Protein AF-D6AC47-F1 (afdb_monomer)

Mean predicted aligned error: 17.2 Å

Secondary structure (DSSP, 8-state):
-EE-TT--EE--------SS----SS---EEEE-GGG---TTSBSB--HHHHHHHHHHIIIII---EEEE---EE---SSS----TTS-SEEEEE-GGG--GGGSGGGGG-S-HHHHHHHHHHHHHHHHHHHHS-----HHHHHHHHHHHHHHHTTSPPPHHHHHHHHHHHHHHTHHHHHHHHHHHHHHHH-S-TTTS-GGGSSTTSHHHHHHHHHTHHHHHHHHHHHHHHHHHHHHHHHHHHHTT-SSEEEE---S---TTS-TTSS----------------------SS--------------PPPPPPPPP----PPPPPP-------------------------PPPPPPP-----------------------------

Solvent-accessible surface area (backbone atoms only — not comparable to full-atom values): 24856 Å² total; per-residue (Å²): 120,48,71,50,95,89,65,52,74,48,84,78,88,85,82,88,75,75,99,64,80,92,74,67,97,66,94,73,53,59,52,80,43,60,47,58,76,43,65,55,103,78,30,52,31,36,13,25,42,50,45,52,26,53,50,33,31,47,37,13,67,76,70,65,24,21,32,41,32,36,51,34,59,30,15,55,46,59,54,84,81,49,70,88,52,51,54,43,12,62,31,92,88,44,60,34,56,74,38,50,42,65,86,75,40,80,46,47,84,61,40,82,67,49,66,67,49,54,50,45,48,50,55,25,41,52,42,28,48,34,37,75,76,67,72,43,77,72,56,63,60,62,33,38,52,44,51,49,55,48,48,62,51,29,69,72,37,82,69,52,75,66,61,42,48,61,47,52,51,50,50,67,74,55,35,71,69,45,57,56,48,14,40,51,50,48,49,17,75,77,55,40,56,42,54,84,77,38,61,74,55,59,61,40,85,84,32,71,46,31,54,48,48,49,67,76,40,43,72,48,27,48,49,43,46,51,41,45,50,52,39,52,51,43,53,54,46,30,35,47,39,10,44,80,22,65,14,75,68,14,63,39,62,44,70,51,91,56,54,33,82,68,51,76,86,54,85,50,88,81,83,86,82,84,92,74,94,76,82,94,79,91,79,94,75,91,63,83,84,69,94,75,83,81,93,84,87,78,84,93,74,86,91,78,96,76,87,81,78,83,78,87,76,85,80,86,80,79,80,80,91,79,87,83,83,90,87,84,85,85,90,84,85,83,88,86,86,86,82,89,82,86,89,88,84,82,89,81,87,82,81,82,85,78,85,84,79,91,82,84,87,89,86,87,85,86,86,87,83,92,88,87,88,84,88,87,88,82,88,90,90,87,82,91,80,134

Nearest PDB structures (foldseek):
  5jjh-assembly1_A  TM=9.138E-01  e=4.313E-14  Corynebacterium glutamicum
  4s3r-assembly1_A  TM=8.805E-01  e=3.689E-14  Escherichia coli K-12
  4s3p-assembly1_A  TM=8.812E-01  e=1.046E-13  Escherichia coli K-12
  4s3q-assembly3_C  TM=8.759E-01  e=7.988E-13  Escherichia coli K-12
  6lx2-assembly1_A  TM=7.372E-01  e=5.296E-08  Solanum tuberosum

Sequence (386 aa):
HVRTPDNRRATATLVAAPPRVPQPPERTHGFLVQLYSLLSARSWGMGDLGDLTDLATWAGRSVGSGFVQVNPLHAAVPGKPTDPSPYRPSSRRFPDPVHLHVESIPEYGHVRDRATLDDLRQDAAALSEAVLNKGALIDRDAVWELKRQALELVVRVPLTPGRRADYCDFLAEQGQALEDHALWCALAEVHGPDWHTWPEALRDPRSPGTARARSELLDRVDFHCRLAWLTAGQLAAAQRAAEDAGMGVGIVHDLAVGVHPGRRRHLVPAGGLRPRHVRRRAARRVQRARPGLGPAALAPRHPRRHRLRRLPGPAARAAGPRRGPAHRPRDGPLPALVGPRGPPAHRRHVRRVRRRGDARRPRPGGPPGRGRRRRRGPRHRRPRGP

pLDDT: mean 70.96, std 29.02, range [23.61, 98.5]

Structure (mmCIF, N/CA/C/O backbone):
data_AF-D6AC47-F1
#
_entry.id   AF-D6AC47-F1
#
loop_
_atom_site.group_PDB
_atom_site.id
_atom_site.type_symbol
_atom_site.label_atom_id
_atom_site.label_alt_id
_atom_site.label_comp_id
_atom_site.label_asym_id
_atom_site.label_entity_id
_atom_site.label_seq_id
_atom_site.pdbx_PDB_ins_code
_atom_site.Cartn_x
_atom_site.Cartn_y
_atom_site.Cartn_z
_atom_site.occupancy
_atom_site.B_iso_or_equiv
_atom_site.auth_seq_id
_atom_site.auth_comp_id
_atom_site.auth_asym_id
_atom_site.auth_atom_id
_atom_site.pdbx_PDB_model_num
ATOM 1 N N . HIS A 1 1 ? -26.028 -3.674 -30.028 1.00 75.50 1 HIS A N 1
ATOM 2 C CA . HIS A 1 1 ? -25.276 -4.063 -31.244 1.00 75.50 1 HIS A CA 1
ATOM 3 C C . HIS A 1 1 ? -26.102 -3.652 -32.448 1.00 75.50 1 HIS A C 1
ATOM 5 O O . HIS A 1 1 ? -27.317 -3.680 -32.324 1.00 75.50 1 HIS A O 1
ATOM 11 N N . VAL A 1 2 ? -25.485 -3.284 -33.571 1.00 78.81 2 VAL A N 1
ATOM 12 C CA . VAL A 1 2 ? -26.208 -2.993 -34.823 1.00 78.81 2 VAL A CA 1
ATOM 13 C C . VAL A 1 2 ? -25.726 -3.963 -35.898 1.00 78.81 2 VAL A C 1
ATOM 15 O O . VAL A 1 2 ? -24.521 -4.204 -36.003 1.00 78.81 2 VAL A O 1
ATOM 18 N N . ARG A 1 3 ? -26.660 -4.528 -36.666 1.00 82.50 3 ARG A N 1
ATOM 19 C CA . ARG A 1 3 ? -26.412 -5.346 -37.858 1.00 82.50 3 ARG A CA 1
ATOM 20 C C . ARG A 1 3 ? -27.290 -4.787 -38.973 1.00 82.50 3 ARG A C 1
ATOM 22 O O . ARG A 1 3 ? -28.490 -4.653 -38.768 1.00 82.50 3 ARG A O 1
ATOM 29 N N . THR A 1 4 ? -26.695 -4.426 -40.100 1.00 83.06 4 THR A N 1
ATOM 30 C CA . THR A 1 4 ? -27.417 -3.975 -41.300 1.00 83.06 4 THR A CA 1
ATOM 31 C C . THR A 1 4 ? -27.814 -5.173 -42.177 1.00 83.06 4 THR A C 1
ATOM 33 O O . THR A 1 4 ? -27.264 -6.263 -41.982 1.00 83.06 4 THR A O 1
ATOM 36 N N . PRO A 1 5 ? -28.747 -5.006 -43.139 1.00 81.25 5 PRO A N 1
ATOM 37 C CA . PRO A 1 5 ? -29.152 -6.083 -44.051 1.00 81.25 5 PRO A CA 1
ATOM 38 C C . PRO A 1 5 ? -27.974 -6.686 -44.830 1.00 81.25 5 PRO A C 1
ATOM 40 O O . PRO A 1 5 ? -27.855 -7.902 -44.926 1.00 81.25 5 PRO A O 1
ATOM 43 N N . ASP A 1 6 ? -27.023 -5.850 -45.256 1.00 89.31 6 ASP A N 1
ATOM 44 C CA . ASP A 1 6 ? -25.749 -6.242 -45.888 1.00 89.31 6 ASP A CA 1
ATOM 45 C C . ASP A 1 6 ? -24.705 -6.847 -44.918 1.00 89.31 6 ASP A C 1
ATOM 47 O O . ASP A 1 6 ? -23.496 -6.791 -45.142 1.00 89.31 6 ASP A O 1
ATOM 51 N N . ASN A 1 7 ? -25.161 -7.425 -43.806 1.00 86.50 7 ASN A N 1
ATOM 52 C CA . ASN A 1 7 ? -24.366 -8.117 -42.793 1.00 86.50 7 ASN A CA 1
ATOM 53 C C . ASN A 1 7 ? -23.292 -7.303 -42.042 1.00 86.50 7 ASN A C 1
ATOM 55 O O . ASN A 1 7 ? -22.686 -7.864 -41.119 1.00 86.50 7 ASN A O 1
ATOM 59 N N . ARG A 1 8 ? -23.062 -6.011 -42.334 1.00 89.00 8 ARG A N 1
ATOM 60 C CA . ARG A 1 8 ? -22.096 -5.193 -41.570 1.00 89.00 8 ARG A CA 1
ATOM 61 C C . ARG A 1 8 ? -22.509 -5.129 -40.091 1.00 89.00 8 ARG A C 1
ATOM 63 O O . ARG A 1 8 ? -23.682 -4.976 -39.755 1.00 89.00 8 ARG A O 1
ATOM 70 N N . ARG A 1 9 ? -21.535 -5.262 -39.179 1.00 91.38 9 ARG A N 1
ATOM 71 C CA . ARG A 1 9 ? -21.762 -5.309 -37.719 1.00 91.38 9 ARG A CA 1
ATOM 72 C C . ARG A 1 9 ? -21.038 -4.174 -37.001 1.00 91.38 9 ARG A C 1
ATOM 74 O O . ARG A 1 9 ? -19.827 -4.023 -37.148 1.00 91.38 9 ARG A O 1
ATOM 81 N N . ALA A 1 10 ? -21.759 -3.438 -36.156 1.00 91.00 10 ALA A N 1
ATOM 82 C CA . ALA A 1 10 ? -21.209 -2.382 -35.310 1.00 91.00 10 ALA A CA 1
ATOM 83 C C . ALA A 1 10 ? -21.441 -2.649 -33.812 1.00 91.00 10 ALA A C 1
ATOM 85 O O . ALA A 1 10 ? -22.490 -3.137 -33.373 1.00 91.00 10 ALA A O 1
ATOM 86 N N . THR A 1 11 ? -20.435 -2.294 -33.011 1.00 89.88 11 THR A N 1
ATOM 87 C CA . THR A 1 11 ? -20.407 -2.454 -31.552 1.00 89.88 11 THR A CA 1
ATOM 88 C C . THR A 1 11 ? -20.140 -1.106 -30.894 1.00 89.88 11 THR A C 1
ATOM 90 O O . THR A 1 11 ? -19.100 -0.501 -31.149 1.00 89.88 11 THR A O 1
ATOM 93 N N . ALA A 1 12 ? -21.041 -0.668 -30.020 1.00 90.50 12 ALA A N 1
ATOM 94 C CA . ALA A 1 12 ? -20.874 0.509 -29.175 1.00 90.50 12 ALA A CA 1
ATOM 95 C C . ALA A 1 12 ? -21.100 0.110 -27.712 1.00 90.50 12 ALA A C 1
ATOM 97 O O . ALA A 1 12 ? -21.887 -0.799 -27.436 1.00 90.50 12 ALA A O 1
ATOM 98 N N . THR A 1 13 ? -20.409 0.780 -26.790 1.00 92.56 13 THR A N 1
ATOM 99 C CA . THR A 1 13 ? -20.620 0.598 -25.348 1.00 92.56 13 THR A CA 1
ATOM 100 C C . THR A 1 13 ? -21.681 1.588 -24.893 1.00 92.56 13 THR A C 1
ATOM 102 O O . THR A 1 13 ? -21.452 2.793 -24.953 1.00 92.56 13 THR A O 1
ATOM 105 N N . LEU A 1 14 ? -22.834 1.085 -24.453 1.00 91.62 14 LEU A N 1
ATOM 106 C CA . LEU A 1 14 ? -23.821 1.887 -23.737 1.00 91.62 14 LEU A CA 1
ATOM 107 C C . LEU A 1 14 ? -23.409 1.954 -22.263 1.00 91.62 14 LEU A C 1
ATOM 109 O O . LEU A 1 14 ? -23.143 0.918 -21.656 1.00 91.62 14 LEU A O 1
ATOM 113 N N . VAL A 1 15 ? -23.374 3.159 -21.697 1.00 92.69 15 VAL A N 1
ATOM 114 C CA . VAL A 1 15 ? -23.143 3.387 -20.266 1.00 92.69 15 VAL A CA 1
ATOM 115 C C . VAL A 1 15 ? -24.411 4.001 -19.687 1.00 92.69 15 VAL A C 1
ATOM 117 O O . VAL A 1 15 ? -24.735 5.145 -19.993 1.00 92.69 15 VAL A O 1
ATOM 120 N N . ALA A 1 16 ? -25.128 3.239 -18.864 1.00 92.69 16 ALA A N 1
ATOM 121 C CA . ALA A 1 16 ? -26.255 3.733 -18.083 1.00 92.69 16 ALA A CA 1
ATOM 122 C C . ALA A 1 16 ? -25.774 4.005 -16.652 1.00 92.69 16 ALA A C 1
ATOM 124 O O . ALA A 1 16 ? -25.348 3.084 -15.956 1.00 92.69 16 ALA A O 1
ATOM 125 N N . ALA A 1 17 ? -25.804 5.269 -16.230 1.00 91.56 17 ALA A N 1
ATOM 126 C CA . ALA A 1 17 ? -25.430 5.687 -14.881 1.00 91.56 17 ALA A CA 1
ATOM 127 C C . ALA A 1 17 ? -26.688 5.999 -14.048 1.00 91.56 17 ALA A C 1
ATOM 129 O O . ALA A 1 17 ? -27.659 6.521 -14.603 1.00 91.56 17 ALA A O 1
ATOM 130 N N . PRO A 1 18 ? -26.695 5.724 -12.730 1.00 91.31 18 PRO A N 1
ATOM 131 C CA . PRO A 1 18 ? -27.796 6.131 -11.865 1.00 91.31 18 PRO A CA 1
ATOM 132 C C . PRO A 1 18 ? -27.862 7.668 -11.756 1.00 91.31 18 PRO A C 1
ATOM 134 O O . PRO A 1 18 ? -26.820 8.328 -11.769 1.00 91.31 18 PRO A O 1
ATOM 137 N N . PRO A 1 19 ? -29.056 8.264 -11.575 1.00 91.81 19 PRO A N 1
ATOM 138 C CA . PRO A 1 19 ? -29.222 9.721 -11.502 1.00 91.81 19 PRO A CA 1
ATOM 139 C C . PRO A 1 19 ? -28.644 10.348 -10.220 1.00 91.81 19 PRO A C 1
ATOM 141 O O . PRO A 1 19 ? -28.582 11.571 -10.103 1.00 91.81 19 PRO A O 1
ATOM 144 N N . ARG A 1 20 ? -28.251 9.532 -9.233 1.00 87.88 20 ARG A N 1
ATOM 145 C CA . ARG A 1 20 ? -27.651 9.951 -7.959 1.00 87.88 20 ARG A CA 1
ATOM 146 C C . ARG A 1 20 ? -26.563 8.959 -7.552 1.00 87.88 20 ARG A C 1
ATOM 148 O O . ARG A 1 20 ? -26.694 7.762 -7.800 1.00 87.88 20 ARG A O 1
ATOM 155 N N . VAL A 1 21 ? -25.514 9.449 -6.892 1.00 85.88 21 VAL A N 1
ATOM 156 C CA . VAL A 1 21 ? -24.522 8.582 -6.232 1.00 85.88 21 VAL A CA 1
ATOM 157 C C . VAL A 1 21 ? -25.092 8.036 -4.912 1.00 85.88 21 VAL A C 1
ATOM 159 O O . VAL A 1 21 ? -25.862 8.757 -4.265 1.00 85.88 21 VAL A O 1
ATOM 162 N N . PRO A 1 22 ? -24.722 6.812 -4.483 1.00 82.50 22 PRO A N 1
ATOM 163 C CA . PRO A 1 22 ? -25.137 6.267 -3.191 1.00 82.50 22 PRO A CA 1
ATOM 164 C C . PRO A 1 22 ? -24.800 7.205 -2.026 1.00 82.50 22 PRO A C 1
ATOM 166 O O . PRO A 1 22 ? -23.717 7.793 -1.985 1.00 82.50 22 PRO A O 1
ATOM 169 N N . GLN A 1 23 ? -25.732 7.334 -1.084 1.00 80.56 23 GLN A N 1
ATOM 170 C CA . GLN A 1 23 ? -25.574 8.125 0.138 1.00 80.56 23 GLN A CA 1
ATOM 171 C C . GLN A 1 23 ? -25.362 7.195 1.342 1.00 80.56 23 GLN A C 1
ATOM 173 O O . GLN A 1 23 ? -25.853 6.064 1.309 1.00 80.56 23 GLN A O 1
ATOM 178 N N . PRO A 1 24 ? -24.664 7.636 2.406 1.00 75.75 24 PRO A N 1
ATOM 179 C CA . PRO A 1 24 ? -24.754 6.962 3.699 1.00 75.75 24 PRO A CA 1
ATOM 180 C C . PRO A 1 24 ? -26.205 7.022 4.220 1.00 75.75 24 PRO A C 1
ATOM 182 O O . PRO A 1 24 ? -26.897 8.002 3.930 1.00 75.75 24 PRO A O 1
ATOM 185 N N . PRO A 1 25 ? -26.675 6.017 4.981 1.00 71.38 25 PRO A N 1
ATOM 186 C CA . PRO A 1 25 ? -28.057 5.979 5.464 1.00 71.38 25 PRO A CA 1
ATOM 187 C C . PRO A 1 25 ? -28.356 7.063 6.512 1.00 71.38 25 PRO A C 1
ATOM 189 O O . PRO A 1 25 ? -29.481 7.547 6.583 1.00 71.38 25 PRO A O 1
ATOM 192 N N . GLU A 1 26 ? -27.353 7.476 7.291 1.00 83.44 26 GLU A N 1
ATOM 193 C CA . GLU A 1 26 ? -27.496 8.430 8.395 1.00 83.44 26 GLU A CA 1
ATOM 194 C C . GLU A 1 26 ? -26.376 9.484 8.403 1.00 83.44 26 GLU A C 1
ATOM 196 O O . GLU A 1 26 ? -25.338 9.343 7.744 1.00 83.44 26 GLU A O 1
ATOM 201 N N . ARG A 1 27 ? -26.569 10.562 9.177 1.00 89.44 27 ARG A N 1
ATOM 202 C CA . ARG A 1 27 ? -25.517 11.558 9.432 1.00 89.44 27 ARG A CA 1
ATOM 203 C C . ARG A 1 27 ? -24.499 10.979 10.411 1.00 89.44 27 ARG A C 1
ATOM 205 O O . ARG A 1 27 ? -24.855 10.618 11.524 1.00 89.44 27 ARG A O 1
ATOM 212 N N . THR A 1 28 ? -23.226 10.970 10.027 1.00 92.50 28 THR A N 1
ATOM 213 C CA . THR A 1 28 ? -22.138 10.439 10.857 1.00 92.50 28 THR A CA 1
ATOM 214 C C . THR A 1 28 ? -20.934 11.383 10.912 1.00 92.50 28 THR A C 1
ATOM 216 O O . THR A 1 28 ? -20.813 12.306 10.102 1.00 92.50 28 THR A O 1
ATOM 219 N N . HIS A 1 29 ? -20.053 11.145 11.881 1.00 94.75 29 HIS A N 1
ATOM 220 C CA . HIS A 1 29 ? -18.763 11.807 12.048 1.00 94.75 29 HIS A CA 1
ATOM 221 C C . HIS A 1 29 ? -17.621 10.827 11.725 1.00 94.75 29 HIS A C 1
ATOM 223 O O . HIS A 1 29 ? -17.843 9.625 11.572 1.00 94.75 29 HIS A O 1
ATOM 229 N N . GLY A 1 30 ? -16.395 11.332 11.626 1.00 95.38 30 GLY A N 1
ATOM 230 C CA . GLY A 1 30 ? -15.224 10.513 11.335 1.00 95.38 30 GLY A CA 1
ATOM 231 C C . GLY A 1 30 ? -13.934 11.319 11.371 1.00 95.38 30 GLY A C 1
ATOM 232 O O . GLY A 1 30 ? -13.964 12.551 11.434 1.00 95.38 30 GLY A O 1
ATOM 233 N N . PHE A 1 31 ? -12.805 10.618 11.341 1.00 96.12 31 PHE A N 1
ATOM 234 C CA . PHE A 1 31 ? -11.477 11.229 11.396 1.00 96.12 31 PHE A CA 1
ATOM 235 C C . PHE A 1 31 ? -10.973 11.600 9.996 1.00 96.12 31 PHE A C 1
ATOM 237 O O . PHE A 1 31 ? -11.283 10.922 9.018 1.00 96.12 31 PHE A O 1
ATOM 244 N N . LEU A 1 32 ? -10.175 12.667 9.897 1.00 95.62 32 LEU A N 1
ATOM 245 C CA . LEU A 1 32 ? -9.399 13.018 8.704 1.00 95.62 32 LEU A CA 1
ATOM 246 C C . LEU A 1 32 ? -7.919 12.947 9.087 1.00 95.62 32 LEU A C 1
ATOM 248 O O . LEU A 1 32 ? -7.482 13.693 9.961 1.00 95.62 32 LEU A O 1
ATOM 252 N N . VAL A 1 33 ? -7.161 12.053 8.455 1.00 94.69 33 VAL A N 1
ATOM 253 C CA . VAL A 1 33 ? -5.800 11.693 8.876 1.00 94.69 33 VAL A CA 1
ATOM 254 C C . VAL A 1 33 ? -4.841 11.733 7.687 1.00 94.69 33 VAL A C 1
ATOM 256 O O . VAL A 1 33 ? -5.163 11.279 6.589 1.00 94.69 33 VAL A O 1
ATOM 259 N N . GLN A 1 34 ? -3.642 12.275 7.901 1.00 93.62 34 GLN A N 1
ATOM 260 C CA . GLN A 1 34 ? -2.508 12.013 7.016 1.00 93.62 34 GLN A CA 1
ATOM 261 C C . GLN A 1 34 ? -1.884 10.693 7.476 1.00 93.62 34 GLN A C 1
ATOM 263 O O . GLN A 1 34 ? -1.306 10.638 8.557 1.00 93.62 34 GLN A O 1
ATOM 268 N N . LEU A 1 35 ? -2.055 9.615 6.706 1.00 94.88 35 LEU A N 1
ATOM 269 C CA . LEU A 1 35 ? -1.705 8.261 7.143 1.00 94.88 35 LEU A CA 1
ATOM 270 C C . LEU A 1 35 ? -0.226 8.149 7.515 1.00 94.88 35 LEU A C 1
ATOM 272 O O . LEU A 1 35 ? 0.104 7.554 8.529 1.00 94.88 35 LEU A O 1
ATOM 276 N N . TYR A 1 36 ? 0.652 8.801 6.752 1.00 92.56 36 TYR A N 1
ATOM 277 C CA . TYR A 1 36 ? 2.088 8.806 7.021 1.00 92.56 36 TYR A CA 1
ATOM 278 C C . TYR A 1 36 ? 2.458 9.354 8.414 1.00 92.56 36 TYR A C 1
ATOM 280 O O . TYR A 1 36 ? 3.490 8.960 8.945 1.00 92.56 36 TYR A O 1
ATOM 288 N N . SER A 1 37 ? 1.627 10.204 9.033 1.00 93.81 37 SER A N 1
ATOM 289 C CA . SER A 1 37 ? 1.840 10.728 10.392 1.00 93.81 37 SER A CA 1
ATOM 290 C C . SER A 1 37 ? 0.998 10.030 11.473 1.00 93.81 37 SER A C 1
ATOM 292 O O . SER A 1 37 ? 0.885 10.552 12.580 1.00 93.81 37 SER A O 1
ATOM 294 N N . LEU A 1 38 ? 0.376 8.886 11.169 1.00 94.56 38 LEU A N 1
ATOM 295 C CA . LEU A 1 38 ? -0.350 8.050 12.131 1.00 94.56 38 LEU A CA 1
ATOM 296 C C . LEU A 1 38 ? 0.583 6.957 12.674 1.00 94.56 38 LEU A C 1
ATOM 298 O O . LEU A 1 38 ? 0.466 5.800 12.293 1.00 94.56 38 LEU A O 1
ATOM 302 N N . LEU A 1 39 ? 1.548 7.334 13.514 1.00 92.50 39 LEU A N 1
ATOM 303 C CA . LEU A 1 39 ? 2.513 6.380 14.064 1.00 92.50 39 LEU A CA 1
ATOM 304 C C . LEU A 1 39 ? 1.973 5.696 15.331 1.00 92.50 39 LEU A C 1
ATOM 306 O O . LEU A 1 39 ? 1.408 6.345 16.214 1.00 92.50 39 LEU A O 1
ATOM 310 N N . SER A 1 40 ? 2.234 4.398 15.447 1.00 91.19 40 SER A N 1
ATOM 311 C CA . SER A 1 40 ? 2.165 3.603 16.671 1.00 91.19 40 SER A CA 1
ATOM 312 C C . SER A 1 40 ? 3.565 3.127 17.083 1.00 91.19 40 SER A C 1
ATOM 314 O O . SER A 1 40 ? 4.541 3.287 16.353 1.00 91.19 40 SER A O 1
ATOM 316 N N . ALA A 1 41 ? 3.667 2.459 18.235 1.00 88.50 41 ALA A N 1
ATOM 317 C CA . ALA A 1 41 ? 4.899 1.791 18.669 1.00 88.50 41 ALA A CA 1
ATOM 318 C C . ALA A 1 41 ? 5.284 0.552 17.820 1.00 88.50 41 ALA A C 1
ATOM 320 O O . ALA A 1 41 ? 6.249 -0.131 18.152 1.00 88.50 41 ALA A O 1
ATOM 321 N N . ARG A 1 42 ? 4.519 0.232 16.762 1.00 90.19 42 ARG A N 1
ATOM 322 C CA . ARG A 1 42 ? 4.806 -0.843 15.793 1.00 90.19 42 ARG A CA 1
ATOM 323 C C . ARG A 1 42 ? 5.092 -0.326 14.381 1.00 90.19 42 ARG A C 1
ATOM 325 O O . ARG A 1 42 ? 5.565 -1.093 13.549 1.00 90.19 42 ARG A O 1
ATOM 332 N N . SER A 1 43 ? 4.823 0.952 14.106 1.00 93.31 43 SER A N 1
ATOM 333 C CA . SER A 1 43 ? 5.118 1.564 12.812 1.00 93.31 43 SER A CA 1
ATOM 334 C C . SER A 1 43 ? 6.609 1.489 12.492 1.00 93.31 43 SER A C 1
ATOM 336 O O . SER A 1 43 ? 7.459 1.608 13.376 1.00 93.31 43 SER A O 1
ATOM 338 N N . TRP A 1 44 ? 6.927 1.373 11.207 1.00 95.75 44 TRP A N 1
ATOM 339 C CA . TRP A 1 44 ? 8.291 1.437 10.685 1.00 95.75 44 TRP A CA 1
ATOM 340 C C . TRP A 1 44 ? 8.559 2.865 10.179 1.00 95.75 44 TRP A C 1
ATOM 342 O O . TRP A 1 44 ? 8.298 3.162 9.016 1.00 95.75 44 TRP A O 1
ATOM 352 N N . GLY A 1 45 ? 8.980 3.769 11.071 1.00 92.69 45 GLY A N 1
ATOM 353 C CA . GLY A 1 45 ? 9.288 5.197 10.851 1.00 92.69 45 GLY A CA 1
ATOM 354 C C . GLY A 1 45 ? 8.149 6.117 10.371 1.00 92.69 45 GLY A C 1
ATOM 355 O O . GLY A 1 45 ? 8.263 7.337 10.474 1.00 92.69 45 GLY A O 1
ATOM 356 N N . MET A 1 46 ? 7.045 5.567 9.863 1.00 95.25 46 MET A N 1
ATOM 357 C CA . MET A 1 46 ? 5.854 6.295 9.415 1.00 95.25 46 MET A CA 1
ATOM 358 C C . MET A 1 46 ? 4.596 5.438 9.572 1.00 95.25 46 MET A C 1
ATOM 360 O O . MET A 1 46 ? 4.679 4.210 9.540 1.00 95.25 46 MET A O 1
ATOM 364 N N . GLY A 1 47 ? 3.433 6.084 9.647 1.00 96.19 47 GLY A N 1
ATOM 365 C CA . GLY A 1 47 ? 2.150 5.387 9.731 1.00 96.19 47 GLY A CA 1
ATOM 366 C C . GLY A 1 47 ? 1.765 4.640 8.448 1.00 96.19 47 GLY A C 1
ATOM 367 O O . GLY A 1 47 ? 1.944 5.140 7.324 1.00 96.19 47 GLY A O 1
ATOM 368 N N . ASP A 1 48 ? 1.231 3.431 8.614 1.00 96.75 48 ASP A N 1
ATOM 369 C CA . ASP A 1 48 ? 0.940 2.505 7.518 1.00 96.75 48 ASP A CA 1
ATOM 370 C C . ASP A 1 48 ? -0.417 1.773 7.645 1.00 96.75 48 ASP A C 1
ATOM 372 O O . ASP A 1 48 ? -1.282 2.144 8.441 1.00 96.75 48 ASP A O 1
ATOM 376 N N . LEU A 1 49 ? -0.688 0.791 6.777 1.00 97.19 49 LEU A N 1
ATOM 377 C CA . LEU A 1 49 ? -1.992 0.118 6.719 1.00 97.19 49 LEU A CA 1
ATOM 378 C C . LEU A 1 49 ? -2.322 -0.717 7.970 1.00 97.19 49 LEU A C 1
ATOM 380 O O . LEU A 1 49 ? -3.502 -0.998 8.199 1.00 97.19 49 LEU A O 1
ATOM 384 N N . GLY A 1 50 ? -1.333 -1.067 8.797 1.00 97.19 50 GLY A N 1
ATOM 385 C CA . GLY A 1 50 ? -1.552 -1.646 10.122 1.00 97.19 50 GLY A CA 1
ATOM 386 C C . GLY A 1 50 ? -2.149 -0.603 11.063 1.00 97.19 50 GLY A C 1
ATOM 387 O O . GLY A 1 50 ? -3.246 -0.798 11.589 1.00 97.19 50 GLY A O 1
ATOM 388 N N . ASP A 1 51 ? -1.499 0.559 11.157 1.00 97.44 51 ASP A N 1
ATOM 389 C CA . ASP A 1 51 ? -1.955 1.692 11.971 1.00 97.44 51 ASP A CA 1
ATOM 390 C C . ASP A 1 51 ? -3.346 2.197 11.539 1.00 97.44 51 ASP A C 1
ATOM 392 O O . ASP A 1 51 ? -4.190 2.524 12.378 1.00 97.44 51 ASP A O 1
ATOM 396 N N . LEU A 1 52 ? -3.637 2.200 10.229 1.00 97.44 52 LEU A N 1
ATOM 397 C CA . LEU A 1 52 ? -4.972 2.515 9.704 1.00 97.44 52 LEU A CA 1
ATOM 398 C C . LEU A 1 52 ? -6.035 1.505 10.160 1.00 97.44 52 LEU A C 1
ATOM 400 O O . LEU A 1 52 ? -7.161 1.896 10.475 1.00 97.44 52 LEU A O 1
ATOM 404 N N . THR A 1 53 ? -5.687 0.217 10.170 1.00 97.62 53 THR A N 1
ATOM 405 C CA . THR A 1 53 ? -6.586 -0.876 10.566 1.00 97.62 53 THR A CA 1
ATOM 406 C C . THR A 1 53 ? -6.895 -0.804 12.062 1.00 97.62 53 THR A C 1
ATOM 408 O O . THR A 1 53 ? -8.065 -0.886 12.447 1.00 97.62 53 THR A O 1
ATOM 411 N N . ASP A 1 54 ? -5.879 -0.568 12.898 1.00 97.19 54 ASP A N 1
ATOM 412 C CA . ASP A 1 54 ? -6.040 -0.352 14.340 1.00 97.19 54 ASP A CA 1
ATOM 413 C C . ASP A 1 54 ? -6.894 0.894 14.627 1.00 97.19 54 ASP A C 1
ATOM 415 O O . ASP A 1 54 ? -7.882 0.810 15.365 1.00 97.19 54 ASP A O 1
ATOM 419 N N . LEU A 1 55 ? -6.579 2.038 13.999 1.00 97.31 55 LEU A N 1
ATOM 420 C CA . LEU A 1 55 ? -7.329 3.286 14.179 1.00 97.31 55 LEU A CA 1
ATOM 421 C C . LEU A 1 55 ? -8.798 3.128 13.777 1.00 97.31 55 LEU A C 1
ATOM 423 O O . LEU A 1 55 ? -9.677 3.562 14.521 1.00 97.31 55 LEU A O 1
ATOM 427 N N . ALA A 1 56 ? -9.084 2.527 12.620 1.00 97.62 56 ALA A N 1
ATOM 428 C CA . ALA A 1 56 ? -10.457 2.326 12.164 1.00 97.62 56 ALA A CA 1
ATOM 429 C C . ALA A 1 56 ? -11.224 1.366 13.088 1.00 97.62 56 ALA A C 1
ATOM 431 O O . ALA A 1 56 ? -12.365 1.648 13.461 1.00 97.62 56 ALA A O 1
ATOM 432 N N . THR A 1 57 ? -10.580 0.283 13.535 1.00 97.88 57 THR A N 1
ATOM 433 C CA . THR A 1 57 ? -11.179 -0.668 14.482 1.00 97.88 57 THR A CA 1
ATOM 434 C C . THR A 1 57 ? -11.520 0.009 15.811 1.00 97.88 57 THR A C 1
ATOM 436 O O . THR A 1 57 ? -12.628 -0.154 16.328 1.00 97.88 57 THR A O 1
ATOM 439 N N . TRP A 1 58 ? -10.602 0.815 16.351 1.00 97.88 58 TRP A N 1
ATOM 440 C CA . TRP A 1 58 ? -10.819 1.579 17.578 1.00 97.88 58 TRP A CA 1
ATOM 441 C C . TRP A 1 58 ? -11.892 2.665 17.412 1.00 97.88 58 TRP A C 1
ATOM 443 O O . TRP A 1 58 ? -12.795 2.753 18.244 1.00 97.88 58 TRP A O 1
ATOM 453 N N . ALA A 1 59 ? -11.834 3.463 16.344 1.00 97.31 59 ALA A N 1
ATOM 454 C CA . ALA A 1 59 ? -12.739 4.591 16.118 1.00 97.31 59 ALA A CA 1
ATOM 455 C C . ALA A 1 59 ? -14.195 4.142 15.903 1.00 97.31 59 ALA A C 1
ATOM 457 O O . ALA A 1 59 ? -15.119 4.780 16.412 1.00 97.31 59 ALA A O 1
ATOM 458 N N . GLY A 1 60 ? -14.407 3.019 15.209 1.00 97.19 60 GLY A N 1
ATOM 459 C CA . GLY A 1 60 ? -15.730 2.409 15.073 1.00 97.19 60 GLY A CA 1
ATOM 460 C C . GLY A 1 60 ? -16.242 1.898 16.421 1.00 97.19 60 GLY A C 1
ATOM 461 O O . GLY A 1 60 ? -17.243 2.398 16.935 1.00 97.19 60 GLY A O 1
ATOM 462 N N . ARG A 1 61 ? -15.504 0.970 17.052 1.00 97.62 61 ARG A N 1
ATOM 463 C CA . ARG A 1 61 ? -15.955 0.270 18.272 1.00 97.62 61 ARG A CA 1
ATOM 464 C C . ARG A 1 61 ? -16.033 1.148 19.526 1.00 97.62 61 ARG A C 1
ATOM 466 O O . ARG A 1 61 ? -16.880 0.888 20.375 1.00 97.62 61 ARG A O 1
ATOM 473 N N . SER A 1 62 ? -15.155 2.144 19.664 1.00 97.38 62 SER A N 1
ATOM 474 C CA . SER A 1 62 ? -15.003 2.937 20.900 1.00 97.38 62 SER A CA 1
ATOM 475 C C . SER A 1 62 ? -15.606 4.341 20.824 1.00 97.38 62 SER A C 1
ATOM 477 O O . SER A 1 62 ? -15.918 4.916 21.865 1.00 97.38 62 SER A O 1
ATOM 479 N N . VAL A 1 63 ? -15.744 4.910 19.620 1.00 95.38 63 VAL A N 1
ATOM 480 C CA . VAL A 1 63 ? -16.187 6.307 19.412 1.00 95.38 63 VAL A CA 1
ATOM 481 C C . VAL A 1 63 ? -17.477 6.389 18.581 1.00 95.38 63 VAL A C 1
ATOM 483 O O . VAL A 1 63 ? -18.161 7.410 18.604 1.00 95.38 63 VAL A O 1
ATOM 486 N N . GLY A 1 64 ? -17.855 5.322 17.866 1.00 94.88 64 GLY A N 1
ATOM 487 C CA . GLY A 1 64 ? -19.006 5.339 16.959 1.00 94.88 64 GLY A CA 1
ATOM 488 C C . GLY A 1 64 ? -18.776 6.205 15.715 1.00 94.88 64 GLY A C 1
ATOM 489 O O . GLY A 1 64 ? -19.730 6.729 15.137 1.00 94.88 64 GLY A O 1
ATOM 490 N N . SER A 1 65 ? -17.517 6.405 15.313 1.00 95.69 65 SER A N 1
ATOM 491 C CA . SER A 1 65 ? -17.184 7.076 14.054 1.00 95.69 65 SER A CA 1
ATOM 492 C C . SER A 1 65 ? -17.620 6.218 12.868 1.00 95.69 65 SER A C 1
ATOM 494 O O . SER A 1 65 ? -17.350 5.023 12.835 1.00 95.69 65 SER A O 1
ATOM 496 N N . GLY A 1 66 ? -18.267 6.819 11.869 1.00 94.81 66 GLY A N 1
ATOM 497 C CA . GLY A 1 66 ? -18.730 6.110 10.672 1.00 94.81 66 GLY A CA 1
ATOM 498 C C . GLY A 1 66 ? -17.723 6.071 9.523 1.00 94.81 66 GLY A C 1
ATOM 499 O O . GLY A 1 66 ? -17.983 5.378 8.536 1.00 94.81 66 GLY A O 1
ATOM 500 N N . PHE A 1 67 ? -16.613 6.814 9.615 1.00 95.31 67 PHE A N 1
ATOM 501 C CA . PHE A 1 67 ? -15.525 6.775 8.634 1.00 95.31 67 PHE A CA 1
ATOM 502 C C . PHE A 1 67 ? -14.151 7.177 9.194 1.00 95.31 67 PHE A C 1
ATOM 504 O O . PHE A 1 67 ? -14.046 7.912 10.179 1.00 95.31 67 PHE A O 1
ATOM 511 N N . VAL A 1 68 ? -13.100 6.782 8.469 1.00 97.12 68 VAL A N 1
ATOM 512 C CA . VAL A 1 68 ? -11.763 7.399 8.520 1.00 97.12 68 VAL A CA 1
ATOM 513 C C . VAL A 1 68 ? -11.381 7.822 7.105 1.00 97.12 68 VAL A C 1
ATOM 515 O O . VAL A 1 68 ? -11.337 6.996 6.197 1.00 97.12 68 VAL A O 1
ATOM 518 N N . GLN A 1 69 ? -11.110 9.108 6.896 1.00 95.25 69 GLN A N 1
ATOM 519 C CA . GLN A 1 69 ? -10.593 9.627 5.634 1.00 95.25 69 GLN A CA 1
ATOM 520 C C . GLN A 1 69 ? -9.067 9.730 5.683 1.00 95.25 69 GLN A C 1
ATOM 522 O O . GLN A 1 69 ? -8.514 10.323 6.608 1.00 95.25 69 GLN A O 1
ATOM 527 N N . VAL A 1 70 ? -8.407 9.214 4.646 1.00 94.12 70 VAL A N 1
ATOM 528 C CA . VAL A 1 70 ? -6.948 9.261 4.468 1.00 94.12 70 VAL A CA 1
ATOM 529 C C . VAL A 1 70 ? -6.544 10.153 3.293 1.00 94.12 70 VAL A C 1
ATOM 531 O O . VAL A 1 70 ? -7.327 10.386 2.366 1.00 94.12 70 VAL A O 1
ATOM 534 N N . ASN A 1 71 ? -5.299 10.634 3.315 1.00 89.00 71 ASN A N 1
ATOM 535 C CA . ASN A 1 71 ? -4.650 11.264 2.162 1.00 89.00 71 ASN A CA 1
ATOM 536 C C . ASN A 1 71 ? -4.589 10.313 0.946 1.00 89.00 71 ASN A C 1
ATOM 538 O O . ASN A 1 71 ? -4.810 9.108 1.087 1.00 89.00 71 ASN A O 1
ATOM 542 N N . PRO A 1 72 ? -4.247 10.810 -0.256 1.00 83.94 72 PRO A N 1
ATOM 543 C CA . PRO A 1 72 ? -4.071 9.937 -1.407 1.00 83.94 72 PRO A CA 1
ATOM 544 C C . PRO A 1 72 ? -2.896 8.975 -1.173 1.00 83.94 72 PRO A C 1
ATOM 546 O O . PRO A 1 72 ? -1.777 9.423 -0.935 1.00 83.94 72 PRO A O 1
ATOM 549 N N . LEU A 1 73 ? -3.154 7.666 -1.247 1.00 82.06 73 LEU A N 1
ATOM 550 C CA . LEU A 1 73 ? -2.171 6.588 -1.021 1.00 82.06 73 LEU A CA 1
ATOM 551 C C . LEU A 1 73 ? -1.584 6.052 -2.341 1.00 82.06 73 LEU A C 1
ATOM 553 O O . LEU A 1 73 ? -1.273 4.872 -2.459 1.00 82.06 73 LEU A O 1
ATOM 557 N N . HIS A 1 74 ? -1.526 6.900 -3.369 1.00 75.94 74 HIS A N 1
ATOM 558 C CA . HIS A 1 74 ? -1.134 6.547 -4.740 1.00 75.94 74 HIS A CA 1
ATOM 559 C C . HIS A 1 74 ? 0.377 6.336 -4.857 1.00 75.94 74 HIS A C 1
ATOM 561 O O . HIS A 1 74 ? 1.131 7.134 -4.304 1.00 75.94 74 HIS A O 1
ATOM 567 N N . ALA A 1 75 ? 0.810 5.337 -5.633 1.00 68.50 75 ALA A N 1
ATOM 568 C CA . ALA A 1 75 ? 2.227 5.022 -5.816 1.00 68.50 75 ALA A CA 1
ATOM 569 C C . ALA A 1 75 ? 3.042 6.253 -6.248 1.00 68.50 75 ALA A C 1
ATOM 571 O O . ALA A 1 75 ? 2.761 6.872 -7.283 1.00 68.50 75 ALA A O 1
ATOM 572 N N . ALA A 1 76 ? 4.060 6.591 -5.460 1.00 61.22 76 ALA A N 1
ATOM 573 C CA . ALA A 1 76 ? 5.002 7.667 -5.709 1.00 61.22 76 ALA A CA 1
ATOM 574 C C . ALA A 1 76 ? 5.925 7.345 -6.897 1.00 61.22 76 ALA A C 1
ATOM 576 O O . ALA A 1 76 ? 5.729 6.383 -7.643 1.00 61.22 76 ALA A O 1
ATOM 577 N N . VAL A 1 77 ? 6.898 8.217 -7.131 1.00 57.84 77 VAL A N 1
ATOM 578 C CA . VAL A 1 77 ? 7.869 8.123 -8.223 1.00 57.84 77 VAL A CA 1
ATOM 579 C C . VAL A 1 77 ? 9.145 7.464 -7.673 1.00 57.84 77 VAL A C 1
ATOM 581 O O . VAL A 1 77 ? 9.798 8.107 -6.857 1.00 57.84 77 VAL A O 1
ATOM 584 N N . PRO A 1 78 ? 9.501 6.219 -8.062 1.00 57.56 78 PRO A N 1
ATOM 585 C CA . PRO A 1 78 ? 10.662 5.520 -7.507 1.00 57.56 78 PRO A CA 1
ATOM 586 C C . PRO A 1 78 ? 11.970 6.236 -7.847 1.00 57.56 78 PRO A C 1
ATOM 588 O O . PRO A 1 78 ? 12.277 6.457 -9.015 1.00 57.56 78 PRO A O 1
ATOM 591 N N . GLY A 1 79 ? 12.738 6.597 -6.825 1.00 53.88 79 GLY A N 1
ATOM 592 C CA . GLY A 1 79 ? 14.012 7.298 -6.944 1.00 53.88 79 GLY A CA 1
ATOM 593 C C . GLY A 1 79 ? 14.498 7.743 -5.567 1.00 53.88 79 GLY A C 1
ATOM 594 O O . GLY A 1 79 ? 13.824 7.499 -4.569 1.00 53.88 79 GLY A O 1
ATOM 595 N N . LYS A 1 80 ? 15.662 8.396 -5.507 1.00 53.34 80 LYS A N 1
ATOM 596 C CA . LYS A 1 80 ? 16.163 9.043 -4.287 1.00 53.34 80 LYS A CA 1
ATOM 597 C C . LYS A 1 80 ? 16.587 10.486 -4.605 1.00 53.34 80 LYS A C 1
ATOM 599 O O . LYS A 1 80 ? 17.429 10.658 -5.488 1.00 53.34 80 LYS A O 1
ATOM 604 N N . PRO A 1 81 ? 16.034 11.508 -3.925 1.00 54.84 81 PRO A N 1
ATOM 605 C CA . PRO A 1 81 ? 14.898 11.421 -3.003 1.00 54.84 81 PRO A CA 1
ATOM 606 C C . PRO A 1 81 ? 13.576 11.100 -3.730 1.00 54.84 81 PRO A C 1
ATOM 608 O O . 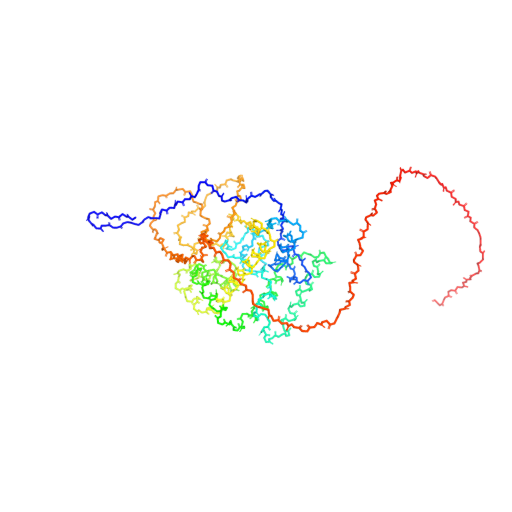PRO A 1 81 ? 13.400 11.468 -4.896 1.00 54.84 81 PRO A O 1
ATOM 611 N N . THR A 1 82 ? 12.621 10.464 -3.048 1.00 60.50 82 THR A N 1
ATOM 612 C CA . THR A 1 82 ? 11.237 10.357 -3.547 1.00 60.50 82 THR A CA 1
ATOM 613 C C . THR A 1 82 ? 10.542 11.720 -3.431 1.00 60.50 82 THR A C 1
ATOM 615 O O . THR A 1 82 ? 10.720 12.424 -2.440 1.00 60.50 82 THR A O 1
ATOM 618 N N . ASP A 1 83 ? 9.689 12.102 -4.395 1.00 58.94 83 ASP A N 1
ATOM 619 C CA . ASP A 1 83 ? 8.815 13.282 -4.243 1.00 58.94 83 ASP A CA 1
ATOM 620 C C . ASP A 1 83 ? 7.886 13.075 -3.024 1.00 58.94 83 ASP A C 1
ATOM 622 O O . ASP A 1 83 ? 7.030 12.184 -3.064 1.00 58.94 83 ASP A O 1
ATOM 626 N N . PRO A 1 84 ? 8.011 13.869 -1.939 1.00 56.72 84 PRO A N 1
ATOM 627 C CA . PRO A 1 84 ? 7.254 13.643 -0.709 1.00 56.72 84 PRO A CA 1
ATOM 628 C C . PRO A 1 84 ? 5.770 14.027 -0.844 1.00 56.72 84 PRO A C 1
ATOM 630 O O . PRO A 1 84 ? 5.007 13.891 0.111 1.00 56.72 84 PRO A O 1
ATOM 633 N N . SER A 1 85 ? 5.331 14.539 -2.002 1.00 56.41 85 SER A N 1
ATOM 634 C CA . SER A 1 85 ? 3.956 14.984 -2.215 1.00 56.41 85 SER A CA 1
ATOM 635 C C . SER A 1 85 ? 3.028 13.846 -2.682 1.00 56.41 85 SER A C 1
ATOM 637 O O . SER A 1 85 ? 3.077 13.464 -3.857 1.00 56.41 85 SER A O 1
ATOM 639 N N . PRO A 1 86 ? 2.048 13.389 -1.866 1.00 55.66 86 PRO A N 1
ATOM 640 C CA . PRO A 1 86 ? 1.062 12.378 -2.289 1.00 55.66 86 PRO A CA 1
ATOM 641 C C . PRO A 1 86 ? 0.139 12.847 -3.434 1.00 55.66 86 PRO A C 1
ATOM 643 O O . PRO A 1 86 ? -0.648 12.074 -3.980 1.00 55.66 86 PRO A O 1
ATOM 646 N N . TYR A 1 87 ? 0.232 14.121 -3.832 1.00 54.91 87 TYR A N 1
ATOM 647 C CA . TYR A 1 87 ? -0.512 14.708 -4.947 1.00 54.91 87 TYR A CA 1
ATOM 648 C C . TYR A 1 87 ? 0.244 14.662 -6.290 1.00 54.91 87 TYR A C 1
ATOM 650 O O . TYR A 1 87 ? -0.321 15.070 -7.310 1.00 54.91 87 TYR A O 1
ATOM 658 N N . ARG A 1 88 ? 1.483 14.141 -6.320 1.00 52.47 88 ARG A N 1
ATOM 659 C CA . ARG A 1 88 ? 2.306 13.951 -7.533 1.00 52.47 88 ARG A CA 1
ATOM 660 C C . ARG A 1 88 ? 2.674 12.472 -7.815 1.00 52.47 88 ARG A C 1
ATOM 662 O O . ARG A 1 88 ? 3.818 12.200 -8.168 1.00 52.47 88 ARG A O 1
ATOM 669 N N . PRO A 1 89 ? 1.741 11.502 -7.725 1.00 55.75 89 PRO A N 1
ATOM 670 C CA . PRO A 1 89 ? 2.071 10.083 -7.872 1.00 55.75 89 PRO A CA 1
ATOM 671 C C . PRO A 1 89 ? 2.527 9.705 -9.289 1.00 55.75 89 PRO A C 1
ATOM 673 O O . PRO A 1 89 ? 2.127 10.333 -10.279 1.00 55.75 89 PRO A O 1
ATOM 676 N N . SER A 1 90 ? 3.283 8.611 -9.396 1.00 55.97 90 SER A N 1
ATOM 677 C CA . SER A 1 90 ? 3.536 7.932 -10.670 1.00 55.97 90 SER A CA 1
ATOM 678 C C . SER A 1 90 ? 2.287 7.207 -11.177 1.00 55.97 90 SER A C 1
ATOM 680 O O . SER A 1 90 ? 2.043 7.180 -12.384 1.00 55.97 90 SER A O 1
ATOM 682 N N . SER A 1 91 ? 1.459 6.648 -10.288 1.00 56.53 91 SER A N 1
ATOM 683 C CA . SER A 1 91 ? 0.242 5.918 -10.651 1.00 56.53 91 SER A CA 1
ATOM 684 C C . SER A 1 91 ? -0.911 6.238 -9.711 1.00 56.53 91 SER A C 1
ATOM 686 O O . SER A 1 91 ? -0.801 6.045 -8.512 1.00 56.53 91 SER A O 1
ATOM 688 N N . ARG A 1 92 ? -2.061 6.641 -10.268 1.00 69.88 92 ARG A N 1
ATOM 689 C CA . ARG A 1 92 ? -3.339 6.730 -9.529 1.00 69.88 92 ARG A CA 1
ATOM 690 C C . ARG A 1 92 ? -4.176 5.445 -9.573 1.00 69.88 92 ARG A C 1
ATOM 692 O O . ARG A 1 92 ? -5.333 5.461 -9.167 1.00 69.88 92 ARG A O 1
ATOM 699 N N . ARG A 1 93 ? -3.646 4.364 -10.162 1.00 77.38 93 ARG A N 1
ATOM 700 C CA . ARG A 1 93 ? -4.322 3.053 -10.219 1.00 77.38 93 ARG A CA 1
ATOM 701 C C . ARG A 1 93 ? -3.822 2.102 -9.136 1.00 77.38 93 ARG A C 1
ATOM 703 O O . ARG A 1 93 ? -4.589 1.257 -8.692 1.00 77.38 93 ARG A O 1
ATOM 710 N N . PHE A 1 94 ? -2.559 2.232 -8.745 1.00 83.19 94 PHE A N 1
ATOM 711 C CA . PHE A 1 94 ? -1.905 1.324 -7.814 1.00 83.19 94 PHE A CA 1
ATOM 712 C C . PHE A 1 94 ? -1.446 2.105 -6.576 1.00 83.19 94 PHE A C 1
ATOM 714 O O . PHE A 1 94 ? -0.984 3.242 -6.726 1.00 83.19 94 PHE A O 1
ATOM 721 N N . PRO A 1 95 ? -1.633 1.544 -5.372 1.00 84.19 95 PRO A N 1
ATOM 722 C CA . PRO A 1 95 ? -1.242 2.188 -4.127 1.00 84.19 95 PRO A CA 1
ATOM 723 C C . PRO A 1 95 ? 0.274 2.116 -3.903 1.00 84.19 95 PRO A C 1
ATOM 725 O O . PRO A 1 95 ? 0.963 1.314 -4.532 1.00 84.19 95 PRO A O 1
ATOM 728 N N . ASP A 1 96 ? 0.788 2.948 -3.002 1.00 88.88 96 ASP A N 1
ATOM 729 C CA . ASP A 1 96 ? 2.209 2.966 -2.660 1.00 88.88 96 ASP A CA 1
ATOM 730 C C . ASP A 1 96 ? 2.586 1.869 -1.642 1.00 88.88 96 ASP A C 1
ATOM 732 O O . ASP A 1 96 ? 1.998 1.832 -0.554 1.00 88.88 96 ASP A O 1
ATOM 736 N N . PRO A 1 97 ? 3.576 1.005 -1.941 1.00 93.31 97 PRO A N 1
ATOM 737 C CA . PRO A 1 97 ? 3.990 -0.069 -1.042 1.00 93.31 97 PRO A CA 1
ATOM 738 C C . PRO A 1 97 ? 4.708 0.407 0.229 1.00 93.31 97 PRO A C 1
ATOM 740 O O . PRO A 1 97 ? 4.852 -0.393 1.150 1.00 93.31 97 PRO A O 1
ATOM 743 N N . VAL A 1 98 ? 5.103 1.683 0.360 1.00 93.50 98 VAL A N 1
ATOM 744 C CA . VAL A 1 98 ? 5.627 2.213 1.637 1.00 93.50 98 VAL A CA 1
ATOM 745 C C . VAL A 1 98 ? 4.587 2.128 2.767 1.00 93.50 98 VAL A C 1
ATOM 747 O O . VAL A 1 98 ? 4.935 2.027 3.944 1.00 93.50 98 VAL A O 1
ATOM 750 N N . HIS A 1 99 ? 3.296 2.111 2.413 1.00 95.50 99 HIS A N 1
ATOM 751 C CA . HIS A 1 99 ? 2.192 1.936 3.354 1.00 95.50 99 HIS A CA 1
ATOM 752 C C . HIS A 1 99 ? 1.903 0.461 3.699 1.00 95.50 99 HIS A C 1
ATOM 754 O O . HIS A 1 99 ? 0.949 0.197 4.424 1.00 95.50 99 HIS A O 1
ATOM 760 N N . LEU A 1 100 ? 2.701 -0.511 3.241 1.00 96.88 100 LEU A N 1
ATOM 761 C CA . LEU A 1 100 ? 2.598 -1.892 3.724 1.00 96.88 100 LEU A CA 1
ATOM 762 C C . LEU A 1 100 ? 3.024 -1.998 5.190 1.00 96.88 100 LEU A C 1
ATOM 764 O O . LEU A 1 100 ? 4.150 -1.627 5.528 1.00 96.88 100 LEU A O 1
ATOM 768 N N . HIS A 1 101 ? 2.176 -2.594 6.027 1.00 97.56 101 HIS A N 1
ATOM 769 C CA . HIS A 1 101 ? 2.594 -3.112 7.328 1.00 97.56 101 HIS A CA 1
ATOM 770 C C . HIS A 1 101 ? 3.297 -4.453 7.105 1.00 97.56 101 HIS A C 1
ATOM 772 O O . HIS A 1 101 ? 2.644 -5.470 6.845 1.00 97.56 101 HIS A O 1
ATOM 778 N N . VAL A 1 102 ? 4.631 -4.453 7.135 1.00 97.31 102 VAL A N 1
ATOM 779 C CA . VAL A 1 102 ? 5.443 -5.612 6.724 1.00 97.31 102 VAL A CA 1
ATOM 780 C C . VAL A 1 102 ? 5.177 -6.825 7.627 1.00 97.31 102 VAL A C 1
ATOM 782 O O . VAL A 1 102 ? 4.997 -7.936 7.131 1.00 97.31 102 VAL A O 1
ATOM 785 N N . GLU A 1 103 ? 5.022 -6.601 8.935 1.00 96.44 103 GLU A N 1
ATOM 786 C CA . GLU A 1 103 ? 4.784 -7.653 9.937 1.00 96.44 103 GLU A CA 1
ATOM 787 C C . GLU A 1 103 ? 3.390 -8.312 9.833 1.00 96.44 103 GLU A C 1
ATOM 789 O O . GLU A 1 103 ? 3.163 -9.365 10.423 1.00 96.44 103 GLU A O 1
ATOM 794 N N . SER A 1 104 ? 2.451 -7.734 9.066 1.00 96.88 104 SER A N 1
ATOM 795 C CA . SER A 1 104 ? 1.127 -8.331 8.793 1.00 96.88 104 SER A CA 1
ATOM 796 C C . SER A 1 104 ? 1.060 -9.147 7.500 1.00 96.88 104 SER A C 1
ATOM 798 O O . SER A 1 104 ? -0.018 -9.614 7.127 1.00 96.88 104 SER A O 1
ATOM 800 N N . ILE A 1 105 ? 2.170 -9.318 6.781 1.00 98.19 105 ILE A N 1
ATOM 801 C CA . ILE A 1 105 ? 2.220 -10.218 5.627 1.00 98.19 105 ILE A CA 1
ATOM 802 C C . ILE A 1 105 ? 2.356 -11.656 6.164 1.00 98.19 105 ILE A C 1
ATOM 804 O O . ILE A 1 105 ? 3.315 -11.910 6.888 1.00 98.19 105 ILE A O 1
ATOM 808 N N . PRO A 1 106 ? 1.464 -12.617 5.834 1.00 97.62 106 PRO A N 1
ATOM 809 C CA . PRO A 1 106 ? 1.524 -13.978 6.389 1.00 97.62 106 PRO A CA 1
ATOM 810 C C . PRO A 1 106 ? 2.883 -14.662 6.195 1.00 97.62 106 PRO A C 1
ATOM 812 O O . PRO A 1 106 ? 3.365 -15.385 7.062 1.00 97.62 106 PRO A O 1
ATOM 815 N N . GLU A 1 107 ? 3.533 -14.382 5.069 1.00 98.25 107 GLU A N 1
ATOM 816 C CA . GLU A 1 107 ? 4.847 -14.908 4.722 1.00 98.25 107 GLU A CA 1
ATOM 817 C C . GLU A 1 107 ? 5.993 -14.377 5.622 1.00 98.25 107 GLU A C 1
ATOM 819 O O . GLU A 1 107 ? 7.030 -15.030 5.722 1.00 98.25 107 GLU A O 1
ATOM 824 N N . TYR A 1 108 ? 5.811 -13.261 6.347 1.00 98.00 108 TYR A N 1
ATOM 825 C CA . TYR A 1 108 ? 6.803 -12.681 7.276 1.00 98.00 108 TYR A CA 1
ATOM 826 C C . TYR A 1 108 ? 7.214 -13.645 8.400 1.00 98.00 108 TYR A C 1
ATOM 828 O O . TYR A 1 108 ? 8.387 -13.722 8.770 1.00 98.00 108 TYR A O 1
ATOM 836 N N . GLY A 1 109 ? 6.265 -14.438 8.910 1.00 96.81 109 GLY A N 1
ATOM 837 C CA . GLY A 1 109 ? 6.524 -15.452 9.939 1.00 96.81 109 GLY A CA 1
ATOM 838 C C . GLY A 1 109 ? 7.373 -16.637 9.459 1.00 96.81 109 GLY A C 1
ATOM 839 O O . GLY A 1 109 ? 7.802 -17.447 10.275 1.00 96.81 109 GLY A O 1
ATOM 840 N N . HIS A 1 110 ? 7.628 -16.743 8.151 1.00 97.56 110 HIS A N 1
ATOM 841 C CA . HIS A 1 110 ? 8.304 -17.877 7.515 1.00 97.56 110 HIS A CA 1
ATOM 842 C C . HIS A 1 110 ? 9.613 -17.492 6.798 1.00 97.56 110 HIS A C 1
ATOM 844 O O . HIS A 1 110 ? 10.223 -18.330 6.128 1.00 97.56 110 HIS A O 1
ATOM 850 N N . VAL A 1 111 ? 10.073 -16.244 6.947 1.00 98.19 111 VAL A N 1
ATOM 851 C CA . VAL A 1 111 ? 11.403 -15.817 6.490 1.00 98.19 111 VAL A CA 1
ATOM 852 C C . VAL A 1 111 ? 12.481 -16.578 7.270 1.00 98.19 111 VAL A C 1
ATOM 854 O O . VAL A 1 111 ? 12.488 -16.570 8.499 1.00 98.19 111 VAL A O 1
ATOM 857 N N . ARG A 1 112 ? 13.398 -17.235 6.546 1.00 96.81 112 ARG A N 1
ATOM 858 C CA . ARG A 1 112 ? 14.513 -18.006 7.134 1.00 96.81 112 ARG A CA 1
ATOM 859 C C . ARG A 1 112 ? 15.597 -17.115 7.735 1.00 96.81 112 ARG A C 1
ATOM 861 O O . ARG A 1 112 ? 16.147 -17.443 8.779 1.00 96.81 112 ARG A O 1
ATOM 868 N N . ASP A 1 113 ? 15.897 -16.009 7.063 1.00 96.88 113 ASP A N 1
ATOM 869 C CA . ASP A 1 113 ? 16.868 -15.016 7.515 1.00 96.88 113 ASP A CA 1
ATOM 870 C C . ASP A 1 113 ? 16.227 -14.110 8.571 1.00 96.88 113 ASP A C 1
ATOM 872 O O . ASP A 1 113 ? 15.697 -13.037 8.278 1.00 96.88 113 ASP A O 1
ATOM 876 N N . ARG A 1 114 ? 16.168 -14.622 9.804 1.00 96.81 114 ARG A N 1
ATOM 877 C CA . ARG A 1 114 ? 15.597 -13.897 10.940 1.00 96.81 114 ARG A CA 1
ATOM 878 C C . ARG A 1 114 ? 16.491 -12.757 11.405 1.00 96.81 114 ARG A C 1
ATOM 880 O O . ARG A 1 114 ? 15.956 -11.703 11.710 1.00 96.81 114 ARG A O 1
ATOM 887 N N . ALA A 1 115 ? 17.812 -12.949 11.407 1.00 97.81 115 ALA A N 1
ATOM 888 C CA . ALA A 1 115 ? 18.767 -11.955 11.893 1.00 97.81 115 ALA A CA 1
ATOM 889 C C . ALA A 1 115 ? 18.615 -10.627 11.140 1.00 97.81 115 ALA A C 1
ATOM 891 O O . ALA A 1 115 ? 18.189 -9.645 11.738 1.00 97.81 115 ALA A O 1
ATOM 892 N N . THR A 1 116 ? 18.798 -10.623 9.814 1.00 97.75 116 THR A N 1
ATOM 893 C CA . THR A 1 116 ? 18.668 -9.389 9.025 1.00 97.75 116 THR A CA 1
ATOM 894 C C . THR A 1 116 ? 17.245 -8.818 9.047 1.00 97.75 116 THR A C 1
ATOM 896 O O . THR A 1 116 ? 17.069 -7.604 8.981 1.00 97.75 116 THR A O 1
ATOM 899 N N . LEU A 1 117 ? 16.207 -9.650 9.188 1.00 97.19 117 LEU A N 1
ATOM 900 C CA . LEU A 1 117 ? 14.830 -9.161 9.314 1.00 97.19 117 LEU A CA 1
ATOM 901 C C . LEU A 1 117 ? 14.568 -8.451 10.653 1.00 97.19 117 LEU A C 1
ATOM 903 O O . LEU A 1 117 ? 13.853 -7.449 10.684 1.00 97.19 117 LEU A O 1
ATOM 907 N N . ASP A 1 118 ? 15.138 -8.964 11.743 1.00 97.19 118 ASP A N 1
ATOM 908 C CA . ASP A 1 118 ? 15.013 -8.395 13.082 1.00 97.19 118 ASP A CA 1
ATOM 909 C C . ASP A 1 118 ? 15.958 -7.175 13.268 1.00 97.19 118 ASP A C 1
ATOM 911 O O . ASP A 1 118 ? 15.562 -6.209 13.925 1.00 97.19 118 ASP A O 1
ATOM 915 N N . ASP A 1 119 ? 17.111 -7.128 12.582 1.00 98.19 119 ASP A N 1
ATOM 916 C CA . ASP A 1 119 ? 17.975 -5.936 12.449 1.00 98.19 119 ASP A CA 1
ATOM 917 C C . ASP A 1 119 ? 17.243 -4.780 11.735 1.00 98.19 119 ASP A C 1
ATOM 919 O O . ASP A 1 119 ? 17.110 -3.682 12.280 1.00 98.19 119 ASP A O 1
ATOM 923 N N . LEU A 1 120 ? 16.677 -5.037 10.544 1.00 98.12 120 LEU A N 1
ATOM 924 C CA . LEU A 1 120 ? 15.897 -4.052 9.771 1.00 98.12 120 LEU A CA 1
ATOM 925 C C . LEU A 1 120 ? 14.713 -3.489 10.571 1.00 98.12 120 LEU A C 1
ATOM 927 O O . LEU A 1 120 ? 14.348 -2.318 10.433 1.00 98.12 120 LEU A O 1
ATOM 931 N N . ARG A 1 121 ? 14.114 -4.324 11.425 1.00 96.69 121 ARG A N 1
ATOM 932 C CA . ARG A 1 121 ? 13.038 -3.942 12.341 1.00 96.69 121 ARG A CA 1
ATOM 933 C C . ARG A 1 121 ? 13.538 -3.048 13.479 1.00 96.69 121 ARG A C 1
ATOM 935 O O . ARG A 1 121 ? 12.826 -2.123 13.870 1.00 96.69 121 ARG A O 1
ATOM 942 N N . GLN A 1 122 ? 14.744 -3.287 13.998 1.00 97.25 122 GLN A N 1
ATOM 943 C CA . GLN A 1 122 ? 15.368 -2.432 15.010 1.00 97.25 122 GLN A CA 1
ATOM 944 C C . GLN A 1 122 ? 15.691 -1.039 14.446 1.00 97.25 122 GLN A C 1
ATOM 946 O O . GLN A 1 122 ? 15.363 -0.037 15.085 1.00 97.25 122 GLN A O 1
ATOM 951 N N . ASP A 1 123 ? 16.234 -0.961 13.229 1.00 97.69 123 ASP A N 1
ATOM 952 C CA . ASP A 1 123 ? 16.459 0.313 12.531 1.00 97.69 123 ASP A CA 1
ATOM 953 C C . ASP A 1 123 ? 15.138 1.059 12.276 1.00 97.69 123 ASP A C 1
ATOM 955 O O . ASP A 1 123 ? 15.023 2.264 12.520 1.00 97.69 123 ASP A O 1
ATOM 959 N N . ALA A 1 124 ? 14.090 0.341 11.861 1.00 96.31 124 ALA A N 1
ATOM 960 C CA . ALA A 1 124 ? 12.770 0.927 11.639 1.00 96.31 124 ALA A CA 1
ATOM 961 C C . ALA A 1 124 ? 12.120 1.444 12.939 1.00 96.31 124 ALA A C 1
ATOM 963 O O . ALA A 1 124 ? 11.457 2.488 12.930 1.00 96.31 124 ALA A O 1
ATOM 964 N N . ALA A 1 125 ? 12.352 0.763 14.065 1.00 95.31 125 ALA A N 1
ATOM 965 C CA . ALA A 1 125 ? 11.954 1.230 15.389 1.00 95.31 125 ALA A CA 1
ATOM 966 C C . ALA A 1 125 ? 12.756 2.471 15.827 1.00 95.31 125 ALA A C 1
ATOM 968 O O . ALA A 1 125 ? 12.182 3.383 16.424 1.00 95.31 125 ALA A O 1
ATOM 969 N N . ALA A 1 126 ? 14.046 2.562 15.482 1.00 96.31 126 ALA A N 1
ATOM 970 C CA . ALA A 1 126 ? 14.866 3.743 15.750 1.00 96.31 126 ALA A CA 1
ATOM 971 C C . ALA A 1 126 ? 14.375 4.989 14.983 1.00 96.31 126 ALA A C 1
ATOM 973 O O . ALA A 1 126 ? 14.362 6.085 15.554 1.00 96.31 126 ALA A O 1
ATOM 974 N N . LEU A 1 127 ? 13.894 4.828 13.741 1.00 95.75 127 LEU A N 1
ATOM 975 C CA . LEU A 1 127 ? 13.211 5.898 12.997 1.00 95.75 127 LEU A CA 1
ATOM 976 C C . LEU A 1 127 ? 11.910 6.334 13.694 1.00 95.75 127 LEU A C 1
ATOM 978 O O . LEU A 1 127 ? 11.693 7.531 13.891 1.00 95.75 127 LEU A O 1
ATOM 982 N N . SER A 1 128 ? 11.064 5.387 14.114 1.00 94.06 128 SER A N 1
ATOM 983 C CA . SER A 1 128 ? 9.813 5.696 14.829 1.00 94.06 128 SER A CA 1
ATOM 984 C C . SER A 1 128 ? 10.060 6.425 16.149 1.00 94.06 128 SER A C 1
ATOM 986 O O . SER A 1 128 ? 9.402 7.422 16.434 1.00 94.06 128 SER A O 1
ATOM 988 N N . GLU A 1 129 ? 11.045 5.983 16.927 1.00 94.12 129 GLU A N 1
ATOM 989 C CA . GLU A 1 129 ? 11.482 6.629 18.168 1.00 94.12 129 GLU A CA 1
ATOM 990 C C . GLU A 1 129 ? 11.993 8.063 17.926 1.00 94.12 129 GLU A C 1
ATOM 992 O O . GLU A 1 129 ? 11.700 8.975 18.703 1.00 94.12 129 GLU A O 1
ATOM 997 N N . ALA A 1 130 ? 12.712 8.301 16.823 1.00 93.81 130 ALA A N 1
ATOM 998 C CA . ALA A 1 130 ? 13.159 9.642 16.451 1.00 93.81 130 ALA A CA 1
ATOM 999 C C . ALA A 1 130 ? 11.986 10.589 16.135 1.00 93.81 130 ALA A C 1
ATOM 1001 O O . ALA A 1 130 ? 11.979 11.732 16.599 1.00 93.81 130 ALA A O 1
ATOM 1002 N N . VAL A 1 131 ? 10.978 10.120 15.393 1.00 93.06 131 VAL A N 1
ATOM 1003 C CA . VAL A 1 131 ? 9.785 10.917 15.055 1.00 93.06 131 VAL A CA 1
ATOM 1004 C C . VAL A 1 131 ? 8.895 11.144 16.284 1.00 93.06 131 VAL A C 1
ATOM 1006 O O . VAL A 1 131 ? 8.502 12.278 16.552 1.00 93.06 131 VAL A O 1
ATOM 1009 N N . LEU A 1 132 ? 8.598 10.089 17.051 1.00 90.81 132 LEU A N 1
ATOM 1010 C CA . LEU A 1 132 ? 7.663 10.132 18.182 1.00 90.81 132 LEU A CA 1
ATOM 1011 C C . LEU A 1 132 ? 8.197 10.932 19.377 1.00 90.81 132 LEU A C 1
ATOM 1013 O O . LEU A 1 132 ? 7.474 11.765 19.920 1.00 90.81 132 LEU A O 1
ATOM 1017 N N . ASN A 1 133 ? 9.446 10.683 19.787 1.00 91.12 133 ASN A N 1
ATOM 1018 C CA . ASN A 1 133 ? 9.971 11.158 21.073 1.00 91.12 133 ASN A CA 1
ATOM 1019 C C . ASN A 1 133 ? 11.114 12.178 20.947 1.00 91.12 133 ASN A C 1
ATOM 1021 O O . ASN A 1 133 ? 11.420 12.869 21.919 1.00 91.12 133 ASN A O 1
ATOM 1025 N N . LYS A 1 134 ? 11.734 12.314 19.764 1.00 90.06 134 LYS A N 1
ATOM 1026 C CA . LYS A 1 134 ? 12.873 13.229 19.525 1.00 90.06 134 LYS A CA 1
ATOM 1027 C C . LYS A 1 134 ? 12.541 14.377 18.562 1.00 90.06 134 LYS A C 1
ATOM 1029 O O . LYS A 1 134 ? 13.403 15.205 18.281 1.00 90.06 134 LYS A O 1
ATOM 1034 N N . GLY A 1 135 ? 11.293 14.457 18.089 1.00 88.12 135 GLY A N 1
ATOM 1035 C CA . GLY A 1 135 ? 10.795 15.546 17.242 1.00 88.12 135 GLY A CA 1
ATOM 1036 C C . GLY A 1 135 ? 11.348 15.554 15.813 1.00 88.12 135 GLY A C 1
ATOM 1037 O O . GLY A 1 135 ? 11.314 16.597 15.159 1.00 88.12 135 GLY A O 1
ATOM 1038 N N . ALA A 1 136 ? 11.873 14.425 15.328 1.00 91.94 136 ALA A N 1
ATOM 1039 C CA . ALA A 1 136 ? 12.359 14.310 13.958 1.00 91.94 136 ALA A CA 1
ATOM 1040 C C . ALA A 1 136 ? 11.211 14.380 12.935 1.00 91.94 136 ALA A C 1
ATOM 1042 O O . ALA A 1 136 ? 10.065 14.020 13.214 1.00 91.94 136 ALA A O 1
ATOM 1043 N N . LEU A 1 137 ? 11.535 14.809 11.715 1.00 93.94 137 LEU A N 1
ATOM 1044 C CA . LEU A 1 137 ? 10.632 14.672 10.573 1.00 93.94 137 LEU A CA 1
ATOM 1045 C C . LEU A 1 137 ? 10.672 13.232 10.042 1.00 93.94 137 LEU A C 1
ATOM 1047 O O . LEU A 1 137 ? 11.677 12.539 10.177 1.00 93.94 137 LEU A O 1
ATOM 1051 N N . ILE A 1 138 ? 9.581 12.799 9.412 1.00 93.56 138 ILE A N 1
ATOM 1052 C CA . ILE A 1 138 ? 9.468 11.464 8.812 1.00 93.56 138 ILE A CA 1
ATOM 1053 C C . ILE A 1 138 ? 10.390 11.368 7.589 1.00 93.56 138 ILE A C 1
ATOM 1055 O O . ILE A 1 138 ? 10.103 11.969 6.550 1.00 93.56 138 ILE A O 1
ATOM 1059 N N . ASP A 1 139 ? 11.458 10.576 7.689 1.00 92.62 139 ASP A N 1
ATOM 1060 C CA . ASP A 1 139 ? 12.278 10.198 6.537 1.00 92.62 139 ASP A CA 1
ATOM 1061 C C . ASP A 1 139 ? 11.616 9.041 5.774 1.00 92.62 139 ASP A C 1
ATOM 1063 O O . ASP A 1 139 ? 11.768 7.857 6.084 1.00 92.62 139 ASP A O 1
ATOM 1067 N N . ARG A 1 140 ? 10.845 9.413 4.751 1.00 90.88 140 ARG A N 1
ATOM 1068 C CA . ARG A 1 140 ? 10.127 8.477 3.882 1.00 90.88 140 ARG A CA 1
ATOM 1069 C C . ARG A 1 140 ? 11.067 7.588 3.057 1.00 90.88 140 ARG A C 1
ATOM 1071 O O . ARG A 1 140 ? 10.673 6.476 2.706 1.00 90.88 140 ARG A O 1
ATOM 1078 N N . ASP A 1 141 ? 12.267 8.060 2.722 1.00 89.75 141 ASP A N 1
ATOM 1079 C CA . ASP A 1 141 ? 13.199 7.318 1.868 1.00 89.75 141 ASP A CA 1
ATOM 1080 C C . ASP A 1 141 ? 13.996 6.293 2.681 1.00 89.75 141 ASP A C 1
ATOM 1082 O O . ASP A 1 141 ? 14.165 5.164 2.218 1.00 89.75 141 ASP A O 1
ATOM 1086 N N . ALA A 1 142 ? 14.383 6.624 3.918 1.00 94.19 142 ALA A N 1
ATOM 1087 C CA . ALA A 1 142 ? 14.916 5.656 4.878 1.00 94.19 142 ALA A CA 1
ATOM 1088 C C . ALA A 1 142 ? 13.882 4.569 5.223 1.00 94.19 142 ALA A C 1
ATOM 1090 O O . ALA A 1 142 ? 14.201 3.379 5.189 1.00 94.19 142 ALA A O 1
ATOM 1091 N N . VAL A 1 143 ? 12.618 4.946 5.468 1.00 95.69 143 VAL A N 1
ATOM 1092 C CA . VAL A 1 143 ? 11.541 3.964 5.688 1.00 95.69 143 VAL A CA 1
ATOM 1093 C C . VAL A 1 143 ? 11.339 3.062 4.475 1.00 95.69 143 VAL A C 1
ATOM 1095 O O . VAL A 1 143 ? 11.223 1.845 4.633 1.00 95.69 143 VAL A O 1
ATOM 1098 N N . TRP A 1 144 ? 11.270 3.630 3.266 1.00 94.25 144 TRP A N 1
ATOM 1099 C CA . TRP A 1 144 ? 11.093 2.819 2.064 1.00 94.25 144 TRP A CA 1
ATOM 1100 C C . TRP A 1 144 ? 12.276 1.875 1.845 1.00 94.25 144 TRP A C 1
ATOM 1102 O O . TRP A 1 144 ? 12.055 0.725 1.484 1.00 94.25 144 TRP A O 1
ATOM 1112 N N . GLU A 1 145 ? 13.506 2.306 2.127 1.00 94.94 145 GLU A N 1
ATOM 1113 C CA . GLU A 1 145 ? 14.693 1.458 2.037 1.00 94.94 145 GLU A CA 1
ATOM 1114 C C . GLU A 1 145 ? 14.608 0.234 2.968 1.00 94.94 145 GLU A C 1
ATOM 1116 O O . GLU A 1 145 ? 14.726 -0.898 2.496 1.00 94.94 145 GLU A O 1
ATOM 1121 N N . LEU A 1 146 ? 14.307 0.441 4.255 1.00 97.69 146 LEU A N 1
ATOM 1122 C CA . LEU A 1 146 ? 14.155 -0.647 5.230 1.00 97.69 146 LEU A CA 1
ATOM 1123 C C . LEU A 1 146 ? 12.996 -1.586 4.862 1.00 97.69 146 LEU A C 1
ATOM 1125 O O . LEU A 1 146 ? 13.163 -2.809 4.829 1.00 97.69 146 LEU A O 1
ATOM 1129 N N . LYS A 1 147 ? 11.825 -1.026 4.518 1.00 98.00 147 LYS A N 1
ATOM 1130 C CA . LYS A 1 147 ? 10.666 -1.823 4.088 1.00 98.00 147 LYS A CA 1
ATOM 1131 C C . LYS A 1 147 ? 10.970 -2.610 2.814 1.00 98.00 147 LYS A C 1
ATOM 1133 O O . LYS A 1 147 ? 10.601 -3.777 2.745 1.00 98.00 147 LYS A O 1
ATOM 1138 N N . ARG A 1 148 ? 11.662 -2.027 1.828 1.00 96.81 148 ARG A N 1
ATOM 1139 C CA . ARG A 1 148 ? 12.061 -2.695 0.576 1.00 96.81 148 ARG A CA 1
ATOM 1140 C C . ARG A 1 148 ? 12.939 -3.915 0.852 1.00 96.81 148 ARG A C 1
ATOM 1142 O O . ARG A 1 148 ? 12.634 -4.986 0.335 1.00 96.81 148 ARG A O 1
ATOM 1149 N N . GLN A 1 149 ? 13.974 -3.779 1.684 1.00 97.81 149 GLN A N 1
ATOM 1150 C CA . GLN A 1 149 ? 14.863 -4.895 2.032 1.00 97.81 149 GLN A CA 1
ATOM 1151 C C . GLN A 1 149 ? 14.111 -6.015 2.768 1.00 97.81 149 GLN A C 1
ATOM 1153 O O . GLN A 1 149 ? 14.213 -7.182 2.387 1.00 97.81 149 GLN A O 1
ATOM 1158 N N . ALA A 1 150 ? 13.266 -5.671 3.745 1.00 98.31 150 ALA A N 1
ATOM 1159 C CA . ALA A 1 150 ? 12.439 -6.654 4.444 1.00 98.31 150 ALA A CA 1
ATOM 1160 C C . ALA A 1 150 ? 11.445 -7.352 3.493 1.00 98.31 150 ALA A C 1
ATOM 1162 O O . ALA A 1 150 ? 11.305 -8.575 3.516 1.00 98.31 150 ALA A O 1
ATOM 1163 N N . LEU A 1 151 ? 10.801 -6.605 2.590 1.00 98.25 151 LEU A N 1
ATOM 1164 C CA . LEU A 1 151 ? 9.899 -7.149 1.569 1.00 98.25 151 LEU A CA 1
ATOM 1165 C C . LEU A 1 151 ? 10.628 -8.079 0.584 1.00 98.25 151 LEU A C 1
ATOM 1167 O O . LEU A 1 151 ? 10.048 -9.076 0.160 1.00 98.25 151 LEU A O 1
ATOM 1171 N N . GLU A 1 152 ? 11.894 -7.808 0.259 1.00 97.81 152 GLU A N 1
ATOM 1172 C CA . GLU A 1 152 ? 12.739 -8.668 -0.583 1.00 97.81 152 GLU A CA 1
ATOM 1173 C C . GLU A 1 152 ? 13.120 -9.994 0.093 1.00 97.81 152 GLU A C 1
ATOM 1175 O O . GLU A 1 152 ? 13.282 -10.998 -0.604 1.00 97.81 152 GLU A O 1
ATOM 1180 N N . LEU A 1 153 ? 13.178 -10.045 1.429 1.00 98.25 153 LEU A N 1
ATOM 1181 C CA . LEU A 1 153 ? 13.238 -11.303 2.183 1.00 98.25 153 LEU A CA 1
ATOM 1182 C C . LEU A 1 153 ? 11.875 -12.018 2.196 1.00 98.25 153 LEU A C 1
ATOM 1184 O O . LEU A 1 153 ? 11.807 -13.225 1.958 1.00 98.25 153 LEU A O 1
ATOM 1188 N N . VAL A 1 154 ? 10.781 -11.280 2.413 1.00 98.25 154 VAL A N 1
ATOM 1189 C CA . VAL A 1 154 ? 9.416 -11.831 2.511 1.00 98.25 154 VAL A CA 1
ATOM 1190 C C . VAL A 1 154 ? 8.924 -12.440 1.192 1.00 98.25 154 VAL A C 1
ATOM 1192 O O . VAL A 1 154 ? 8.315 -13.508 1.215 1.00 98.25 154 VAL A O 1
ATOM 1195 N N . VAL A 1 155 ? 9.193 -11.842 0.022 1.00 96.81 155 VAL A N 1
ATOM 1196 C CA . VAL A 1 155 ? 8.701 -12.406 -1.257 1.00 96.81 155 VAL A CA 1
ATOM 1197 C C . VAL A 1 155 ? 9.360 -13.732 -1.652 1.00 96.81 155 VAL A C 1
ATOM 1199 O O . VAL A 1 155 ? 8.742 -14.488 -2.408 1.00 96.81 155 VAL A O 1
ATOM 1202 N N . ARG A 1 156 ? 10.566 -14.023 -1.131 1.00 96.75 156 ARG A N 1
ATOM 1203 C CA . ARG A 1 156 ? 11.308 -15.283 -1.349 1.00 96.75 156 ARG A CA 1
ATOM 1204 C C . ARG A 1 156 ? 10.643 -16.478 -0.663 1.00 96.75 156 ARG A C 1
ATOM 1206 O O . ARG A 1 156 ? 10.920 -17.620 -1.022 1.00 96.75 156 ARG A O 1
ATOM 1213 N N . VAL A 1 157 ? 9.771 -16.233 0.315 1.00 98.06 157 VAL A N 1
ATOM 1214 C CA . VAL A 1 157 ? 8.959 -17.271 0.955 1.00 98.06 157 VAL A CA 1
ATOM 1215 C C . VAL A 1 157 ? 7.914 -17.784 -0.052 1.00 98.06 157 VAL A C 1
ATOM 1217 O O . VAL A 1 157 ? 7.146 -16.983 -0.599 1.00 98.06 157 VAL A O 1
ATOM 1220 N N . PRO A 1 158 ? 7.842 -19.105 -0.311 1.00 97.31 158 PRO A N 1
ATOM 1221 C CA . PRO A 1 158 ? 6.841 -19.667 -1.209 1.00 97.31 158 PRO A CA 1
ATOM 1222 C C . PRO A 1 158 ? 5.411 -19.418 -0.712 1.00 97.31 158 PRO A C 1
ATOM 1224 O O . PRO A 1 158 ? 5.070 -19.753 0.421 1.00 97.31 158 PRO A O 1
ATOM 1227 N N . LEU A 1 159 ? 4.552 -18.882 -1.585 1.00 98.19 159 LEU A N 1
ATOM 1228 C CA . LEU A 1 159 ? 3.118 -18.760 -1.305 1.00 98.19 159 LEU A CA 1
ATOM 1229 C C . LEU A 1 159 ? 2.477 -20.143 -1.123 1.00 98.19 159 LEU A C 1
ATOM 1231 O O . LEU A 1 159 ? 2.698 -21.046 -1.937 1.00 98.19 159 LEU A O 1
ATOM 1235 N N . THR A 1 160 ? 1.613 -20.273 -0.114 1.00 98.12 160 THR A N 1
ATOM 1236 C CA . THR A 1 160 ? 0.726 -21.438 0.041 1.00 98.12 160 THR A CA 1
ATOM 1237 C C . THR A 1 160 ? -0.254 -21.539 -1.142 1.00 98.12 160 THR A C 1
ATOM 1239 O O . THR A 1 160 ? -0.487 -20.536 -1.822 1.00 98.12 160 THR A O 1
ATOM 1242 N N . PRO A 1 161 ? -0.872 -22.708 -1.416 1.00 98.38 161 PRO A N 1
ATOM 1243 C CA . PRO A 1 161 ? -1.738 -22.879 -2.587 1.00 98.38 161 PRO A CA 1
ATOM 1244 C C . PRO A 1 161 ? -2.879 -21.855 -2.689 1.00 98.38 161 PRO A C 1
ATOM 1246 O O . PRO A 1 161 ? -3.098 -21.300 -3.762 1.00 98.38 161 PRO A O 1
ATOM 1249 N N . GLY A 1 162 ? -3.546 -21.536 -1.571 1.00 98.06 162 GLY A N 1
ATOM 1250 C CA . GLY A 1 162 ? -4.584 -20.496 -1.527 1.00 98.06 162 GLY A CA 1
ATOM 1251 C C . GLY A 1 162 ? -4.027 -19.097 -1.806 1.00 98.06 162 GLY A C 1
ATOM 1252 O O . GLY A 1 162 ? -4.503 -18.416 -2.706 1.00 98.06 162 GLY A O 1
ATOM 1253 N N . ARG A 1 163 ? -2.932 -18.713 -1.132 1.00 97.69 163 ARG A N 1
ATOM 1254 C CA . ARG A 1 163 ? -2.254 -17.421 -1.351 1.00 97.69 163 ARG A CA 1
ATOM 1255 C C . ARG A 1 163 ? -1.751 -17.264 -2.791 1.00 97.69 163 ARG A C 1
ATOM 1257 O O . ARG A 1 163 ? -1.712 -16.152 -3.309 1.00 97.69 163 ARG A O 1
ATOM 1264 N N . ARG A 1 164 ? -1.367 -18.364 -3.448 1.00 98.44 164 ARG A N 1
ATOM 1265 C CA . ARG A 1 164 ? -0.990 -18.384 -4.866 1.00 98.44 164 ARG A CA 1
ATOM 1266 C C . ARG A 1 164 ? -2.201 -18.189 -5.781 1.00 98.44 164 ARG A C 1
ATOM 1268 O O . ARG A 1 164 ? -2.075 -17.434 -6.738 1.00 98.44 164 ARG A O 1
ATOM 1275 N N . ALA A 1 165 ? -3.346 -18.806 -5.485 1.00 98.44 165 ALA A N 1
ATOM 1276 C CA . ALA A 1 165 ? -4.590 -18.563 -6.219 1.00 98.44 165 ALA A CA 1
ATOM 1277 C C . ALA A 1 165 ? -5.027 -17.090 -6.103 1.00 98.44 165 ALA A C 1
ATOM 1279 O O . ALA A 1 165 ? -5.164 -16.428 -7.129 1.00 98.44 165 ALA A O 1
ATOM 1280 N N . ASP A 1 166 ? -5.083 -16.543 -4.880 1.00 98.19 166 ASP A N 1
ATOM 1281 C CA . ASP A 1 166 ? -5.375 -15.123 -4.607 1.00 98.19 166 ASP A CA 1
ATOM 1282 C C . ASP A 1 166 ? -4.477 -14.159 -5.413 1.00 98.19 166 ASP A C 1
ATOM 1284 O O . ASP A 1 166 ? -4.895 -13.062 -5.793 1.00 98.19 166 ASP A O 1
ATOM 1288 N N . TYR A 1 167 ? -3.210 -14.534 -5.631 1.00 98.50 167 TYR A N 1
ATOM 1289 C CA . TYR A 1 167 ? -2.260 -13.744 -6.414 1.00 98.50 167 TYR A CA 1
ATOM 1290 C C . TYR A 1 167 ? -2.495 -13.885 -7.923 1.00 98.50 167 TYR A C 1
ATOM 1292 O O . TYR A 1 167 ? -2.526 -12.880 -8.633 1.00 98.50 167 TYR A O 1
ATOM 1300 N N . CYS A 1 168 ? -2.709 -15.106 -8.419 1.00 98.25 168 CYS A N 1
ATOM 1301 C CA . CYS A 1 168 ? -3.020 -15.360 -9.827 1.00 98.25 168 CYS A CA 1
ATOM 1302 C C . CYS A 1 168 ? -4.327 -14.681 -10.269 1.00 98.25 168 CYS A C 1
ATOM 1304 O O . CYS A 1 168 ? -4.361 -14.093 -11.352 1.00 98.25 168 CYS A O 1
ATOM 1306 N N . ASP A 1 169 ? -5.360 -14.685 -9.424 1.00 98.25 169 ASP A N 1
ATOM 1307 C CA . ASP A 1 169 ? -6.617 -13.981 -9.688 1.00 98.25 169 ASP A CA 1
ATOM 1308 C C . ASP A 1 169 ? -6.397 -12.462 -9.758 1.00 98.25 169 ASP A C 1
ATOM 1310 O O . ASP A 1 169 ? -6.835 -11.818 -10.711 1.00 98.25 169 ASP A O 1
ATOM 1314 N N . PHE A 1 170 ? -5.623 -11.879 -8.833 1.00 97.44 170 PHE A N 1
ATOM 1315 C CA . PHE A 1 170 ? -5.264 -10.455 -8.888 1.00 97.44 170 PHE A CA 1
ATOM 1316 C C . PHE A 1 170 ? -4.469 -10.088 -10.153 1.00 97.44 170 PHE A C 1
ATOM 1318 O O . PHE A 1 170 ? -4.741 -9.054 -10.773 1.00 97.44 170 PHE A O 1
ATOM 1325 N N . LEU A 1 171 ? -3.517 -10.927 -10.579 1.00 97.19 171 LEU A N 1
ATOM 1326 C CA . LEU A 1 171 ? -2.803 -10.737 -11.848 1.00 97.19 171 LEU A CA 1
ATOM 1327 C C . LEU A 1 171 ? -3.780 -10.732 -13.036 1.00 97.19 171 LEU A C 1
ATOM 1329 O O . LEU A 1 171 ? -3.712 -9.834 -13.878 1.00 97.19 171 LEU A O 1
ATOM 1333 N N . ALA A 1 172 ? -4.720 -11.681 -13.080 1.00 96.94 172 ALA A N 1
ATOM 1334 C CA . ALA A 1 172 ? -5.721 -11.788 -14.141 1.00 96.94 172 ALA A CA 1
ATOM 1335 C C . ALA A 1 172 ? -6.720 -10.612 -14.152 1.00 96.94 172 ALA A C 1
ATOM 1337 O O . ALA A 1 172 ? -7.058 -10.103 -15.225 1.00 96.94 172 ALA A O 1
ATOM 1338 N N . GLU A 1 173 ? -7.161 -10.137 -12.982 1.00 95.56 173 GLU A N 1
ATOM 1339 C CA . GLU A 1 173 ? -8.039 -8.968 -12.847 1.00 95.56 173 GLU A CA 1
ATOM 1340 C C . GLU A 1 173 ? -7.365 -7.668 -13.303 1.00 95.56 173 GLU A C 1
ATOM 1342 O O . GLU A 1 173 ? -7.991 -6.827 -13.960 1.00 95.56 173 GLU A O 1
ATOM 1347 N N . GLN A 1 174 ? -6.095 -7.462 -12.937 1.00 94.50 174 GLN A N 1
ATOM 1348 C CA . GLN A 1 174 ? -5.401 -6.219 -13.263 1.00 94.50 174 GLN A CA 1
ATOM 1349 C C . GLN A 1 174 ? -4.857 -6.207 -14.701 1.00 94.50 174 GLN A C 1
ATOM 1351 O O . GLN A 1 174 ? -4.937 -5.161 -15.369 1.00 94.50 174 GLN A O 1
ATOM 1356 N N . GLY A 1 175 ? -4.344 -7.352 -15.163 1.00 93.69 175 GLY A N 1
ATOM 1357 C CA . GLY A 1 175 ? -3.764 -7.587 -16.485 1.00 93.69 175 GLY A CA 1
ATOM 1358 C C . GLY A 1 175 ? -2.612 -6.644 -16.840 1.00 93.69 175 GLY A C 1
ATOM 1359 O O . GLY A 1 175 ? -1.975 -6.050 -15.969 1.00 93.69 175 GLY A O 1
ATOM 1360 N N . GLN A 1 176 ? -2.417 -6.430 -18.147 1.00 91.00 176 GLN A N 1
ATOM 1361 C CA . GLN A 1 176 ? -1.335 -5.634 -18.750 1.00 91.00 176 GLN A CA 1
ATOM 1362 C C . GLN A 1 176 ? -0.990 -4.326 -18.020 1.00 91.00 176 GLN A C 1
ATOM 1364 O O . GLN A 1 176 ? 0.168 -3.940 -17.945 1.00 91.00 176 GLN A O 1
ATOM 1369 N N . ALA A 1 177 ? -1.979 -3.619 -17.466 1.00 91.19 177 ALA A N 1
ATOM 1370 C CA . ALA A 1 177 ? -1.745 -2.346 -16.788 1.00 91.19 177 ALA A CA 1
ATOM 1371 C C . ALA A 1 177 ? -0.953 -2.475 -15.472 1.00 91.19 177 ALA A C 1
ATOM 1373 O O . ALA A 1 177 ? -0.313 -1.503 -15.071 1.00 91.19 177 ALA A O 1
ATOM 1374 N N . LEU A 1 178 ? -1.012 -3.632 -14.803 1.00 93.06 178 LEU A N 1
ATOM 1375 C CA . LEU A 1 178 ? -0.159 -3.957 -13.659 1.00 93.06 178 LEU A CA 1
ATOM 1376 C C . LEU A 1 178 ? 1.241 -4.342 -14.134 1.00 93.06 178 LEU A C 1
ATOM 1378 O O . LEU A 1 178 ? 2.207 -3.764 -13.652 1.00 93.06 178 LEU A O 1
ATOM 1382 N N . GLU A 1 179 ? 1.352 -5.220 -15.132 1.00 91.31 179 GLU A N 1
ATOM 1383 C CA . GLU A 1 179 ? 2.642 -5.604 -15.724 1.00 91.31 179 GLU A CA 1
ATOM 1384 C C . GLU A 1 179 ? 3.421 -4.384 -16.252 1.00 91.31 179 GLU A C 1
ATOM 1386 O O . GLU A 1 179 ? 4.636 -4.291 -16.101 1.00 91.31 179 GLU A O 1
ATOM 1391 N N . ASP A 1 180 ? 2.731 -3.428 -16.879 1.00 90.88 180 ASP A N 1
ATOM 1392 C CA . ASP A 1 180 ? 3.300 -2.175 -17.389 1.00 90.88 180 ASP A CA 1
ATOM 1393 C C . ASP A 1 180 ? 3.699 -1.219 -16.254 1.00 90.88 180 ASP A C 1
ATOM 1395 O O . ASP A 1 180 ? 4.619 -0.415 -16.408 1.00 90.88 180 ASP A O 1
ATOM 1399 N N . HIS A 1 181 ? 3.022 -1.279 -15.104 1.00 90.38 181 HIS A N 1
ATOM 1400 C CA . HIS A 1 181 ? 3.427 -0.529 -13.917 1.00 90.38 181 HIS A CA 1
ATOM 1401 C C . HIS A 1 181 ? 4.657 -1.149 -13.257 1.00 90.38 181 HIS A C 1
ATOM 1403 O O . HIS A 1 181 ? 5.599 -0.418 -12.964 1.00 90.38 181 HIS A O 1
ATOM 1409 N N . ALA A 1 182 ? 4.647 -2.466 -13.061 1.00 92.88 182 ALA A N 1
ATOM 1410 C CA . ALA A 1 182 ? 5.717 -3.229 -12.439 1.00 92.88 182 ALA A CA 1
ATOM 1411 C C . ALA A 1 182 ? 7.018 -3.159 -13.251 1.00 92.88 182 ALA A C 1
ATOM 1413 O O . ALA A 1 182 ? 8.070 -2.868 -12.689 1.00 92.88 182 ALA A O 1
ATOM 1414 N N . LEU A 1 183 ? 6.939 -3.303 -14.579 1.00 92.81 183 LEU A N 1
ATOM 1415 C CA . LEU A 1 183 ? 8.087 -3.108 -15.468 1.00 92.81 183 LEU A CA 1
ATOM 1416 C C . LEU A 1 183 ? 8.603 -1.665 -15.450 1.00 92.81 183 LEU A C 1
ATOM 1418 O O . LEU A 1 183 ? 9.810 -1.451 -15.463 1.00 92.81 183 LEU A O 1
ATOM 1422 N N . TRP A 1 184 ? 7.716 -0.666 -15.378 1.00 90.62 184 TRP A N 1
ATOM 1423 C CA . TRP A 1 184 ? 8.155 0.724 -15.233 1.00 90.62 184 TRP A CA 1
ATOM 1424 C C . TRP A 1 184 ? 8.868 0.971 -13.893 1.00 90.62 184 TRP A C 1
ATOM 1426 O O . TRP A 1 184 ? 9.835 1.723 -13.872 1.00 90.62 184 TRP A O 1
ATOM 1436 N N . CYS A 1 185 ? 8.450 0.320 -12.801 1.00 91.50 185 CYS A N 1
ATOM 1437 C CA . CYS A 1 185 ? 9.166 0.381 -11.524 1.00 91.50 185 CYS A CA 1
ATOM 1438 C C . CYS A 1 185 ? 10.544 -0.297 -11.606 1.00 91.50 185 CYS A C 1
ATOM 1440 O O . CYS A 1 185 ? 11.533 0.339 -11.255 1.00 91.50 185 CYS A O 1
ATOM 1442 N N . ALA A 1 186 ? 10.628 -1.514 -12.155 1.00 92.62 186 ALA A N 1
ATOM 1443 C CA . ALA A 1 186 ? 11.894 -2.239 -12.304 1.00 92.62 186 ALA A CA 1
ATOM 1444 C C . ALA A 1 186 ? 12.909 -1.466 -13.171 1.00 92.62 186 ALA A C 1
ATOM 1446 O O . ALA A 1 186 ? 14.087 -1.382 -12.839 1.00 92.62 186 ALA A O 1
ATOM 1447 N N . LEU A 1 187 ? 12.449 -0.834 -14.258 1.00 91.56 187 LEU A N 1
ATOM 1448 C CA . LEU A 1 187 ? 13.290 0.032 -15.092 1.00 91.56 187 LEU A CA 1
ATOM 1449 C C . LEU A 1 187 ? 13.668 1.352 -14.395 1.00 91.56 187 LEU A C 1
ATOM 1451 O O . LEU A 1 187 ? 14.773 1.850 -14.606 1.00 91.56 187 LEU A O 1
ATOM 1455 N N . ALA A 1 188 ? 12.799 1.905 -13.542 1.00 89.69 188 ALA A N 1
ATOM 1456 C CA . ALA A 1 188 ? 13.092 3.114 -12.767 1.00 89.69 188 ALA A CA 1
ATOM 1457 C C . ALA A 1 188 ? 14.136 2.888 -11.660 1.00 89.69 188 ALA A C 1
ATOM 1459 O O . ALA A 1 188 ? 14.849 3.823 -11.306 1.00 89.69 188 ALA A O 1
ATOM 1460 N N . GLU A 1 189 ? 14.275 1.665 -11.143 1.00 88.88 189 GLU A N 1
ATOM 1461 C CA . GLU A 1 189 ? 15.357 1.313 -10.212 1.00 88.88 189 GLU A CA 1
ATOM 1462 C C . GLU A 1 189 ? 16.734 1.265 -10.903 1.00 88.88 189 GLU A C 1
ATOM 1464 O O . GLU A 1 189 ? 17.736 1.601 -10.278 1.00 88.88 189 GLU A O 1
ATOM 1469 N N . VAL A 1 190 ? 16.789 0.918 -12.197 1.00 89.12 190 VAL A N 1
ATOM 1470 C CA . VAL A 1 190 ? 18.041 0.833 -12.982 1.00 89.12 190 VAL A CA 1
ATOM 1471 C C . VAL A 1 190 ? 18.416 2.166 -13.644 1.00 89.12 190 VAL A C 1
ATOM 1473 O O . VAL A 1 190 ? 19.591 2.523 -13.708 1.00 89.12 190 VAL A O 1
ATOM 1476 N N . HIS A 1 191 ? 17.436 2.908 -14.165 1.00 87.25 191 HIS A N 1
ATOM 1477 C CA . HIS A 1 191 ? 17.658 4.117 -14.973 1.00 87.25 191 HIS A CA 1
ATOM 1478 C C . HIS A 1 191 ? 17.150 5.414 -14.318 1.00 87.25 191 HIS A C 1
ATOM 1480 O O . HIS A 1 191 ? 17.198 6.483 -14.932 1.00 87.25 191 HIS A O 1
ATOM 1486 N N . GLY A 1 192 ? 16.651 5.339 -13.084 1.00 85.38 192 GLY A N 1
ATOM 1487 C CA . GLY A 1 192 ? 16.016 6.455 -12.388 1.00 85.38 192 GLY A CA 1
ATOM 1488 C C . GLY A 1 192 ? 14.583 6.747 -12.869 1.00 85.38 192 GLY A C 1
ATOM 1489 O O . GLY A 1 192 ? 14.119 6.204 -13.875 1.00 85.38 192 GLY A O 1
ATOM 1490 N N . PRO A 1 193 ? 13.852 7.634 -12.175 1.00 80.00 193 PRO A N 1
ATOM 1491 C CA . PRO A 1 193 ? 12.420 7.856 -12.404 1.00 80.00 193 PRO A CA 1
ATOM 1492 C C . PRO A 1 193 ? 12.032 8.473 -13.752 1.00 80.00 193 PRO A C 1
ATOM 1494 O O . PRO A 1 193 ? 10.866 8.379 -14.152 1.00 80.00 193 PRO A O 1
ATOM 1497 N N . ASP A 1 194 ? 12.953 9.165 -14.426 1.00 82.50 194 ASP A N 1
ATOM 1498 C CA . ASP A 1 194 ? 12.638 9.910 -15.642 1.00 82.50 194 ASP A CA 1
ATOM 1499 C C . ASP A 1 194 ? 12.865 9.074 -16.906 1.00 82.50 194 ASP A C 1
ATOM 1501 O O . ASP A 1 194 ? 13.963 9.013 -17.452 1.00 82.50 194 ASP A O 1
ATOM 1505 N N . TRP A 1 195 ? 11.789 8.487 -17.434 1.00 82.38 195 TRP A N 1
ATOM 1506 C CA . TRP A 1 195 ? 11.825 7.722 -18.688 1.00 82.38 195 TRP A CA 1
ATOM 1507 C C . TRP A 1 195 ? 12.324 8.522 -19.907 1.00 82.38 195 TRP A C 1
ATOM 1509 O O . TRP A 1 195 ? 12.625 7.922 -20.939 1.00 82.38 195 TRP A O 1
ATOM 1519 N N . HIS A 1 196 ? 12.420 9.856 -19.826 1.00 83.62 196 HIS A N 1
ATOM 1520 C CA . HIS A 1 196 ? 13.040 10.664 -20.875 1.00 83.62 196 HIS A CA 1
ATOM 1521 C C . HIS A 1 196 ? 14.565 10.466 -20.965 1.00 83.62 196 HIS A C 1
ATOM 1523 O O . HIS A 1 196 ? 15.111 10.605 -22.061 1.00 83.62 196 HIS A O 1
ATOM 1529 N N . THR A 1 197 ? 15.251 10.116 -19.869 1.00 87.75 197 THR A N 1
ATOM 1530 C CA . THR A 1 197 ? 16.707 9.865 -19.867 1.00 87.75 197 THR A CA 1
ATOM 1531 C C . THR A 1 197 ? 17.060 8.441 -20.297 1.00 87.75 197 THR A C 1
ATOM 1533 O O . THR A 1 197 ? 18.154 8.218 -20.812 1.00 87.75 197 THR A O 1
ATOM 1536 N N . TRP A 1 198 ? 16.128 7.491 -20.147 1.00 91.69 198 TRP A N 1
ATOM 1537 C CA . TRP A 1 198 ? 16.326 6.064 -20.435 1.00 91.69 198 TRP A CA 1
ATOM 1538 C C . TRP A 1 198 ? 16.809 5.811 -21.877 1.00 91.69 198 TRP A C 1
ATOM 1540 O O . TRP A 1 198 ? 16.515 6.624 -22.763 1.00 91.69 198 TRP A O 1
ATOM 1550 N N . PRO A 1 199 ? 17.483 4.676 -22.157 1.00 93.06 199 PRO A N 1
ATOM 1551 C CA . PRO A 1 199 ? 17.812 4.242 -23.517 1.00 93.06 199 PRO A CA 1
ATOM 1552 C C . PRO A 1 199 ? 16.603 4.298 -24.459 1.00 93.06 199 PRO A C 1
ATOM 1554 O O . PRO A 1 199 ? 15.496 3.921 -24.078 1.00 93.06 199 PRO A O 1
ATOM 1557 N N . GLU A 1 200 ? 16.792 4.738 -25.708 1.00 90.94 200 GLU A N 1
ATOM 1558 C CA . GLU A 1 200 ? 15.672 4.999 -26.628 1.00 90.94 200 GLU A CA 1
ATOM 1559 C C . GLU A 1 200 ? 14.792 3.766 -26.889 1.00 90.94 200 GLU A C 1
ATOM 1561 O O . GLU A 1 200 ? 13.565 3.874 -26.930 1.00 90.94 200 GLU A O 1
ATOM 1566 N N . ALA A 1 201 ? 15.399 2.578 -26.929 1.00 91.62 201 ALA A N 1
ATOM 1567 C CA . ALA A 1 201 ? 14.696 1.303 -27.042 1.00 91.62 201 ALA A CA 1
ATOM 1568 C C . ALA A 1 201 ? 13.687 1.033 -25.903 1.00 91.62 201 ALA A C 1
ATOM 1570 O O . ALA A 1 201 ? 12.801 0.202 -26.085 1.00 91.62 201 ALA A O 1
ATOM 1571 N N . LEU A 1 202 ? 13.778 1.732 -24.765 1.00 91.25 202 LEU A N 1
ATOM 1572 C CA . LEU A 1 202 ? 12.908 1.596 -23.587 1.00 91.25 202 LEU A CA 1
ATOM 1573 C C . LEU A 1 202 ? 11.905 2.762 -23.435 1.00 91.25 202 LEU A C 1
ATOM 1575 O O . LEU A 1 202 ? 11.105 2.785 -22.500 1.00 91.25 202 LEU A O 1
ATOM 1579 N N . ARG A 1 203 ? 11.910 3.740 -24.358 1.00 87.00 203 ARG A N 1
ATOM 1580 C CA . ARG A 1 203 ? 11.055 4.948 -24.301 1.00 87.00 203 ARG A 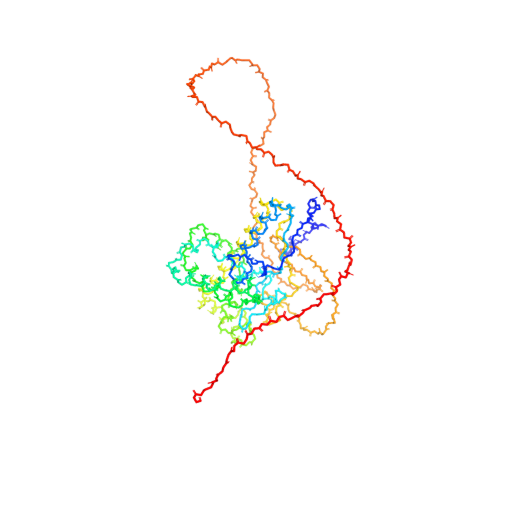CA 1
ATOM 1581 C C . ARG A 1 203 ? 9.618 4.749 -24.803 1.00 87.00 203 ARG A C 1
ATOM 1583 O O . ARG A 1 203 ? 8.763 5.615 -24.585 1.00 87.00 203 ARG A O 1
ATOM 1590 N N . ASP A 1 204 ? 9.325 3.628 -25.463 1.00 85.00 204 ASP A N 1
ATOM 1591 C CA . ASP A 1 204 ? 7.957 3.196 -25.778 1.00 85.00 204 ASP A CA 1
ATOM 1592 C C . ASP A 1 204 ? 7.651 1.873 -25.053 1.00 85.00 204 ASP A C 1
ATOM 1594 O O . ASP A 1 204 ? 8.368 0.893 -25.262 1.00 85.00 204 ASP A O 1
ATOM 1598 N N . PRO A 1 205 ? 6.576 1.785 -24.242 1.00 81.62 205 PRO A N 1
ATOM 1599 C CA . PRO A 1 205 ? 6.170 0.536 -23.592 1.00 81.62 205 PRO A CA 1
ATOM 1600 C C . PRO A 1 205 ? 5.805 -0.606 -24.560 1.00 81.62 205 PRO A C 1
ATOM 1602 O O . PRO A 1 205 ? 5.601 -1.732 -24.116 1.00 81.62 205 PRO A O 1
ATOM 1605 N N . ARG A 1 206 ? 5.684 -0.330 -25.866 1.00 84.81 206 ARG A N 1
ATOM 1606 C CA . ARG A 1 206 ? 5.355 -1.301 -26.926 1.00 84.81 206 ARG A CA 1
ATOM 1607 C C . ARG A 1 206 ? 6.536 -1.617 -27.847 1.00 84.81 206 ARG A C 1
ATOM 1609 O O . ARG A 1 206 ? 6.344 -2.294 -28.854 1.00 84.81 206 ARG A O 1
ATOM 1616 N N . SER A 1 207 ? 7.735 -1.118 -27.547 1.00 91.19 207 SER A N 1
ATOM 1617 C CA . SER A 1 207 ? 8.931 -1.431 -28.330 1.00 91.19 207 SER A CA 1
ATOM 1618 C C . SER A 1 207 ? 9.381 -2.891 -28.132 1.00 91.19 207 SER A C 1
ATOM 1620 O O . SER A 1 207 ? 9.134 -3.482 -27.074 1.00 91.19 207 SER A O 1
ATOM 1622 N N . PRO A 1 208 ? 10.139 -3.461 -29.090 1.00 92.50 208 PRO A N 1
ATOM 1623 C CA . PRO A 1 208 ? 10.852 -4.720 -28.879 1.00 92.50 208 PRO A CA 1
ATOM 1624 C C . PRO A 1 208 ? 11.832 -4.660 -27.697 1.00 92.50 208 PRO A C 1
ATOM 1626 O O . PRO A 1 208 ? 12.008 -5.655 -27.004 1.00 92.50 208 PRO A O 1
ATOM 1629 N N . GLY A 1 209 ? 12.427 -3.490 -27.425 1.00 92.69 209 GLY A N 1
ATOM 1630 C CA . GLY A 1 209 ? 13.324 -3.279 -26.284 1.00 92.69 209 GLY A CA 1
ATOM 1631 C C . GLY A 1 209 ? 12.616 -3.434 -24.938 1.00 92.69 209 GLY A C 1
ATOM 1632 O O . GLY A 1 209 ? 13.094 -4.166 -24.080 1.00 92.69 209 GLY A O 1
ATOM 1633 N N . THR A 1 210 ? 11.436 -2.832 -24.768 1.00 91.69 210 THR A N 1
ATOM 1634 C CA . THR A 1 210 ? 10.643 -2.976 -23.537 1.00 91.69 210 THR A CA 1
ATOM 1635 C C . THR A 1 210 ? 10.061 -4.386 -23.406 1.00 91.69 210 THR A C 1
ATOM 1637 O O . THR A 1 210 ? 9.999 -4.923 -22.302 1.00 91.69 210 THR A O 1
ATOM 1640 N N . ALA A 1 211 ? 9.684 -5.028 -24.518 1.00 90.88 211 ALA A N 1
ATOM 1641 C CA . ALA A 1 211 ? 9.274 -6.434 -24.513 1.00 90.88 211 ALA A CA 1
ATOM 1642 C C . ALA A 1 211 ? 10.418 -7.368 -24.074 1.00 90.88 211 ALA A C 1
ATOM 1644 O O . ALA A 1 211 ? 10.195 -8.267 -23.269 1.00 90.88 211 ALA A O 1
ATOM 1645 N N . ARG A 1 212 ? 11.647 -7.113 -24.540 1.00 93.69 212 ARG A N 1
ATOM 1646 C CA . ARG A 1 212 ? 12.855 -7.836 -24.128 1.00 93.69 212 ARG A CA 1
ATOM 1647 C C . ARG A 1 212 ? 13.190 -7.596 -22.651 1.00 93.69 212 ARG A C 1
ATOM 1649 O O . ARG A 1 212 ? 13.342 -8.561 -21.909 1.00 93.69 212 ARG A O 1
ATOM 1656 N N . ALA A 1 213 ? 13.184 -6.339 -22.203 1.00 93.38 213 ALA A N 1
ATOM 1657 C CA . ALA A 1 213 ? 13.425 -5.984 -20.804 1.00 93.38 213 ALA A CA 1
ATOM 1658 C C . ALA A 1 213 ? 12.387 -6.599 -19.845 1.00 93.38 213 ALA A C 1
ATOM 1660 O O . ALA A 1 213 ? 12.723 -6.933 -18.714 1.00 93.38 213 ALA A O 1
ATOM 1661 N N . ARG A 1 214 ? 11.139 -6.816 -20.294 1.00 91.81 214 ARG A N 1
ATOM 1662 C CA . ARG A 1 214 ? 10.125 -7.558 -19.523 1.00 91.81 214 ARG A CA 1
ATOM 1663 C C . ARG A 1 214 ? 10.553 -8.999 -19.235 1.00 91.81 214 ARG A C 1
ATOM 1665 O O . ARG A 1 214 ? 10.309 -9.473 -18.132 1.00 91.81 214 ARG A O 1
ATOM 1672 N N . SER A 1 215 ? 11.178 -9.666 -20.206 1.00 93.06 215 SER A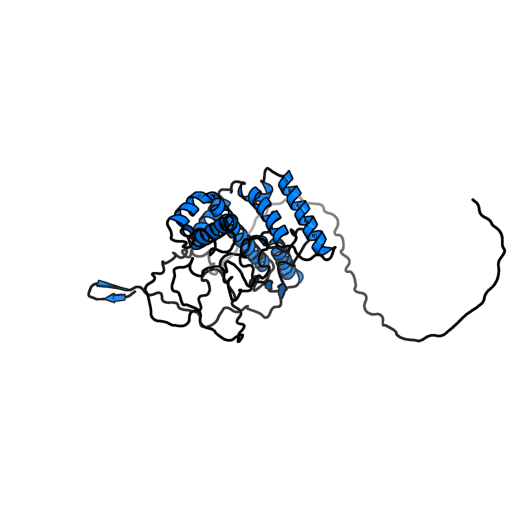 N 1
ATOM 1673 C CA . SER A 1 215 ? 11.694 -11.034 -20.074 1.00 93.06 215 SER A CA 1
ATOM 1674 C C . SER A 1 215 ? 13.010 -11.100 -19.292 1.00 93.06 215 SER A C 1
ATOM 1676 O O . SER A 1 215 ? 13.246 -12.064 -18.575 1.00 93.06 215 SER A O 1
ATOM 1678 N N . GLU A 1 216 ? 13.863 -10.081 -19.408 1.00 95.12 216 GLU A N 1
ATOM 1679 C CA . GLU A 1 216 ? 15.155 -10.014 -18.705 1.00 95.12 216 GLU A CA 1
ATOM 1680 C C . GLU A 1 216 ? 15.009 -9.587 -17.228 1.00 95.12 216 GLU A C 1
ATOM 1682 O O . GLU A 1 216 ? 15.856 -9.931 -16.410 1.00 95.12 216 GLU A O 1
ATOM 1687 N N . LEU A 1 217 ? 13.921 -8.896 -16.861 1.00 95.12 217 LEU A N 1
ATOM 1688 C CA . LEU A 1 217 ? 13.639 -8.421 -15.496 1.00 95.12 217 LEU A CA 1
ATOM 1689 C C . LEU A 1 217 ? 12.467 -9.156 -14.810 1.00 95.12 217 LEU A C 1
ATOM 1691 O O . LEU A 1 217 ? 11.872 -8.604 -13.882 1.00 95.12 217 LEU A O 1
ATOM 1695 N N . LEU A 1 218 ? 12.108 -10.372 -15.248 1.00 95.69 218 LEU A N 1
ATOM 1696 C CA . LEU A 1 218 ? 10.894 -11.090 -14.809 1.00 95.69 218 LEU A CA 1
ATOM 1697 C C . LEU A 1 218 ? 10.702 -11.130 -13.285 1.00 95.69 218 LEU A C 1
ATOM 1699 O O . LEU A 1 218 ? 9.634 -10.750 -12.808 1.00 95.69 218 LEU A O 1
ATOM 1703 N N . ASP A 1 219 ? 11.727 -11.507 -12.519 1.00 96.06 219 ASP A N 1
ATOM 1704 C CA . ASP A 1 219 ? 11.634 -11.597 -11.053 1.00 96.06 219 ASP A CA 1
ATOM 1705 C C . ASP A 1 219 ? 11.389 -10.230 -10.392 1.00 96.06 219 ASP A C 1
ATOM 1707 O O . ASP A 1 219 ? 10.708 -10.132 -9.368 1.00 96.06 219 ASP A O 1
ATOM 1711 N N . ARG A 1 220 ? 11.892 -9.143 -10.994 1.00 95.94 220 ARG A N 1
ATOM 1712 C CA . ARG A 1 220 ? 11.659 -7.776 -10.507 1.00 95.94 220 ARG A CA 1
ATOM 1713 C C . ARG A 1 220 ? 10.285 -7.244 -10.910 1.00 95.94 220 ARG A C 1
ATOM 1715 O O . ARG A 1 220 ? 9.655 -6.513 -10.145 1.00 95.94 220 ARG A O 1
ATOM 1722 N N . VAL A 1 221 ? 9.777 -7.665 -12.068 1.00 95.62 221 VAL A N 1
ATOM 1723 C CA . VAL A 1 221 ? 8.378 -7.442 -12.454 1.00 95.62 221 VAL A CA 1
ATOM 1724 C C . VAL A 1 221 ? 7.445 -8.186 -11.487 1.00 95.62 221 VAL A C 1
ATOM 1726 O O . VAL A 1 221 ? 6.524 -7.558 -10.965 1.00 95.62 221 VAL A O 1
ATOM 1729 N N . ASP A 1 222 ? 7.698 -9.462 -11.162 1.00 96.88 222 ASP A N 1
ATOM 1730 C CA . ASP A 1 222 ? 6.895 -10.191 -10.164 1.00 96.88 222 ASP A CA 1
ATOM 1731 C C . ASP A 1 222 ? 6.981 -9.541 -8.781 1.00 96.88 222 ASP A C 1
ATOM 1733 O O . ASP A 1 222 ? 5.947 -9.346 -8.151 1.00 96.88 222 ASP A O 1
ATOM 1737 N N . PHE A 1 223 ? 8.165 -9.100 -8.337 1.00 97.50 223 PHE A N 1
ATOM 1738 C CA . PHE A 1 223 ? 8.313 -8.362 -7.078 1.00 97.50 223 PHE A CA 1
ATOM 1739 C C . PHE A 1 223 ? 7.357 -7.163 -6.996 1.00 97.50 223 PHE A C 1
ATOM 1741 O O . PHE A 1 223 ? 6.557 -7.075 -6.063 1.00 97.50 223 PHE A O 1
ATOM 1748 N N . HIS A 1 224 ? 7.357 -6.264 -7.985 1.00 96.06 224 HIS A N 1
ATOM 1749 C CA . HIS A 1 224 ? 6.450 -5.112 -7.964 1.00 96.06 224 HIS A CA 1
ATOM 1750 C C . HIS A 1 224 ? 4.967 -5.503 -8.132 1.00 96.06 224 HIS A C 1
ATOM 1752 O O . HIS A 1 224 ? 4.097 -4.846 -7.553 1.00 96.06 224 HIS A O 1
ATOM 1758 N N . CYS A 1 225 ? 4.655 -6.588 -8.850 1.00 96.88 225 CYS A N 1
ATOM 1759 C CA . CYS A 1 225 ? 3.303 -7.152 -8.903 1.00 96.88 225 CYS A CA 1
ATOM 1760 C C . CYS A 1 225 ? 2.842 -7.691 -7.533 1.00 96.88 225 CYS A C 1
ATOM 1762 O O . CYS A 1 225 ? 1.731 -7.376 -7.093 1.00 96.88 225 CYS A O 1
ATOM 1764 N N . ARG A 1 226 ? 3.704 -8.426 -6.815 1.00 97.69 226 ARG A N 1
ATOM 1765 C CA . ARG A 1 226 ? 3.484 -8.908 -5.440 1.00 97.69 226 ARG A CA 1
ATOM 1766 C C . ARG A 1 226 ? 3.287 -7.745 -4.473 1.00 97.69 226 ARG A C 1
ATOM 1768 O O . ARG A 1 226 ? 2.372 -7.802 -3.658 1.00 97.69 226 ARG A O 1
ATOM 1775 N N . LEU A 1 227 ? 4.073 -6.673 -4.586 1.00 97.50 227 LEU A N 1
ATOM 1776 C CA . LEU A 1 227 ? 3.891 -5.465 -3.773 1.00 97.50 227 LEU A CA 1
ATOM 1777 C C . LEU A 1 227 ? 2.521 -4.811 -4.000 1.00 97.50 227 LEU A C 1
ATOM 1779 O O . LEU A 1 227 ? 1.822 -4.495 -3.034 1.00 97.50 227 LEU A O 1
ATOM 1783 N N . ALA A 1 228 ? 2.099 -4.644 -5.257 1.00 96.19 228 ALA A N 1
ATOM 1784 C CA . ALA A 1 228 ? 0.787 -4.082 -5.579 1.00 96.19 228 ALA A CA 1
ATOM 1785 C C . ALA A 1 228 ? -0.365 -4.954 -5.042 1.00 96.19 228 ALA A C 1
ATOM 1787 O O . ALA A 1 228 ? -1.333 -4.422 -4.495 1.00 96.19 228 ALA A O 1
ATOM 1788 N N . TRP A 1 229 ? -0.234 -6.282 -5.145 1.00 97.81 229 TRP A N 1
ATOM 1789 C CA . TRP A 1 229 ? -1.177 -7.263 -4.597 1.00 97.81 229 TRP A CA 1
ATOM 1790 C C . TRP A 1 229 ? -1.275 -7.198 -3.070 1.00 97.81 229 TRP A C 1
ATOM 1792 O O . TRP A 1 229 ? -2.372 -7.042 -2.534 1.00 97.81 229 TRP A O 1
ATOM 1802 N N . LEU A 1 230 ? -0.141 -7.252 -2.364 1.00 98.19 230 LEU A N 1
ATOM 1803 C CA . LEU A 1 230 ? -0.090 -7.163 -0.902 1.00 98.19 230 LEU A CA 1
ATOM 1804 C C . LEU A 1 230 ? -0.711 -5.851 -0.402 1.00 98.19 230 LEU A C 1
ATOM 1806 O O . LEU A 1 230 ? -1.492 -5.860 0.549 1.00 98.19 230 LEU A O 1
ATOM 1810 N N . THR A 1 231 ? -0.421 -4.735 -1.078 1.00 96.62 231 THR A N 1
ATOM 1811 C CA . THR A 1 231 ? -0.914 -3.410 -0.671 1.00 96.62 231 THR A CA 1
ATOM 1812 C C . THR A 1 231 ? -2.421 -3.289 -0.909 1.00 96.62 231 THR A C 1
ATOM 1814 O O . THR A 1 231 ? -3.146 -2.796 -0.046 1.00 96.62 231 THR A O 1
ATOM 1817 N N . ALA A 1 232 ? -2.929 -3.810 -2.034 1.00 95.25 232 ALA A N 1
ATOM 1818 C CA . ALA A 1 232 ? -4.367 -3.919 -2.283 1.00 95.25 232 ALA A CA 1
ATOM 1819 C C . ALA A 1 232 ? -5.067 -4.844 -1.266 1.00 95.25 232 ALA A C 1
ATOM 1821 O O . ALA A 1 232 ? -6.159 -4.526 -0.792 1.00 95.25 232 ALA A O 1
ATOM 1822 N N . GLY A 1 233 ? -4.423 -5.950 -0.879 1.00 96.75 233 GLY A N 1
ATOM 1823 C CA . GLY A 1 233 ? -4.912 -6.878 0.140 1.00 96.75 233 GLY A CA 1
ATOM 1824 C C . GLY A 1 233 ? -5.038 -6.239 1.526 1.00 96.75 233 GLY A C 1
ATOM 1825 O O . GLY A 1 233 ? -6.084 -6.380 2.165 1.00 96.75 233 GLY A O 1
ATOM 1826 N N . GLN A 1 234 ? -4.023 -5.488 1.968 1.00 97.75 234 GLN A N 1
ATOM 1827 C CA . GLN A 1 234 ? -4.056 -4.759 3.243 1.00 97.75 234 GLN A CA 1
ATOM 1828 C C . GLN A 1 234 ? -5.052 -3.586 3.223 1.00 97.75 234 GLN A C 1
ATOM 1830 O O . GLN A 1 234 ? -5.783 -3.403 4.192 1.00 97.75 234 GLN A O 1
ATOM 1835 N N . LEU A 1 235 ? -5.190 -2.859 2.107 1.00 95.81 235 LEU A N 1
ATOM 1836 C CA . LEU A 1 235 ? -6.252 -1.852 1.934 1.00 95.81 235 LEU A CA 1
ATOM 1837 C C . LEU A 1 235 ? -7.656 -2.461 2.064 1.00 95.81 235 LEU A C 1
ATOM 1839 O O . LEU A 1 235 ? -8.516 -1.916 2.757 1.00 95.81 235 LEU A O 1
ATOM 1843 N N . ALA A 1 236 ? -7.887 -3.616 1.436 1.00 95.88 236 ALA A N 1
ATOM 1844 C CA . ALA A 1 236 ? -9.152 -4.333 1.549 1.00 95.88 236 ALA A CA 1
ATOM 1845 C C . ALA A 1 236 ? -9.383 -4.897 2.966 1.00 95.88 236 ALA A C 1
ATOM 1847 O O . ALA A 1 236 ? -10.528 -4.983 3.406 1.00 95.88 236 ALA A O 1
ATOM 1848 N N . ALA A 1 237 ? -8.320 -5.253 3.697 1.00 97.06 237 ALA A N 1
ATOM 1849 C CA . ALA A 1 237 ? -8.405 -5.649 5.102 1.00 97.06 237 ALA A CA 1
ATOM 1850 C C . ALA A 1 237 ? -8.781 -4.467 6.011 1.00 97.06 237 ALA A C 1
ATOM 1852 O O . ALA A 1 237 ? -9.696 -4.613 6.817 1.00 97.06 237 ALA A O 1
ATOM 1853 N N . ALA A 1 238 ? -8.170 -3.293 5.821 1.00 97.50 238 ALA A N 1
ATOM 1854 C CA . ALA A 1 238 ? -8.512 -2.074 6.557 1.00 97.50 238 ALA A CA 1
ATOM 1855 C C . ALA A 1 238 ? -9.978 -1.649 6.333 1.00 97.50 238 ALA A C 1
ATOM 1857 O O . ALA A 1 238 ? -10.661 -1.267 7.283 1.00 97.50 238 ALA A O 1
ATOM 1858 N N . GLN A 1 239 ? -10.498 -1.775 5.101 1.00 96.94 239 GLN A N 1
ATOM 1859 C CA . GLN A 1 239 ? -11.921 -1.535 4.820 1.00 96.94 239 GLN A CA 1
ATOM 1860 C C . GLN A 1 239 ? -12.830 -2.523 5.559 1.00 96.94 239 GLN A C 1
ATOM 1862 O O . GLN A 1 239 ? -13.786 -2.087 6.197 1.00 96.94 239 GLN A O 1
ATOM 1867 N N . ARG A 1 240 ? -12.535 -3.832 5.505 1.00 97.94 240 ARG A N 1
ATOM 1868 C CA . ARG A 1 240 ? -13.324 -4.847 6.226 1.00 97.94 240 ARG A CA 1
ATOM 1869 C C . ARG A 1 240 ? -13.303 -4.605 7.732 1.00 97.94 240 ARG A C 1
ATOM 1871 O O . ARG A 1 240 ? -14.361 -4.548 8.337 1.00 97.94 240 ARG A O 1
ATOM 1878 N N . ALA A 1 241 ? -12.134 -4.345 8.316 1.00 98.00 241 ALA A N 1
ATOM 1879 C CA . ALA A 1 241 ? -12.001 -4.051 9.741 1.00 98.00 241 ALA A CA 1
ATOM 1880 C C . ALA A 1 241 ? -12.806 -2.812 10.177 1.00 98.00 241 ALA A C 1
ATOM 1882 O O . ALA A 1 241 ? -13.376 -2.805 11.266 1.00 98.00 241 ALA A O 1
ATOM 1883 N N . ALA A 1 242 ? -12.905 -1.787 9.321 1.00 97.06 242 ALA A N 1
ATOM 1884 C CA . ALA A 1 242 ? -13.772 -0.635 9.554 1.00 97.06 242 ALA A CA 1
ATOM 1885 C C . ALA A 1 242 ? -15.267 -1.018 9.510 1.00 97.06 242 ALA A C 1
ATOM 1887 O O . ALA A 1 242 ? -16.026 -0.648 10.407 1.00 97.06 242 ALA A O 1
ATOM 1888 N N . GLU A 1 243 ? -15.696 -1.785 8.503 1.00 96.00 243 GLU A N 1
ATOM 1889 C CA . GLU A 1 243 ? -17.079 -2.274 8.376 1.00 96.00 243 GLU A CA 1
ATOM 1890 C C . GLU A 1 243 ? -17.461 -3.192 9.563 1.00 96.00 243 GLU A C 1
ATOM 1892 O O . GLU A 1 243 ? -18.476 -2.955 10.221 1.00 96.00 243 GLU A O 1
ATOM 1897 N N . ASP A 1 244 ? -16.592 -4.135 9.943 1.00 97.75 244 ASP A N 1
ATOM 1898 C CA . ASP A 1 244 ? -16.720 -5.029 11.110 1.00 97.75 244 ASP A CA 1
ATOM 1899 C C . ASP A 1 244 ? -16.686 -4.283 12.460 1.00 97.75 244 ASP A C 1
ATOM 1901 O O . ASP A 1 244 ? -17.126 -4.809 13.492 1.00 97.75 244 ASP A O 1
ATOM 1905 N N . ALA A 1 245 ? -16.138 -3.064 12.484 1.00 97.44 245 ALA A N 1
ATOM 1906 C CA . ALA A 1 245 ? -16.154 -2.142 13.620 1.00 97.44 245 ALA A CA 1
ATOM 1907 C C . ALA A 1 245 ? -17.414 -1.257 13.674 1.00 97.44 245 ALA A C 1
ATOM 1909 O O . ALA A 1 245 ? -17.541 -0.449 14.594 1.00 97.44 245 ALA A O 1
ATOM 1910 N N . GLY A 1 246 ? -18.350 -1.423 12.731 1.00 95.12 246 GLY A N 1
ATOM 1911 C CA . GLY A 1 246 ? -19.619 -0.694 12.671 1.00 95.12 246 GLY A CA 1
ATOM 1912 C C . GLY A 1 246 ? -19.590 0.580 11.820 1.00 95.12 246 GLY A C 1
ATOM 1913 O O . GLY A 1 246 ? -20.539 1.365 11.871 1.00 95.12 246 GLY A O 1
ATOM 1914 N N . MET A 1 247 ? -18.534 0.824 11.034 1.00 95.25 247 MET A N 1
ATOM 1915 C CA . MET A 1 247 ? -18.449 2.027 10.203 1.00 95.25 247 MET A CA 1
ATOM 1916 C C . MET A 1 247 ? -19.396 1.964 8.997 1.00 95.25 247 MET A C 1
ATOM 1918 O O . MET A 1 247 ? -19.105 1.315 7.997 1.00 95.25 247 MET A O 1
ATOM 1922 N N . GLY A 1 248 ? -20.489 2.733 9.035 1.00 90.38 248 GLY A N 1
ATOM 1923 C CA . GLY A 1 248 ? -21.468 2.826 7.936 1.00 90.38 248 GLY A CA 1
ATOM 1924 C C . GLY A 1 248 ? -20.950 3.410 6.606 1.00 90.38 248 GLY A C 1
ATOM 1925 O O . GLY A 1 248 ? -21.700 3.462 5.630 1.00 90.38 248 GLY A O 1
ATOM 1926 N N . VAL A 1 249 ? -19.694 3.870 6.547 1.00 92.19 249 VAL A N 1
ATOM 1927 C CA . VAL A 1 249 ? -18.986 4.267 5.313 1.00 92.19 249 VAL A CA 1
ATOM 1928 C C . VAL A 1 249 ? -17.613 3.589 5.207 1.00 92.19 249 VAL A C 1
ATOM 1930 O O . VAL A 1 249 ? -17.234 3.174 4.111 1.00 92.19 249 VAL A O 1
ATOM 1933 N N . GLY A 1 250 ? -16.882 3.460 6.319 1.00 94.69 250 GLY A N 1
ATOM 1934 C CA . GLY A 1 250 ? -15.559 2.828 6.362 1.00 94.69 250 GLY A CA 1
ATOM 1935 C C . GLY A 1 250 ? -14.422 3.775 5.966 1.00 94.69 250 GLY A C 1
ATOM 1936 O O . GLY A 1 250 ? -14.440 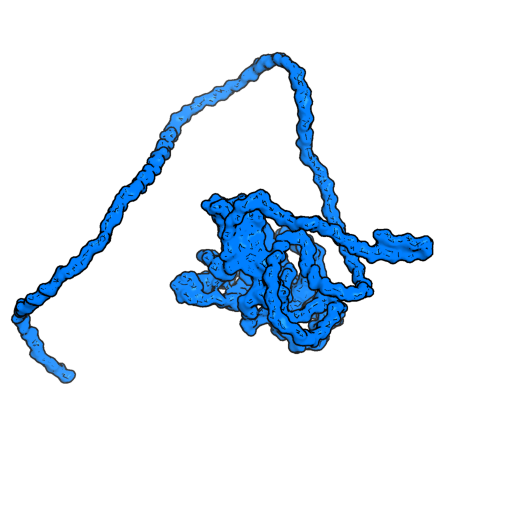4.964 6.296 1.00 94.69 250 GLY A O 1
ATOM 1937 N N . ILE A 1 251 ? -13.412 3.259 5.269 1.00 95.19 251 ILE A N 1
ATOM 1938 C CA . ILE A 1 251 ? -12.258 4.036 4.813 1.00 95.19 251 ILE A CA 1
ATOM 1939 C C . ILE A 1 251 ? -12.641 4.903 3.605 1.00 95.19 251 ILE A C 1
ATOM 1941 O O . ILE A 1 251 ? -13.265 4.452 2.643 1.00 95.19 251 ILE A O 1
ATOM 1945 N N . VAL A 1 252 ? -12.241 6.175 3.631 1.00 91.12 252 VAL A N 1
ATOM 1946 C CA . VAL A 1 252 ? -12.456 7.135 2.542 1.00 91.12 252 VAL A CA 1
ATOM 1947 C C . VAL A 1 252 ? -11.103 7.581 1.992 1.00 91.12 252 VAL A C 1
ATOM 1949 O O . VAL A 1 252 ? -10.369 8.323 2.639 1.00 91.12 252 VAL A O 1
ATOM 1952 N N . HIS A 1 253 ? -10.773 7.156 0.775 1.00 84.75 253 HIS A N 1
ATOM 1953 C CA . HIS A 1 253 ? -9.564 7.609 0.084 1.00 84.75 253 HIS A CA 1
ATOM 1954 C C . HIS A 1 253 ? -9.776 8.962 -0.601 1.00 84.75 253 HIS A C 1
ATOM 1956 O O . HIS A 1 253 ? -10.774 9.154 -1.299 1.00 84.75 253 HIS A O 1
ATOM 1962 N N . ASP A 1 254 ? -8.807 9.868 -0.462 1.00 79.12 254 ASP A N 1
ATOM 1963 C CA . ASP A 1 254 ? -8.689 11.035 -1.338 1.00 79.12 254 ASP A CA 1
ATOM 1964 C C . ASP A 1 254 ? -8.045 10.667 -2.694 1.00 79.12 254 ASP A C 1
ATOM 1966 O O . ASP A 1 254 ? -7.214 9.759 -2.809 1.00 79.12 254 ASP A O 1
ATOM 1970 N N . LEU A 1 255 ? -8.427 11.384 -3.753 1.00 65.62 255 LEU A N 1
ATOM 1971 C CA . LEU A 1 255 ? -7.996 11.128 -5.126 1.00 65.62 255 LEU A CA 1
ATOM 1972 C C . LEU A 1 255 ? -7.182 12.310 -5.661 1.00 65.62 255 LEU A C 1
ATOM 1974 O O . LEU A 1 255 ? -7.730 13.358 -6.003 1.00 65.62 255 LEU A O 1
ATOM 1978 N N . ALA A 1 256 ? -5.868 12.114 -5.810 1.00 60.56 256 ALA A N 1
ATOM 1979 C CA . ALA A 1 256 ? -4.971 13.139 -6.333 1.00 60.56 256 ALA A CA 1
ATOM 1980 C C . ALA A 1 256 ? -5.432 13.653 -7.710 1.00 60.56 256 ALA A C 1
ATOM 1982 O O . ALA A 1 256 ? -5.714 12.880 -8.629 1.00 60.56 256 ALA A O 1
ATOM 1983 N N . VAL A 1 257 ? -5.469 14.977 -7.882 1.00 50.31 257 VAL A N 1
ATOM 1984 C CA . VAL A 1 257 ? -5.992 15.632 -9.098 1.00 50.31 257 VAL A CA 1
ATOM 1985 C C . VAL A 1 257 ? -5.109 15.368 -10.332 1.00 50.31 257 VAL A C 1
ATOM 1987 O O . VAL A 1 257 ? -5.613 15.344 -11.459 1.00 50.31 257 VAL A O 1
ATOM 1990 N N . GLY A 1 258 ? -3.812 15.100 -10.136 1.00 50.41 258 GLY A N 1
ATOM 1991 C CA . GLY A 1 258 ? -2.820 14.887 -11.196 1.00 50.41 258 GLY A CA 1
ATOM 1992 C C . GLY A 1 258 ? -1.965 13.623 -11.043 1.00 50.41 258 GLY A C 1
ATOM 1993 O O . GLY A 1 258 ? -2.234 12.760 -10.216 1.00 50.41 258 GLY A O 1
ATOM 1994 N N . VAL A 1 259 ? -0.938 13.531 -11.887 1.00 50.97 259 VAL A N 1
ATOM 1995 C CA . VAL A 1 259 ? 0.172 12.558 -11.853 1.00 50.97 259 VAL A CA 1
ATOM 1996 C C . VAL A 1 259 ? 1.465 13.320 -12.155 1.00 50.97 259 VAL A C 1
ATOM 1998 O O . VAL A 1 259 ? 1.394 14.404 -12.744 1.00 50.97 259 VAL A O 1
ATOM 2001 N N . HIS A 1 260 ? 2.623 12.781 -11.773 1.00 44.53 260 HIS A N 1
ATOM 2002 C CA . HIS A 1 260 ? 3.917 13.429 -12.007 1.00 44.53 260 HIS A CA 1
ATOM 2003 C C . HIS A 1 260 ? 4.148 13.735 -13.507 1.00 44.53 260 HIS A C 1
ATOM 2005 O O . HIS A 1 260 ? 3.939 12.846 -14.337 1.00 44.53 260 HIS A O 1
ATOM 2011 N N . PRO A 1 261 ? 4.587 14.953 -13.897 1.00 45.94 261 PRO A N 1
ATOM 2012 C CA . PRO A 1 261 ? 4.757 15.316 -15.310 1.00 45.94 261 PRO A CA 1
ATOM 2013 C C . PRO A 1 261 ? 5.840 14.493 -16.018 1.00 45.94 261 PRO A C 1
ATOM 2015 O O . PRO A 1 261 ? 5.689 14.196 -17.199 1.00 45.94 261 PRO A O 1
ATOM 2018 N N . GLY A 1 262 ? 6.865 14.048 -15.283 1.00 46.69 262 GLY A N 1
ATOM 2019 C CA . GLY A 1 262 ? 7.893 13.122 -15.772 1.00 46.69 262 GLY A CA 1
ATOM 2020 C C . GLY A 1 262 ? 7.391 11.702 -16.068 1.00 46.69 262 GLY A C 1
ATOM 2021 O O . GLY A 1 262 ? 8.197 10.843 -16.377 1.00 46.69 262 GLY A O 1
ATOM 2022 N N . ARG A 1 263 ? 6.081 11.411 -15.987 1.00 41.19 263 ARG A N 1
ATOM 2023 C CA . ARG A 1 263 ? 5.505 10.111 -16.373 1.00 41.19 263 ARG A CA 1
ATOM 2024 C C . ARG A 1 263 ? 4.531 10.285 -17.534 1.00 41.19 263 ARG A C 1
ATOM 2026 O O . ARG A 1 263 ? 3.460 10.880 -17.394 1.00 41.19 263 ARG A O 1
ATOM 2033 N N . ARG A 1 264 ? 4.869 9.726 -18.702 1.00 37.41 264 ARG A N 1
ATOM 2034 C CA . ARG A 1 264 ? 4.015 9.787 -19.902 1.00 37.41 264 ARG A CA 1
ATOM 2035 C C . ARG A 1 264 ? 2.637 9.174 -19.616 1.00 37.41 264 ARG A C 1
ATOM 2037 O O . ARG A 1 264 ? 2.541 8.032 -19.166 1.00 37.41 264 ARG A O 1
ATOM 2044 N N . ARG A 1 265 ? 1.552 9.859 -20.002 1.00 36.88 265 ARG A N 1
ATOM 2045 C CA . ARG A 1 265 ? 0.166 9.330 -19.951 1.00 36.88 265 ARG A CA 1
ATOM 2046 C C . ARG A 1 265 ? -0.109 8.166 -20.935 1.00 36.88 265 ARG A C 1
ATOM 2048 O O . ARG A 1 265 ? -1.267 7.828 -21.153 1.00 36.88 265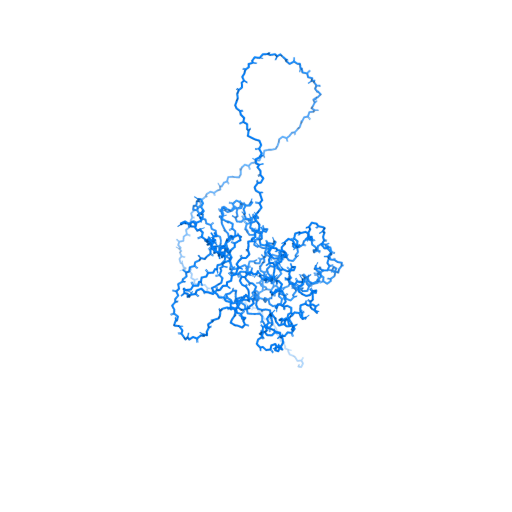 ARG A O 1
ATOM 2055 N N . HIS A 1 266 ? 0.919 7.578 -21.558 1.00 36.72 266 HIS A N 1
ATOM 2056 C CA . HIS A 1 266 ? 0.797 6.711 -22.743 1.00 36.72 266 HIS A CA 1
ATOM 2057 C C . HIS A 1 266 ? 1.251 5.246 -22.559 1.00 36.72 266 HIS A C 1
ATOM 2059 O O . HIS A 1 266 ? 1.316 4.490 -23.533 1.00 36.72 266 HIS A O 1
ATOM 2065 N N . LEU A 1 267 ? 1.463 4.807 -21.308 1.00 37.66 267 LEU A N 1
ATOM 2066 C CA . LEU A 1 267 ? 1.380 3.372 -20.985 1.00 37.66 267 LEU A CA 1
ATOM 2067 C C . LEU A 1 267 ? -0.049 2.836 -21.228 1.00 37.66 267 LEU A C 1
ATOM 2069 O O . LEU A 1 267 ? -0.221 1.725 -21.709 1.00 37.66 267 LEU A O 1
ATOM 2073 N N . VAL A 1 268 ? -1.077 3.682 -21.098 1.00 34.53 268 VAL A N 1
ATOM 2074 C CA . VAL A 1 268 ? -2.423 3.433 -21.655 1.00 34.53 268 VAL A CA 1
ATOM 2075 C C . VAL A 1 268 ? -2.458 3.885 -23.136 1.00 34.53 268 VAL A C 1
ATOM 2077 O O . VAL A 1 268 ? -1.808 4.885 -23.447 1.00 34.53 268 VAL A O 1
ATOM 2080 N N . PRO A 1 269 ? -3.164 3.199 -24.067 1.00 25.55 269 PRO A N 1
ATOM 2081 C CA . PRO A 1 269 ? -3.111 3.493 -25.507 1.00 25.55 269 PRO A CA 1
ATOM 2082 C C . PRO A 1 269 ? -3.268 4.975 -25.886 1.00 25.55 269 PRO A C 1
ATOM 2084 O O . PRO A 1 269 ? -4.103 5.699 -25.343 1.00 25.55 269 PRO A O 1
ATOM 2087 N N . ALA A 1 270 ? -2.433 5.436 -26.821 1.00 29.17 270 ALA A N 1
ATOM 2088 C CA . ALA A 1 270 ? -2.196 6.859 -27.033 1.00 29.17 270 ALA A CA 1
ATOM 2089 C C . ALA A 1 270 ? -3.228 7.546 -27.950 1.00 29.17 270 ALA A C 1
ATOM 2091 O O . ALA A 1 270 ? -3.243 7.347 -29.162 1.00 29.17 270 ALA A O 1
ATOM 2092 N N . GLY A 1 271 ? -4.008 8.461 -27.368 1.00 26.50 271 GLY A N 1
ATOM 2093 C CA . GLY A 1 271 ? -4.628 9.595 -28.059 1.00 26.50 271 GLY A CA 1
ATOM 2094 C C . GLY A 1 271 ? -4.151 10.891 -27.400 1.00 26.50 271 GLY A C 1
ATOM 2095 O O . GLY A 1 271 ? -4.573 11.204 -26.289 1.00 26.50 271 GLY A O 1
ATOM 2096 N N . GLY A 1 272 ? -3.204 11.596 -28.025 1.00 30.05 272 GLY A N 1
ATOM 2097 C CA . GLY A 1 272 ? -2.488 12.724 -27.411 1.00 30.05 272 GLY A CA 1
ATOM 2098 C C . GLY A 1 272 ? -2.997 14.118 -27.801 1.00 30.05 272 GLY A C 1
ATOM 2099 O O . GLY A 1 272 ? -3.717 14.283 -28.783 1.00 30.05 272 GLY A O 1
ATOM 2100 N N . LEU A 1 273 ? -2.551 15.135 -27.055 1.00 27.28 273 LEU A N 1
ATOM 2101 C CA . LEU A 1 273 ? -2.616 16.563 -27.404 1.00 27.28 273 LEU A CA 1
ATOM 2102 C C . LEU A 1 273 ? -1.393 17.291 -26.811 1.00 27.28 273 LEU A C 1
ATOM 2104 O O . LEU A 1 273 ? -0.930 16.934 -25.728 1.00 27.28 273 LEU A O 1
ATOM 2108 N N . ARG A 1 274 ? -0.869 18.304 -27.517 1.00 26.89 274 ARG A N 1
ATOM 2109 C CA . ARG A 1 274 ? 0.257 19.149 -27.063 1.00 26.89 274 ARG A CA 1
ATOM 2110 C C . ARG A 1 274 ? -0.229 20.288 -26.142 1.00 26.89 274 ARG A C 1
ATOM 2112 O O . ARG A 1 274 ? -1.371 20.725 -26.295 1.00 26.89 274 ARG A O 1
ATOM 2119 N N . PRO A 1 275 ? 0.607 20.802 -25.219 1.00 28.52 275 PRO A N 1
ATOM 2120 C CA . PRO A 1 275 ? 0.225 21.902 -24.334 1.00 28.52 275 PRO A CA 1
ATOM 2121 C C . PRO A 1 275 ? 0.199 23.268 -25.044 1.00 28.52 275 PRO A C 1
ATOM 2123 O O . PRO A 1 275 ? 1.065 23.588 -25.855 1.00 28.52 275 PRO A O 1
ATOM 2126 N N . ARG A 1 276 ? -0.762 24.108 -24.650 1.00 27.14 276 ARG A N 1
ATOM 2127 C CA . ARG A 1 276 ? -0.703 25.581 -24.691 1.00 27.14 276 ARG A CA 1
ATOM 2128 C C . ARG A 1 276 ? 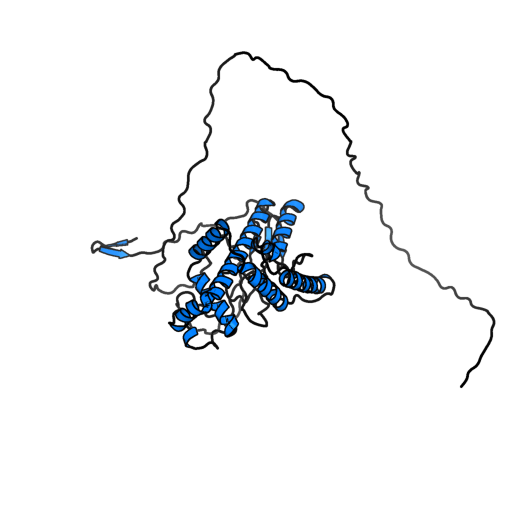-1.158 26.099 -23.318 1.00 27.14 276 ARG A C 1
ATOM 2130 O O . ARG A 1 276 ? -1.852 25.377 -22.602 1.00 27.14 276 ARG A O 1
ATOM 2137 N N . HIS A 1 277 ? -0.733 27.301 -22.926 1.00 33.47 277 HIS A N 1
ATOM 2138 C CA . HIS A 1 277 ? -0.981 27.837 -21.580 1.00 33.47 277 HIS A CA 1
ATOM 2139 C C . HIS A 1 277 ? -2.472 27.892 -21.208 1.00 33.47 277 HIS A C 1
ATOM 2141 O O . HIS A 1 277 ? -3.302 28.344 -21.993 1.00 33.47 277 HIS A O 1
ATOM 2147 N N . VAL A 1 278 ? -2.785 27.529 -19.960 1.00 29.30 278 VAL A N 1
ATOM 2148 C CA . VAL A 1 278 ? -4.090 27.761 -19.323 1.00 29.30 278 VAL A CA 1
ATOM 2149 C C . VAL A 1 278 ? -3.851 28.369 -17.939 1.00 29.30 278 VAL A C 1
ATOM 2151 O O . VAL A 1 278 ? -3.033 27.868 -17.167 1.00 29.30 278 VAL A O 1
ATOM 2154 N N . ARG A 1 279 ? -4.540 29.475 -17.631 1.00 24.81 279 ARG A N 1
ATOM 2155 C CA . ARG A 1 279 ? -4.434 30.185 -16.342 1.00 24.81 279 ARG A CA 1
ATOM 2156 C C . ARG A 1 279 ? -5.035 29.357 -15.195 1.00 24.81 279 ARG A C 1
ATOM 2158 O O . ARG A 1 279 ? -6.017 28.643 -15.383 1.00 24.81 279 ARG A O 1
ATOM 2165 N N . ARG A 1 280 ? -4.492 29.506 -13.979 1.00 32.81 280 ARG A N 1
ATOM 2166 C CA . ARG A 1 280 ? -5.054 28.899 -12.758 1.00 32.81 280 ARG A CA 1
ATOM 2167 C C . ARG A 1 280 ? -6.454 29.461 -12.452 1.00 32.81 280 ARG A C 1
ATOM 2169 O O . ARG A 1 280 ? -6.585 30.649 -12.176 1.00 32.81 280 ARG A O 1
ATOM 2176 N N . ARG A 1 281 ? -7.462 28.590 -12.360 1.00 23.95 281 ARG A N 1
ATOM 2177 C CA . ARG A 1 281 ? -8.617 28.738 -11.452 1.00 23.95 281 ARG A CA 1
ATOM 2178 C C . ARG A 1 281 ? -8.936 27.377 -10.837 1.00 23.95 281 ARG A C 1
ATOM 2180 O O . ARG A 1 281 ? -8.779 26.351 -11.493 1.00 23.95 281 ARG A O 1
ATOM 2187 N N . ALA A 1 282 ? -9.322 27.372 -9.565 1.00 33.81 282 ALA A N 1
ATOM 2188 C CA . ALA A 1 282 ? -9.564 26.152 -8.804 1.00 33.81 282 ALA A CA 1
ATOM 2189 C C . ALA A 1 282 ? -11.051 25.776 -8.790 1.00 33.81 282 ALA A C 1
ATOM 2191 O O . ALA A 1 282 ? -11.914 26.639 -8.655 1.00 33.81 282 ALA A O 1
ATOM 2192 N N . ALA A 1 283 ? -11.331 24.475 -8.849 1.00 25.97 283 ALA A N 1
ATOM 2193 C CA . ALA A 1 283 ? -12.628 23.898 -8.515 1.00 25.97 283 ALA A CA 1
ATOM 2194 C C . ALA A 1 283 ? -12.392 22.547 -7.826 1.00 25.97 283 ALA A C 1
ATOM 2196 O O . ALA A 1 283 ? -12.019 21.570 -8.475 1.00 25.97 283 ALA A O 1
ATOM 2197 N N . ARG A 1 284 ? -12.565 22.486 -6.499 1.00 30.12 284 ARG A N 1
ATOM 2198 C CA . ARG A 1 284 ? -12.487 21.221 -5.754 1.00 30.12 284 ARG A CA 1
ATOM 2199 C C . ARG A 1 284 ? -13.759 20.409 -6.018 1.00 30.12 284 ARG A C 1
ATOM 2201 O O . ARG A 1 284 ? -14.854 20.870 -5.711 1.00 30.12 284 ARG A O 1
ATOM 2208 N N . ARG A 1 285 ? -13.617 19.192 -6.548 1.00 28.64 285 ARG A N 1
ATOM 2209 C CA . ARG A 1 285 ? -14.668 18.162 -6.556 1.00 28.64 285 ARG A CA 1
ATOM 2210 C C . ARG A 1 285 ? -14.084 16.870 -6.000 1.00 28.64 285 ARG A C 1
ATOM 2212 O O . ARG A 1 285 ? -13.142 16.335 -6.572 1.00 28.64 285 ARG A O 1
ATOM 2219 N N . VAL A 1 286 ? -14.648 16.393 -4.895 1.00 28.33 286 VAL A N 1
ATOM 2220 C CA . VAL A 1 286 ? -14.266 15.124 -4.266 1.00 28.33 286 VAL A CA 1
ATOM 2221 C C . VAL A 1 286 ? -14.877 13.977 -5.073 1.00 28.33 286 VAL A C 1
ATOM 2223 O O . VAL A 1 286 ? -16.083 13.975 -5.317 1.00 28.33 286 VAL A O 1
ATOM 2226 N N . GLN A 1 287 ? -14.062 13.006 -5.483 1.00 30.62 287 GLN A N 1
ATOM 2227 C CA . GLN A 1 287 ? -14.535 11.732 -6.031 1.00 30.62 287 GLN A CA 1
ATOM 2228 C C . GLN A 1 287 ? -14.346 10.644 -4.973 1.00 30.62 287 GLN A C 1
ATOM 2230 O O . GLN A 1 287 ? -13.250 10.487 -4.446 1.00 30.62 287 GLN A O 1
ATOM 2235 N N . ARG A 1 288 ? -15.410 9.891 -4.670 1.00 32.12 288 ARG A N 1
ATOM 2236 C CA . ARG A 1 288 ? -15.335 8.669 -3.855 1.00 32.12 288 ARG A CA 1
ATOM 2237 C C . ARG A 1 288 ? -15.175 7.459 -4.770 1.00 32.12 288 ARG A C 1
ATOM 2239 O O . ARG A 1 288 ? -15.850 7.385 -5.796 1.00 32.12 288 ARG A O 1
ATOM 2246 N N . ALA A 1 289 ? -14.324 6.516 -4.380 1.00 26.34 289 ALA A N 1
ATOM 2247 C CA . ALA A 1 289 ? -14.142 5.247 -5.075 1.00 26.34 289 ALA A CA 1
ATOM 2248 C C . ALA A 1 289 ? -14.941 4.115 -4.403 1.00 26.34 289 ALA A C 1
ATOM 2250 O O . ALA A 1 289 ? -15.106 4.094 -3.186 1.00 26.34 289 ALA A O 1
ATOM 2251 N N . ARG A 1 290 ? -15.387 3.154 -5.214 1.00 34.59 290 ARG A N 1
ATOM 2252 C CA . ARG A 1 290 ? -15.702 1.764 -4.841 1.00 34.59 290 ARG A CA 1
ATOM 2253 C C . ARG A 1 290 ? -15.185 0.861 -5.982 1.00 34.59 290 ARG A C 1
ATOM 2255 O O . ARG A 1 290 ? -14.877 1.400 -7.048 1.00 34.59 290 ARG A O 1
ATOM 2262 N N . PRO A 1 291 ? -14.974 -0.449 -5.767 1.00 31.70 291 PRO A N 1
ATOM 2263 C CA . PRO A 1 291 ? -14.223 -1.279 -6.710 1.00 31.70 291 PRO A CA 1
ATOM 2264 C C . PRO A 1 291 ? -14.927 -1.423 -8.069 1.00 31.70 291 PRO A C 1
ATOM 2266 O O . PRO A 1 291 ? -16.135 -1.637 -8.138 1.00 31.70 291 PRO A O 1
ATOM 2269 N N . GLY A 1 292 ? -14.136 -1.330 -9.143 1.00 32.94 292 GLY A N 1
ATOM 2270 C CA . GLY A 1 292 ? -14.599 -1.355 -10.533 1.00 32.94 292 GLY A CA 1
ATOM 2271 C C . GLY A 1 292 ? -14.821 0.042 -11.135 1.00 32.94 292 GLY A C 1
ATOM 2272 O O . GLY A 1 292 ? -15.560 0.852 -10.591 1.00 32.94 292 GLY A O 1
ATOM 2273 N N . LEU A 1 293 ? -14.219 0.280 -12.311 1.00 29.75 293 LEU A N 1
ATOM 2274 C CA . LEU A 1 293 ? -14.264 1.518 -13.119 1.00 29.75 293 LEU A CA 1
ATOM 2275 C C . LEU A 1 293 ? -13.536 2.743 -12.517 1.00 29.75 293 LEU A C 1
ATOM 2277 O O . LEU A 1 293 ? -14.068 3.501 -11.712 1.00 29.75 293 LEU A O 1
ATOM 2281 N N . GLY A 1 294 ? -12.315 2.996 -13.005 1.00 29.38 294 GLY A N 1
ATOM 2282 C CA . GLY A 1 294 ? -11.566 4.224 -12.711 1.00 29.38 294 GLY A CA 1
ATOM 2283 C C . GLY A 1 294 ? -12.108 5.466 -13.452 1.00 29.38 294 GLY A C 1
ATOM 2284 O O . GLY A 1 294 ? -12.691 5.335 -14.532 1.00 29.38 294 GLY A O 1
ATOM 2285 N N . PRO A 1 295 ? -11.903 6.686 -12.918 1.00 29.23 295 PRO A N 1
ATOM 2286 C CA . PRO A 1 295 ? -12.536 7.896 -13.437 1.00 29.23 295 PRO A CA 1
ATOM 2287 C C . PRO A 1 295 ? -11.875 8.422 -14.720 1.00 29.23 295 PRO A C 1
ATOM 2289 O O . PRO A 1 295 ? -10.747 8.920 -14.711 1.00 29.23 295 PRO A O 1
ATOM 2292 N N . ALA A 1 296 ? -12.630 8.404 -15.819 1.00 27.34 296 ALA A N 1
ATOM 2293 C CA . ALA A 1 296 ? -12.316 9.146 -17.035 1.00 27.34 296 ALA A CA 1
ATOM 2294 C C . ALA A 1 296 ? -13.150 10.436 -17.101 1.00 27.34 296 ALA A C 1
ATOM 2296 O O . ALA A 1 296 ? -14.378 10.390 -17.121 1.00 27.34 296 ALA A O 1
ATOM 2297 N N . ALA A 1 297 ? -12.480 11.586 -17.183 1.00 25.52 297 ALA A N 1
ATOM 2298 C CA . ALA A 1 297 ? -13.095 12.867 -17.518 1.00 25.52 297 ALA A CA 1
ATOM 2299 C C . ALA A 1 297 ? -12.390 13.433 -18.757 1.00 25.52 297 ALA A C 1
ATOM 2301 O O . ALA A 1 297 ? -11.223 13.825 -18.689 1.00 25.52 297 ALA A O 1
ATOM 2302 N N . LEU A 1 298 ? -13.089 13.438 -19.893 1.00 26.48 298 LEU A N 1
ATOM 2303 C CA . LEU A 1 298 ? -12.592 13.939 -21.173 1.00 26.48 298 LEU A CA 1
ATOM 2304 C C . LEU A 1 298 ? -13.603 14.933 -21.756 1.00 26.48 298 LEU A C 1
ATOM 2306 O O . LEU A 1 298 ? -14.800 14.660 -21.767 1.00 26.48 298 LEU A O 1
ATOM 2310 N N . ALA A 1 299 ? -13.120 16.068 -22.261 1.00 26.77 299 ALA A N 1
ATOM 2311 C CA . ALA A 1 299 ? -13.931 16.970 -23.077 1.00 26.77 299 ALA A CA 1
ATOM 2312 C C . ALA A 1 299 ? -14.138 16.369 -24.488 1.00 26.77 299 ALA A C 1
ATOM 2314 O O . ALA A 1 299 ? -13.267 15.631 -24.963 1.00 26.77 299 ALA A O 1
ATOM 2315 N N . PRO A 1 300 ? -15.264 16.649 -25.170 1.00 26.50 300 PRO A N 1
ATOM 2316 C CA . PRO A 1 300 ? -15.660 15.911 -26.369 1.00 26.50 300 PRO A CA 1
ATOM 2317 C C . PRO A 1 300 ? -14.842 16.281 -27.615 1.00 26.50 300 PRO A C 1
ATOM 2319 O O . PRO A 1 300 ? -14.714 17.455 -27.960 1.00 26.50 300 PRO A O 1
ATOM 2322 N N . ARG A 1 301 ? -14.366 15.262 -28.346 1.00 25.50 301 ARG A N 1
ATOM 2323 C CA . ARG A 1 301 ? -13.967 15.327 -29.767 1.00 25.50 301 ARG A CA 1
ATOM 2324 C C . ARG A 1 301 ? -14.323 14.015 -30.486 1.00 25.50 301 ARG A C 1
ATOM 2326 O O . ARG A 1 301 ? -14.592 13.007 -29.840 1.00 25.50 301 ARG A O 1
ATOM 2333 N N . HIS A 1 302 ? -14.373 14.069 -31.820 1.00 28.36 302 HIS A N 1
ATOM 2334 C CA . HIS A 1 302 ? -14.950 13.035 -32.692 1.00 28.36 302 HIS A CA 1
ATOM 2335 C C . HIS A 1 302 ? -14.324 11.627 -32.560 1.00 28.36 302 HIS A C 1
ATOM 2337 O O . HIS A 1 302 ? -13.147 11.494 -32.213 1.00 28.36 302 HIS A O 1
ATOM 2343 N N . PRO A 1 303 ? -15.097 10.563 -32.858 1.00 31.59 303 PRO A N 1
ATOM 2344 C CA . PRO A 1 303 ? -14.734 9.192 -32.515 1.00 31.59 303 PRO A CA 1
ATOM 2345 C C . PRO A 1 303 ? -13.611 8.615 -33.387 1.00 31.59 303 PRO A C 1
ATOM 2347 O O . PRO A 1 303 ? -13.691 8.602 -34.615 1.00 31.59 303 PRO A O 1
ATOM 2350 N N . ARG A 1 304 ? -12.614 8.003 -32.738 1.00 30.88 304 ARG A N 1
ATOM 2351 C CA . ARG A 1 304 ? -11.727 6.995 -33.343 1.00 30.88 304 ARG A CA 1
ATOM 2352 C C . ARG A 1 304 ? -11.873 5.659 -32.609 1.00 30.88 304 ARG A C 1
ATOM 2354 O O . ARG A 1 304 ? -12.256 5.608 -31.443 1.00 30.88 304 ARG A O 1
ATOM 2361 N N . ARG A 1 305 ? -11.672 4.562 -33.344 1.00 36.66 305 ARG A N 1
ATOM 2362 C CA . ARG A 1 305 ? -12.114 3.211 -32.961 1.00 36.66 305 ARG A CA 1
ATOM 2363 C C . ARG A 1 305 ? -11.193 2.572 -31.913 1.00 36.66 305 ARG A C 1
ATOM 2365 O O . ARG A 1 305 ? -10.094 2.154 -32.254 1.00 36.66 305 ARG A O 1
ATOM 2372 N N . HIS A 1 306 ? -11.701 2.350 -30.701 1.00 34.94 306 HIS A N 1
ATOM 2373 C CA . HIS A 1 306 ? -11.140 1.372 -29.761 1.00 34.94 306 HIS A CA 1
ATOM 2374 C C . HIS A 1 306 ? -12.230 0.384 -29.325 1.00 34.94 306 HIS A C 1
ATOM 2376 O O . HIS A 1 306 ? -13.324 0.788 -28.930 1.00 34.94 306 HIS A O 1
ATOM 2382 N N . ARG A 1 307 ? -11.949 -0.922 -29.423 1.00 32.41 307 ARG A N 1
ATOM 2383 C CA . ARG A 1 307 ? -12.843 -1.983 -28.934 1.00 32.41 307 ARG A CA 1
ATOM 2384 C C . ARG A 1 307 ? -12.587 -2.204 -27.444 1.00 32.41 307 ARG A C 1
ATOM 2386 O O . ARG A 1 307 ? -11.507 -2.655 -27.078 1.00 32.41 307 ARG A O 1
ATOM 2393 N N . LEU A 1 308 ? -13.586 -1.948 -26.604 1.00 36.12 308 LEU A N 1
ATOM 2394 C CA . LEU A 1 308 ? -13.583 -2.411 -25.215 1.00 36.12 308 LEU A CA 1
ATOM 2395 C C . LEU A 1 308 ? -13.928 -3.911 -25.193 1.00 36.12 308 LEU A C 1
ATOM 2397 O O . LEU A 1 308 ? -14.946 -4.318 -25.757 1.00 36.12 308 LEU A O 1
ATOM 2401 N N . ARG A 1 309 ? -13.077 -4.739 -24.572 1.00 33.03 309 ARG A N 1
ATOM 2402 C CA . ARG A 1 309 ? -13.405 -6.145 -24.272 1.00 33.03 309 ARG A CA 1
ATOM 2403 C C . ARG A 1 309 ? -14.438 -6.188 -23.138 1.00 33.03 309 ARG A C 1
ATOM 2405 O O . ARG A 1 309 ? -14.366 -5.389 -22.209 1.00 33.03 309 ARG A O 1
ATOM 2412 N N . ARG A 1 310 ? -15.381 -7.134 -23.205 1.00 26.50 310 ARG A N 1
ATOM 2413 C CA . ARG A 1 310 ? -16.221 -7.496 -22.052 1.00 26.50 310 ARG A CA 1
ATOM 2414 C C . ARG A 1 310 ? -15.380 -8.279 -21.044 1.00 26.50 310 ARG A C 1
ATOM 2416 O O . ARG A 1 310 ? -14.639 -9.169 -21.451 1.00 26.50 310 ARG A O 1
ATOM 2423 N N . LEU A 1 311 ? -15.578 -7.996 -19.761 1.00 31.30 311 LEU A N 1
ATOM 2424 C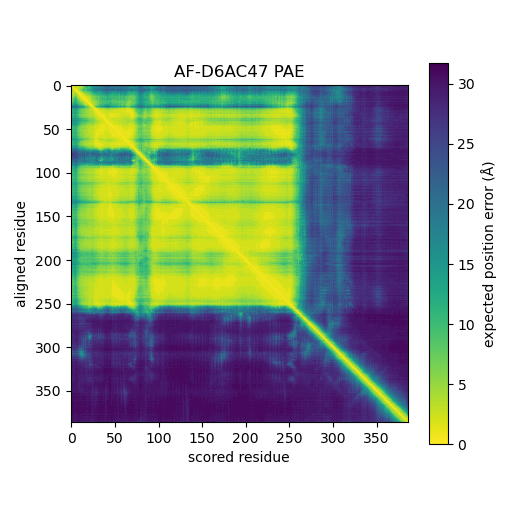 CA . LEU A 1 311 ? -15.318 -8.953 -18.686 1.00 31.30 311 LEU A CA 1
ATOM 2425 C C . LEU A 1 311 ? -16.563 -9.849 -18.529 1.00 31.30 311 LEU A C 1
ATOM 2427 O O . LEU A 1 311 ? -17.680 -9.338 -18.687 1.00 31.30 311 LEU A O 1
ATOM 2431 N N . PRO A 1 312 ? -16.422 -11.155 -18.244 1.00 30.73 312 PRO A N 1
ATOM 2432 C CA . PRO A 1 312 ? -17.534 -11.962 -17.756 1.00 30.73 312 PRO A CA 1
ATOM 2433 C C . PRO A 1 312 ? -17.889 -11.523 -16.326 1.00 30.73 312 PRO A C 1
ATOM 2435 O O . PRO A 1 312 ? -17.005 -11.320 -15.499 1.00 30.73 312 PRO A O 1
ATOM 2438 N N . GLY A 1 313 ? -19.180 -11.357 -16.034 1.00 29.52 313 GLY A N 1
ATOM 2439 C CA . GLY A 1 313 ? -19.654 -11.151 -14.662 1.00 29.52 313 GLY A CA 1
ATOM 2440 C C . GLY A 1 313 ? -19.904 -12.494 -13.964 1.00 29.52 313 GLY A C 1
ATOM 2441 O O . GLY A 1 313 ? -20.290 -13.447 -14.648 1.00 29.52 313 GLY A O 1
ATOM 2442 N N . PRO A 1 314 ? -19.723 -12.595 -12.635 1.00 28.84 314 PRO A N 1
ATOM 2443 C CA . PRO A 1 314 ? -20.032 -13.816 -11.898 1.00 28.84 314 PRO A CA 1
ATOM 2444 C C . PRO A 1 314 ? -21.533 -14.127 -11.956 1.00 28.84 314 PRO A C 1
ATOM 2446 O O . PRO A 1 314 ? -22.377 -13.234 -11.846 1.00 28.84 314 PRO A O 1
ATOM 2449 N N . ALA A 1 315 ? -21.874 -15.406 -12.114 1.00 29.17 315 ALA A N 1
ATOM 2450 C CA . ALA A 1 315 ? -23.261 -15.856 -12.103 1.00 29.17 315 ALA A CA 1
ATOM 2451 C C . ALA A 1 315 ? -23.853 -15.752 -10.688 1.00 29.17 315 ALA A C 1
ATOM 2453 O O . ALA A 1 315 ? -23.270 -16.246 -9.722 1.00 29.17 315 ALA A O 1
ATOM 2454 N N . ALA A 1 316 ? -25.037 -15.149 -10.565 1.00 29.73 316 ALA A N 1
ATOM 2455 C CA . ALA A 1 316 ? -25.750 -15.073 -9.296 1.00 29.73 316 ALA A CA 1
ATOM 2456 C C . ALA A 1 316 ? -26.231 -16.472 -8.866 1.00 29.73 316 ALA A C 1
ATOM 2458 O O . ALA A 1 316 ? -27.189 -17.004 -9.428 1.00 29.73 316 ALA A O 1
ATOM 2459 N N . ARG A 1 317 ? -25.582 -17.072 -7.859 1.00 28.81 317 ARG A N 1
ATOM 2460 C CA . ARG A 1 317 ? -26.096 -18.281 -7.197 1.00 28.81 317 ARG A CA 1
ATOM 2461 C C . ARG A 1 317 ? -27.250 -17.918 -6.264 1.00 28.81 317 ARG A C 1
ATOM 2463 O O . ARG A 1 317 ? -27.174 -16.951 -5.509 1.00 28.81 317 ARG A O 1
ATOM 2470 N N . ALA A 1 318 ? -28.325 -18.693 -6.343 1.00 28.23 318 ALA A N 1
ATOM 2471 C CA . ALA A 1 318 ? -29.563 -18.414 -5.634 1.00 28.23 318 ALA A CA 1
ATOM 2472 C C . ALA A 1 318 ? -29.550 -18.892 -4.171 1.00 28.23 318 ALA A C 1
ATOM 2474 O O . ALA A 1 318 ? -29.036 -19.960 -3.858 1.00 28.23 318 ALA A O 1
ATOM 2475 N N . ALA A 1 319 ? -30.207 -18.087 -3.332 1.00 30.81 319 ALA A N 1
ATOM 2476 C CA . ALA A 1 319 ? -31.094 -18.468 -2.230 1.00 30.81 319 ALA A CA 1
ATOM 2477 C C . ALA A 1 319 ? -30.680 -19.590 -1.247 1.00 30.81 319 ALA A C 1
ATOM 2479 O O . ALA A 1 319 ? -30.766 -20.778 -1.542 1.00 30.81 319 ALA A O 1
ATOM 2480 N N . GLY A 1 320 ? -30.470 -19.194 0.015 1.00 29.06 320 GLY A N 1
ATOM 2481 C CA . GLY A 1 320 ? -30.818 -20.047 1.158 1.00 29.06 320 GLY A CA 1
ATOM 2482 C C . GLY A 1 320 ? -32.348 -20.180 1.329 1.00 29.06 320 GLY A C 1
ATOM 2483 O O . GLY A 1 320 ? -33.102 -19.365 0.783 1.00 29.06 320 GLY A O 1
ATOM 2484 N N . PRO A 1 321 ? -32.832 -21.191 2.074 1.00 29.80 321 PRO A N 1
ATOM 2485 C CA . PRO A 1 321 ? -34.250 -21.551 2.112 1.00 29.80 321 PRO A CA 1
ATOM 2486 C C . PRO A 1 321 ? -35.125 -20.505 2.822 1.00 29.80 321 PRO A C 1
ATOM 2488 O O . PRO A 1 321 ? -34.845 -20.083 3.944 1.00 29.80 321 PRO A O 1
ATOM 2491 N N . ARG A 1 322 ? -36.245 -20.134 2.188 1.00 29.62 322 ARG A N 1
ATOM 2492 C CA . ARG A 1 322 ? -37.319 -19.338 2.807 1.00 29.62 322 ARG A CA 1
ATOM 2493 C C . ARG A 1 322 ? -38.334 -20.264 3.483 1.00 29.62 322 ARG A C 1
ATOM 2495 O O . ARG A 1 322 ? -38.717 -21.277 2.908 1.00 29.62 322 ARG A O 1
ATOM 2502 N N . ARG A 1 323 ? -38.798 -19.900 4.684 1.00 27.08 323 ARG A N 1
ATOM 2503 C CA . ARG A 1 323 ? -39.892 -20.599 5.386 1.00 27.08 323 ARG A CA 1
ATOM 2504 C C . ARG A 1 323 ? -41.256 -20.229 4.786 1.00 27.08 323 ARG A C 1
ATOM 2506 O O . ARG A 1 323 ? -41.482 -19.060 4.485 1.00 27.08 323 ARG A O 1
ATOM 2513 N N . GLY A 1 324 ? -42.155 -21.209 4.685 1.00 27.92 324 GLY A N 1
ATOM 2514 C CA . GLY A 1 324 ? -43.598 -21.019 4.467 1.00 27.92 324 GLY A CA 1
ATOM 2515 C C . GLY A 1 324 ? -44.403 -21.155 5.777 1.00 27.92 324 GLY A C 1
ATOM 2516 O O . GLY A 1 324 ? -43.835 -21.597 6.781 1.00 27.92 324 GLY A O 1
ATOM 2517 N N . PRO A 1 325 ? -45.689 -20.752 5.809 1.00 32.16 325 PRO A N 1
ATOM 2518 C CA . PRO A 1 325 ? -46.458 -20.638 7.051 1.00 32.16 325 PRO A CA 1
ATOM 2519 C C . PRO A 1 325 ? -47.313 -21.868 7.427 1.00 32.16 325 PRO A C 1
ATOM 2521 O O . PRO A 1 325 ? -47.890 -22.528 6.575 1.00 32.16 325 PRO A O 1
ATOM 2524 N N . ALA A 1 326 ? -47.432 -22.061 8.745 1.00 27.27 326 ALA A N 1
ATOM 2525 C CA . ALA A 1 326 ? -48.560 -22.598 9.522 1.00 27.27 326 ALA A CA 1
ATOM 2526 C C . ALA A 1 326 ? -49.350 -23.848 9.060 1.00 27.27 326 ALA A C 1
ATOM 2528 O O . ALA A 1 326 ? -50.178 -23.786 8.161 1.00 27.27 326 ALA A O 1
ATOM 2529 N N . HIS A 1 327 ? -49.301 -24.893 9.899 1.00 26.06 327 HIS A N 1
ATOM 2530 C CA . HIS A 1 327 ? -50.498 -25.636 10.320 1.00 26.06 327 HIS A CA 1
ATOM 2531 C C . HIS A 1 327 ? -50.350 -26.135 11.776 1.00 26.06 327 HIS A C 1
ATOM 2533 O O . HIS A 1 327 ? -49.253 -26.455 12.228 1.00 26.06 327 HIS A O 1
ATOM 2539 N N . ARG A 1 328 ? -51.469 -26.186 12.508 1.00 27.05 328 ARG A N 1
ATOM 2540 C CA . ARG A 1 328 ? -51.688 -26.935 13.770 1.00 27.05 328 ARG A CA 1
ATOM 2541 C C . ARG A 1 328 ? -52.618 -28.116 13.421 1.00 27.05 328 ARG A C 1
ATOM 2543 O O . ARG A 1 328 ? -53.428 -27.920 12.509 1.00 27.05 328 ARG A O 1
ATOM 2550 N N . PRO A 1 329 ? -52.547 -29.293 14.089 1.00 33.16 329 PRO A N 1
ATOM 2551 C CA . PRO A 1 329 ? -53.135 -29.418 15.439 1.00 33.16 329 PRO A CA 1
ATOM 2552 C C . PRO A 1 329 ? -52.541 -30.478 16.418 1.00 33.16 329 PRO A C 1
ATOM 2554 O O . PRO A 1 329 ? -51.854 -31.400 16.009 1.00 33.16 329 PRO A O 1
ATOM 2557 N N . ARG A 1 330 ? -52.940 -30.334 17.698 1.00 26.39 330 ARG A N 1
ATOM 2558 C CA . ARG A 1 330 ? -53.202 -31.345 18.763 1.00 26.39 330 ARG A CA 1
ATOM 2559 C C . ARG A 1 330 ? -52.126 -32.342 19.274 1.00 26.39 330 ARG A C 1
ATOM 2561 O O . ARG A 1 330 ? -51.640 -33.198 18.555 1.00 26.39 330 ARG A O 1
ATOM 2568 N N . ASP A 1 331 ? -51.910 -32.240 20.592 1.00 26.78 331 ASP A N 1
ATOM 2569 C CA . ASP A 1 331 ? -52.048 -33.265 21.654 1.00 26.78 331 ASP A CA 1
ATOM 2570 C C . ASP A 1 331 ? -51.267 -34.606 21.592 1.00 26.78 331 ASP A C 1
ATOM 2572 O O . ASP A 1 331 ? -51.530 -35.469 20.761 1.00 26.78 331 ASP A O 1
ATOM 2576 N N . GLY A 1 332 ? -50.390 -34.835 22.586 1.00 25.55 332 GLY A N 1
ATOM 2577 C CA . GLY A 1 332 ? -49.714 -36.118 22.874 1.00 25.55 332 GLY A CA 1
ATOM 2578 C C . GLY A 1 332 ? -48.608 -35.982 23.952 1.00 25.55 332 GLY A C 1
ATOM 2579 O O . GLY A 1 332 ? -47.958 -34.935 23.987 1.00 25.55 332 GLY A O 1
ATOM 2580 N N . PRO A 1 333 ? -48.399 -36.957 24.868 1.00 28.52 333 PRO A N 1
ATOM 2581 C CA . PRO A 1 333 ? -47.535 -36.785 26.049 1.00 28.52 333 PRO A CA 1
ATOM 2582 C C . PRO A 1 333 ? -46.048 -37.172 25.870 1.00 28.52 333 PRO A C 1
ATOM 2584 O O . PRO A 1 333 ? -45.655 -37.856 24.929 1.00 28.52 333 PRO A O 1
ATOM 2587 N N . LEU A 1 334 ? -45.232 -36.745 26.844 1.00 31.16 334 LEU A N 1
ATOM 2588 C CA . LEU A 1 334 ? -43.815 -37.101 27.035 1.00 31.16 334 LEU A CA 1
ATOM 2589 C C . LEU A 1 334 ? -43.623 -38.568 27.481 1.00 31.16 334 LEU A C 1
ATOM 2591 O O . LEU A 1 334 ? -44.544 -39.182 28.020 1.00 31.16 334 LEU A O 1
ATOM 2595 N N . PRO A 1 335 ? -42.379 -39.074 27.412 1.00 28.72 335 PRO A N 1
ATOM 2596 C CA . PRO A 1 335 ? -41.701 -39.394 28.676 1.00 28.72 335 PRO A CA 1
ATOM 2597 C C . PRO A 1 335 ? -40.365 -38.650 28.859 1.00 28.72 335 PRO A C 1
ATOM 2599 O O . PRO A 1 335 ? -39.817 -38.057 27.932 1.00 28.72 335 PRO A O 1
ATOM 2602 N N . ALA A 1 336 ? -39.850 -38.667 30.090 1.00 23.61 336 ALA A N 1
ATOM 2603 C CA . ALA A 1 336 ? -38.605 -38.010 30.490 1.00 23.61 336 ALA A CA 1
ATOM 2604 C C . ALA A 1 336 ? -37.470 -39.020 30.737 1.00 23.61 336 ALA A C 1
ATOM 2606 O O . ALA A 1 336 ? -37.717 -40.209 30.928 1.00 23.61 336 ALA A O 1
ATOM 2607 N N . LEU A 1 337 ? -36.232 -38.526 30.832 1.00 26.38 337 LEU A N 1
ATOM 2608 C CA . LEU A 1 337 ? -35.127 -39.265 31.446 1.00 26.38 337 LEU A CA 1
ATOM 2609 C C . LEU A 1 337 ? -34.297 -38.347 32.353 1.00 26.38 337 LEU A C 1
ATOM 2611 O O . LEU A 1 337 ? -34.279 -37.127 32.187 1.00 26.38 337 LEU A O 1
ATOM 2615 N N . VAL A 1 338 ? -33.684 -38.947 33.372 1.00 26.67 338 VAL A N 1
ATOM 2616 C CA . VAL A 1 338 ? -33.169 -38.269 34.571 1.00 26.67 338 VAL A CA 1
ATOM 2617 C C . VAL A 1 338 ? -31.639 -38.295 34.589 1.00 26.67 338 VAL A C 1
ATOM 2619 O O . VAL A 1 338 ? -31.037 -39.305 34.240 1.00 26.67 338 VAL A O 1
ATOM 2622 N N . GLY A 1 339 ? -31.010 -37.202 35.030 1.00 25.28 339 GLY A N 1
ATOM 2623 C CA . GLY A 1 339 ? -29.572 -37.149 35.329 1.00 25.28 339 GLY A CA 1
ATOM 2624 C C . GLY A 1 339 ? -29.280 -36.999 36.834 1.00 25.28 339 GLY A C 1
ATOM 2625 O O . GLY A 1 339 ? -30.206 -36.732 37.605 1.00 25.28 339 GLY A O 1
ATOM 2626 N N . PRO A 1 340 ? -28.012 -37.107 37.278 1.00 27.84 340 PRO A N 1
ATOM 2627 C CA . PRO A 1 340 ? -27.593 -36.766 38.644 1.00 27.84 340 PRO A CA 1
ATOM 2628 C C . PRO A 1 340 ? -27.275 -35.264 38.811 1.00 27.84 340 PRO A C 1
ATOM 2630 O O . PRO A 1 340 ? -27.164 -34.524 37.834 1.00 27.84 340 PRO A O 1
ATOM 2633 N N . ARG A 1 341 ? -27.127 -34.789 40.060 1.00 27.59 341 ARG A N 1
ATOM 2634 C CA . ARG A 1 341 ? -27.039 -33.354 40.416 1.00 27.59 341 ARG A CA 1
ATOM 2635 C C . ARG A 1 341 ? -25.794 -32.976 41.239 1.00 27.59 341 ARG A C 1
ATOM 2637 O O . ARG A 1 341 ? -25.564 -33.581 42.276 1.00 27.59 341 ARG A O 1
ATOM 2644 N N . GLY A 1 342 ? -25.199 -31.823 40.899 1.00 25.03 342 GLY A N 1
ATOM 2645 C CA . GLY A 1 342 ? -24.655 -30.824 41.850 1.00 25.03 342 GLY A CA 1
ATOM 2646 C C . GLY A 1 342 ? -23.351 -31.152 42.603 1.00 25.03 342 GLY A C 1
ATOM 2647 O O . GLY A 1 342 ? -22.754 -32.191 42.336 1.00 25.03 342 GLY A O 1
ATOM 2648 N N . PRO A 1 343 ? -22.906 -30.288 43.553 1.00 36.62 343 PRO A N 1
ATOM 2649 C CA . PRO A 1 343 ? -23.463 -28.988 43.986 1.00 36.62 343 PRO A CA 1
ATOM 2650 C C . PRO A 1 343 ? -22.538 -27.753 43.703 1.00 36.62 343 PRO A C 1
ATOM 2652 O O . PRO A 1 343 ? -21.456 -27.926 43.148 1.00 36.62 343 PRO A O 1
ATOM 2655 N N . PRO A 1 344 ? -22.943 -26.494 44.025 1.00 40.88 344 PRO A N 1
ATOM 2656 C CA . PRO A 1 344 ? -22.274 -25.259 43.552 1.00 40.88 344 PRO A CA 1
ATOM 2657 C C . PRO A 1 344 ? -21.700 -24.323 44.649 1.00 40.88 344 PRO A C 1
ATOM 2659 O O . PRO A 1 344 ? -22.060 -24.440 45.818 1.00 40.88 344 PRO A O 1
ATOM 2662 N N . ALA A 1 345 ? -20.919 -23.292 44.265 1.00 29.17 345 ALA A N 1
ATOM 2663 C CA . ALA A 1 345 ? -20.550 -22.178 45.161 1.00 29.17 345 ALA A CA 1
ATOM 2664 C C . ALA A 1 345 ? -20.285 -20.807 44.471 1.00 29.17 345 ALA A C 1
ATOM 2666 O O . ALA A 1 345 ? -19.848 -20.728 43.329 1.00 29.17 345 ALA A O 1
ATOM 2667 N N . HIS A 1 346 ? -20.522 -19.729 45.234 1.00 29.03 346 HIS A N 1
ATOM 2668 C CA . HIS A 1 346 ? -20.071 -18.326 45.084 1.00 29.03 346 HIS A CA 1
ATOM 2669 C C . HIS A 1 346 ? -20.321 -17.511 43.792 1.00 29.03 346 HIS A C 1
ATOM 2671 O O . HIS A 1 346 ? -19.456 -17.332 42.937 1.00 29.03 346 HIS A O 1
ATOM 2677 N N . ARG A 1 347 ? -21.425 -16.746 43.815 1.00 29.17 347 ARG A N 1
ATOM 2678 C CA . ARG A 1 347 ? -21.485 -15.402 43.198 1.00 29.17 347 ARG A CA 1
ATOM 2679 C C . ARG A 1 347 ? -20.508 -14.444 43.910 1.00 29.17 347 ARG A C 1
ATOM 2681 O O . ARG A 1 347 ? -20.432 -14.465 45.137 1.00 29.17 347 ARG A O 1
ATOM 2688 N N . ARG A 1 348 ? -19.868 -13.516 43.183 1.00 30.31 348 ARG A N 1
ATOM 2689 C CA . ARG A 1 348 ? -19.253 -12.294 43.753 1.00 30.31 348 ARG A CA 1
ATOM 2690 C C . ARG A 1 348 ? -19.944 -11.040 43.207 1.00 30.31 348 ARG A C 1
ATOM 2692 O O . ARG A 1 348 ? -20.227 -10.952 42.017 1.00 30.31 348 ARG A O 1
ATOM 2699 N N . HIS A 1 349 ? -20.219 -10.069 44.079 1.00 29.06 349 HIS A N 1
ATOM 2700 C CA . HIS A 1 349 ? -20.861 -8.805 43.703 1.00 29.06 349 HIS A CA 1
ATOM 2701 C C . HIS A 1 349 ? -19.868 -7.826 43.063 1.00 29.06 349 HIS A C 1
ATOM 2703 O O . HIS A 1 349 ? -18.859 -7.476 43.672 1.00 29.06 349 HIS A O 1
ATOM 2709 N N . VAL A 1 350 ? -20.214 -7.284 41.893 1.00 31.17 350 VAL A N 1
ATOM 2710 C CA . VAL A 1 350 ? -19.539 -6.108 41.321 1.00 31.17 350 VAL A CA 1
ATOM 2711 C C . VAL A 1 350 ? -20.153 -4.842 41.928 1.00 31.17 350 VAL A C 1
ATOM 2713 O O . VAL A 1 350 ? -21.325 -4.538 41.699 1.00 31.17 350 VAL A O 1
ATOM 2716 N N . ARG A 1 351 ? -19.378 -4.081 42.714 1.00 26.48 351 ARG A N 1
ATOM 2717 C CA . ARG A 1 351 ? -19.808 -2.765 43.224 1.00 26.48 351 ARG A CA 1
ATOM 2718 C C . ARG A 1 351 ? -19.764 -1.720 42.102 1.00 26.48 351 ARG A C 1
ATOM 2720 O O . ARG A 1 351 ? -18.727 -1.527 41.477 1.00 26.48 351 ARG A O 1
ATOM 2727 N N . ARG A 1 352 ? -20.863 -0.981 41.900 1.00 27.08 352 ARG A N 1
ATOM 2728 C CA . ARG A 1 352 ? -20.869 0.230 41.059 1.00 27.08 352 ARG A CA 1
ATOM 2729 C C . ARG A 1 352 ? -20.045 1.340 41.720 1.00 27.08 352 ARG A C 1
ATOM 2731 O O . ARG A 1 352 ? -20.328 1.719 42.855 1.00 27.08 352 ARG A O 1
ATOM 2738 N N . VAL A 1 353 ? -19.099 1.918 40.983 1.00 30.59 353 VAL A N 1
ATOM 2739 C CA . VAL A 1 353 ? -18.422 3.166 41.369 1.00 30.59 353 VAL A CA 1
ATOM 2740 C C . VAL A 1 353 ? -19.404 4.334 41.210 1.00 30.59 353 VAL A C 1
ATOM 2742 O O . VAL A 1 353 ? -19.994 4.509 40.143 1.00 30.59 353 VAL A O 1
ATOM 2745 N N . ARG A 1 354 ? -19.596 5.146 42.258 1.00 29.70 354 ARG A N 1
ATOM 2746 C CA . ARG A 1 354 ? -20.343 6.415 42.162 1.00 29.70 354 ARG A CA 1
ATOM 2747 C C . ARG A 1 354 ? -19.416 7.529 41.671 1.00 29.70 354 ARG A C 1
ATOM 2749 O O . ARG A 1 354 ? -18.310 7.675 42.184 1.00 29.70 354 ARG A O 1
ATOM 2756 N N . ARG A 1 355 ? -19.895 8.361 40.739 1.00 29.31 355 ARG A N 1
ATOM 2757 C CA . ARG A 1 355 ? -19.259 9.651 40.419 1.00 29.31 355 ARG A CA 1
ATOM 2758 C C . ARG A 1 355 ? -19.336 10.570 41.648 1.00 29.31 355 ARG A C 1
ATOM 2760 O O . ARG A 1 355 ? -20.399 10.661 42.260 1.00 29.31 355 ARG A O 1
ATOM 2767 N N . ARG A 1 356 ? -18.250 11.276 41.979 1.00 30.20 356 ARG A N 1
ATOM 2768 C CA . ARG A 1 356 ? -18.320 12.520 42.768 1.00 30.20 356 ARG A CA 1
ATOM 2769 C C . ARG A 1 356 ? -18.520 13.687 41.802 1.00 30.20 356 ARG A C 1
ATOM 2771 O O . ARG A 1 356 ? -17.898 13.702 40.744 1.00 30.20 356 ARG A O 1
ATOM 2778 N N . GLY A 1 357 ? -19.407 14.608 42.166 1.00 29.19 357 GLY A N 1
ATOM 2779 C CA . GLY A 1 357 ? -19.654 15.850 41.438 1.00 29.19 357 GLY A CA 1
ATOM 2780 C C . GLY A 1 357 ? -18.926 17.045 42.051 1.00 29.19 357 GLY A C 1
ATOM 2781 O O . GLY A 1 35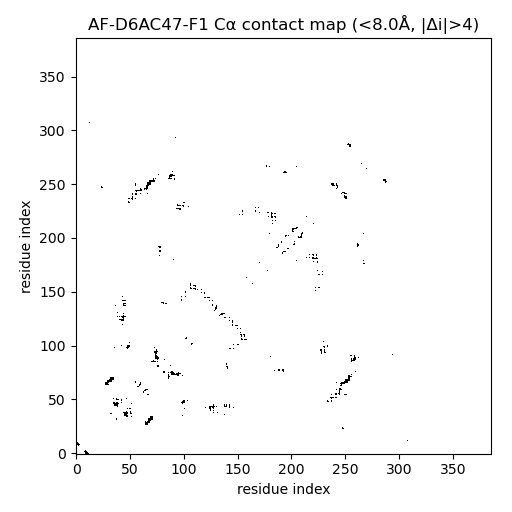7 ? -18.355 16.955 43.137 1.00 29.19 357 GLY A O 1
ATOM 2782 N N . ASP A 1 358 ? -18.983 18.139 41.305 1.00 29.69 358 ASP A N 1
ATOM 2783 C CA . ASP A 1 358 ? -18.359 19.450 41.486 1.00 29.69 358 ASP A CA 1
ATOM 2784 C C . ASP A 1 358 ? -18.219 20.001 42.918 1.00 29.69 358 ASP A C 1
ATOM 2786 O O . ASP A 1 358 ? -19.173 20.058 43.695 1.00 29.69 358 ASP A O 1
ATOM 2790 N N . ALA A 1 359 ? -17.044 20.577 43.196 1.00 32.34 359 ALA A N 1
ATOM 2791 C CA . ALA A 1 359 ? -16.833 21.578 44.242 1.00 32.34 359 ALA A CA 1
ATOM 2792 C C . ALA A 1 359 ? -16.137 22.814 43.635 1.00 32.34 359 ALA A C 1
ATOM 2794 O O . ALA A 1 359 ? -15.237 22.698 42.804 1.00 32.34 359 ALA A O 1
ATOM 2795 N N . ARG A 1 360 ? -16.620 24.008 43.997 1.00 31.55 360 ARG A N 1
ATOM 2796 C CA . ARG A 1 360 ? -16.424 25.275 43.263 1.00 31.55 360 ARG A CA 1
ATOM 2797 C C . ARG A 1 360 ? -15.002 25.863 43.370 1.00 31.55 360 ARG A C 1
ATOM 2799 O O . ARG A 1 360 ? -14.307 25.670 44.361 1.00 31.55 360 ARG A O 1
ATOM 2806 N N . ARG A 1 361 ? -14.619 26.675 42.370 1.00 33.78 361 ARG A N 1
ATOM 2807 C CA . ARG A 1 361 ? -13.448 27.585 42.410 1.00 33.78 361 ARG A CA 1
ATOM 2808 C C . ARG A 1 361 ? -13.590 28.652 43.509 1.00 33.78 361 ARG A C 1
ATOM 2810 O O . ARG A 1 361 ? -14.711 29.077 43.786 1.00 33.78 361 ARG A O 1
ATOM 2817 N N . PRO A 1 362 ? -12.460 29.225 43.958 1.00 34.19 362 PRO A N 1
ATOM 2818 C CA . PRO A 1 362 ? -12.333 30.690 43.948 1.00 34.19 362 PRO A CA 1
ATOM 2819 C C . PRO A 1 362 ? -11.023 31.217 43.313 1.00 34.19 362 PRO A C 1
ATOM 2821 O O . PRO A 1 362 ? -10.033 30.502 43.168 1.00 34.19 362 PRO A O 1
ATOM 2824 N N . ARG A 1 363 ? -11.044 32.499 42.923 1.00 32.03 363 ARG A N 1
ATOM 2825 C CA . ARG A 1 363 ? -9.938 33.389 42.490 1.00 32.03 363 ARG A CA 1
ATOM 2826 C C . ARG A 1 363 ? -10.465 34.842 42.562 1.00 32.03 363 ARG A C 1
ATOM 2828 O O . ARG A 1 363 ? -11.675 34.990 42.396 1.00 32.03 363 ARG A O 1
ATOM 2835 N N . PRO A 1 364 ? -9.621 35.895 42.607 1.00 47.53 364 PRO A N 1
ATOM 2836 C CA . PRO A 1 364 ? -8.209 35.972 43.011 1.00 47.53 364 PRO A CA 1
ATOM 2837 C C . PRO A 1 364 ? -7.971 37.014 44.142 1.00 47.53 364 PRO A C 1
ATOM 2839 O O . PRO A 1 364 ? -8.889 37.718 44.546 1.00 47.53 364 PRO A O 1
ATOM 2842 N N . GLY A 1 365 ? -6.726 37.164 44.613 1.00 31.27 365 GLY A N 1
ATOM 2843 C CA . GLY A 1 365 ? -6.304 38.238 45.531 1.00 31.27 365 GLY A CA 1
ATOM 2844 C C . GLY A 1 365 ? -4.810 38.561 45.373 1.00 31.27 365 GLY A C 1
ATOM 2845 O O . GLY A 1 365 ? -4.031 37.664 45.053 1.00 31.27 365 GLY A O 1
ATOM 2846 N N . GLY A 1 366 ? -4.426 39.836 45.518 1.00 30.22 366 GLY A N 1
ATOM 2847 C CA . GLY A 1 366 ? -3.066 40.346 45.255 1.00 30.22 366 GLY A CA 1
ATOM 2848 C C . GLY A 1 366 ? -2.159 40.504 46.496 1.00 30.22 366 GLY A C 1
ATOM 2849 O O . GLY A 1 366 ? -2.622 40.307 47.617 1.00 30.22 366 GLY A O 1
ATOM 2850 N N . PRO A 1 367 ? -0.867 40.852 46.307 1.00 48.62 367 PRO A N 1
ATOM 2851 C CA . PRO A 1 367 ? 0.162 40.886 47.359 1.00 48.62 367 PRO A CA 1
ATOM 2852 C C . PRO A 1 367 ? 0.276 42.245 48.083 1.00 48.62 367 PRO A C 1
ATOM 2854 O O . PRO A 1 367 ? -0.087 43.281 47.524 1.00 48.62 367 PRO A O 1
ATOM 2857 N N . PRO A 1 368 ? 0.837 42.265 49.308 1.00 45.91 368 PRO A N 1
ATOM 2858 C CA . PRO A 1 368 ? 2.254 42.642 49.512 1.00 45.91 368 PRO A CA 1
ATOM 2859 C C . PRO A 1 368 ? 2.978 41.657 50.479 1.00 45.91 368 PRO A C 1
ATOM 2861 O O . PRO A 1 368 ? 2.397 40.655 50.868 1.00 45.91 368 PRO A O 1
ATOM 2864 N N . GLY A 1 369 ? 4.247 41.803 50.895 1.00 31.53 369 GLY A N 1
ATOM 2865 C CA . GLY A 1 369 ? 5.229 42.886 50.732 1.00 31.53 369 GLY A CA 1
ATOM 2866 C C . GLY A 1 369 ? 6.663 42.465 51.135 1.00 31.53 369 GLY A C 1
ATOM 2867 O O . GLY A 1 369 ? 6.971 41.282 51.236 1.00 31.53 369 GLY A O 1
ATOM 2868 N N . ARG A 1 370 ? 7.575 43.432 51.327 1.00 35.09 370 ARG A N 1
ATOM 2869 C CA . ARG A 1 370 ? 9.032 43.199 51.493 1.00 35.09 370 ARG A CA 1
ATOM 2870 C C . ARG A 1 370 ? 9.459 42.906 52.943 1.00 35.09 370 ARG A C 1
ATOM 2872 O O . ARG A 1 370 ? 9.042 43.615 53.850 1.00 35.09 370 ARG A O 1
ATOM 2879 N N . GLY A 1 371 ? 10.442 42.016 53.128 1.00 33.03 371 GLY A N 1
ATOM 2880 C CA . GLY A 1 371 ? 11.183 41.842 54.389 1.00 33.03 371 GLY A CA 1
ATOM 2881 C C . GLY A 1 371 ? 12.698 41.688 54.178 1.00 33.03 371 GLY A C 1
ATOM 2882 O O . GLY A 1 371 ? 13.143 40.751 53.526 1.00 33.03 371 GLY A O 1
ATOM 2883 N N . ARG A 1 372 ? 13.509 42.603 54.733 1.00 35.19 372 ARG A N 1
ATOM 2884 C CA . ARG A 1 372 ? 14.988 42.518 54.791 1.00 35.19 372 ARG A CA 1
ATOM 2885 C C . ARG A 1 372 ? 15.446 42.441 56.250 1.00 35.19 372 ARG A C 1
ATOM 2887 O O . ARG A 1 372 ? 15.016 43.280 57.036 1.00 35.19 372 ARG A O 1
ATOM 2894 N N . ARG A 1 373 ? 16.444 41.601 56.563 1.00 36.03 373 ARG A N 1
ATOM 2895 C CA . ARG A 1 373 ? 17.488 41.866 57.586 1.00 36.03 373 ARG A CA 1
ATOM 2896 C C . ARG A 1 373 ? 18.733 40.987 57.344 1.00 36.03 373 ARG A C 1
ATOM 2898 O O . ARG A 1 373 ? 18.742 40.176 56.425 1.00 36.03 373 ARG A O 1
ATOM 2905 N N . ARG A 1 374 ? 19.835 41.267 58.053 1.00 35.16 374 ARG A N 1
ATOM 2906 C CA . ARG A 1 374 ? 21.216 40.776 57.805 1.00 35.16 374 ARG A CA 1
ATOM 2907 C C . ARG A 1 374 ? 21.942 40.493 59.135 1.00 35.16 374 ARG A C 1
ATOM 2909 O O . ARG A 1 374 ? 21.538 41.067 60.142 1.00 35.16 374 ARG A O 1
ATOM 2916 N N . ARG A 1 375 ? 23.130 39.854 59.037 1.00 35.22 375 ARG A N 1
ATOM 2917 C CA . ARG A 1 375 ? 24.211 39.662 60.054 1.00 35.22 375 ARG A CA 1
ATOM 2918 C C . ARG A 1 375 ? 24.049 38.377 60.893 1.00 35.22 375 ARG A C 1
ATOM 2920 O O . ARG A 1 375 ? 22.921 38.006 61.166 1.00 35.22 375 ARG A O 1
ATOM 2927 N N . ARG A 1 376 ? 25.117 37.678 61.320 1.00 34.34 376 ARG A N 1
ATOM 2928 C CA . ARG A 1 376 ? 26.593 37.797 61.106 1.00 34.34 376 ARG A CA 1
ATOM 2929 C C . ARG A 1 376 ? 27.238 36.400 61.329 1.00 34.34 376 ARG A C 1
ATOM 2931 O O . ARG A 1 376 ? 26.579 35.537 61.887 1.00 34.34 376 ARG A O 1
ATOM 2938 N N . GLY A 1 377 ? 28.502 36.190 60.942 1.00 30.08 377 GLY A N 1
ATOM 2939 C CA . GLY A 1 377 ? 29.280 34.966 61.259 1.00 30.08 377 GLY A CA 1
ATOM 2940 C C . GLY A 1 377 ? 30.687 35.288 61.799 1.00 30.08 377 GLY A C 1
ATOM 2941 O O . GLY A 1 377 ? 30.963 36.465 62.043 1.00 30.08 377 GLY A O 1
ATOM 2942 N N . PRO A 1 378 ? 31.586 34.292 61.927 1.00 50.59 378 PRO A N 1
ATOM 2943 C CA . PRO A 1 378 ? 33.037 34.452 61.680 1.00 50.59 378 PRO A CA 1
ATOM 2944 C C . PRO A 1 378 ? 33.587 33.366 60.704 1.00 50.59 378 PRO A C 1
ATOM 2946 O O . PRO A 1 378 ? 33.023 32.284 60.629 1.00 50.59 378 PRO A O 1
ATOM 2949 N N . ARG A 1 379 ? 34.508 33.643 59.754 1.00 40.59 379 ARG A N 1
ATOM 2950 C CA . ARG A 1 379 ? 35.998 33.784 59.837 1.00 40.59 379 ARG A CA 1
ATOM 2951 C C . ARG A 1 379 ? 36.726 32.517 60.350 1.00 40.59 379 ARG A C 1
ATOM 2953 O O . ARG A 1 379 ? 36.248 31.931 61.305 1.00 40.59 379 ARG A O 1
ATOM 2960 N N . HIS A 1 380 ? 37.901 32.076 59.864 1.00 37.28 380 HIS A N 1
ATOM 2961 C CA . HIS A 1 380 ? 38.901 32.576 58.873 1.00 37.28 380 HIS A CA 1
ATOM 2962 C C . HIS A 1 380 ? 39.035 31.574 57.666 1.00 37.28 380 HIS A C 1
ATOM 2964 O O . HIS A 1 380 ? 38.017 30.970 57.360 1.00 37.28 380 HIS A O 1
ATOM 2970 N N . ARG A 1 381 ? 40.106 31.334 56.863 1.00 35.19 381 ARG A N 1
ATOM 2971 C CA . ARG A 1 381 ? 41.534 31.773 56.731 1.00 35.19 381 ARG A CA 1
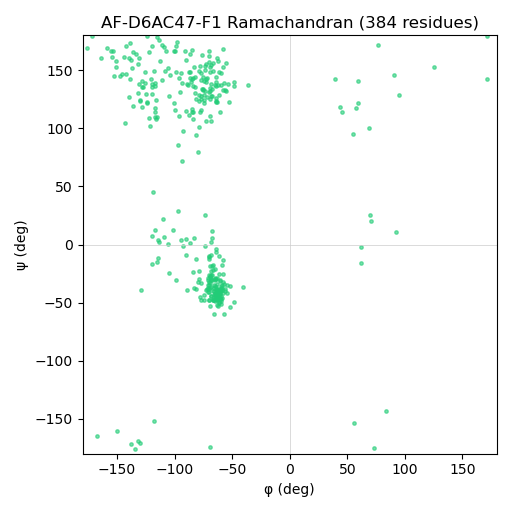ATOM 2972 C C . ARG A 1 381 ? 41.994 31.722 55.233 1.00 35.19 381 ARG A C 1
ATOM 2974 O O . ARG A 1 381 ? 41.154 31.813 54.344 1.00 35.19 381 ARG A O 1
ATOM 2981 N N . ARG A 1 382 ? 43.309 31.686 54.948 1.00 42.06 382 ARG A N 1
ATOM 2982 C CA . ARG A 1 382 ? 44.033 31.712 53.632 1.00 42.06 382 ARG A CA 1
ATOM 2983 C C . ARG A 1 382 ? 45.548 31.427 53.908 1.00 42.06 382 ARG A C 1
ATOM 2985 O O . ARG A 1 382 ? 45.846 31.390 55.107 1.00 42.06 382 ARG A O 1
ATOM 2992 N N . PRO A 1 383 ? 46.516 31.355 52.945 1.00 64.62 383 PRO A N 1
ATOM 2993 C CA . PRO A 1 383 ? 46.457 31.342 51.459 1.00 64.62 383 PRO A CA 1
ATOM 2994 C C . PRO A 1 383 ? 47.418 30.348 50.703 1.00 64.62 383 PRO A C 1
ATOM 2996 O O . PRO A 1 383 ? 48.323 29.793 51.300 1.00 64.62 383 PRO A O 1
ATOM 2999 N N . ARG A 1 384 ? 47.241 30.255 49.364 1.00 48.00 384 ARG A N 1
ATOM 3000 C CA . ARG A 1 384 ? 48.223 30.161 48.228 1.00 48.00 384 ARG A CA 1
ATOM 3001 C C . ARG A 1 384 ? 49.529 29.323 48.277 1.00 48.00 384 ARG A C 1
ATOM 3003 O O . ARG A 1 384 ? 50.353 29.522 49.159 1.00 48.00 384 ARG A O 1
ATOM 3010 N N . GLY A 1 385 ? 49.830 28.714 47.118 1.00 39.88 385 GLY A N 1
ATOM 3011 C CA . GLY A 1 385 ? 51.175 28.662 46.504 1.00 39.88 385 GLY A CA 1
ATOM 3012 C C . GLY A 1 385 ? 51.699 27.250 46.180 1.00 39.88 385 GLY A C 1
ATOM 3013 O O . GLY A 1 385 ? 51.328 26.320 46.898 1.00 39.88 385 GLY A O 1
ATOM 3014 N N . PRO A 1 386 ? 52.583 27.080 45.172 1.00 54.38 386 PRO A N 1
ATOM 3015 C CA . PRO A 1 386 ? 53.026 28.071 44.175 1.00 54.38 386 PRO A CA 1
ATOM 3016 C C . PRO A 1 386 ? 51.920 28.475 43.183 1.00 54.38 386 PRO A C 1
ATOM 3018 O O . PRO A 1 386 ? 51.180 27.580 42.723 1.00 54.38 386 PRO A O 1
#

Radius of gyration: 32.32 Å; Cα contacts (8 Å, |Δi|>4): 395; chains: 1; bounding box: 106×83×108 Å

Foldseek 3Di:
DDADPVGDDDDDDDDDDDPDDDDQPDDFAEEEDAQQDQDDLQFQLGGALVSLLVCLLCCLQPVVGQEYEYEAQAAWQDDVPTPPDSLAHLDLVFGHLLRDSLCPPPLLVVQPPPPLLVVLSVNSSVSSCCVPPVVDDRPSVSSCVSSVVSLVSSVPRDDDPVRVVLLVVLCVVCDLVLLLVQLLNLVCVVQNRQLVRDDPQCNACPHPSVVVSCVVCVVSSVSSSVSRSSRVVSVVSSQVSNVVSVNSNYYWYFGRPDYHPSHDPPSPPDDDDDDDDDDDDDDDDTDTDDPDDDDDDDDDDDDDDDDDDDDDDDDDDDDDDDDDDDDDDDDDDDDDDDDDDDDDDDDDDDDDDDDDDDDDDDDDDDDDDDDDDDDDDDDDDDDDDD

Organism: NCBI:txid457431

InterPro domains:
  IPR003385 Glycoside hydrolase, family 77 [PF02446] (33-261)
  IPR003385 Glycoside hydrolase, family 77 [PTHR32438] (24-260)
  IPR017853 Glycoside hydrolase superfamily [SSF51445] (27-262)